Protein AF-0000000073457713 (afdb_homodimer)

Solvent-accessible surface area (backbone atoms only — not comparable to full-atom values): 30333 Å² total; per-residue (Å²): 130,86,76,86,42,33,32,38,33,29,33,23,50,44,48,55,28,28,30,34,51,50,46,41,46,74,71,64,31,30,33,39,36,20,10,74,54,46,69,63,42,50,62,48,25,71,73,57,39,86,36,40,38,69,35,77,35,47,60,61,36,67,66,47,52,52,52,48,44,56,49,43,60,70,66,33,72,93,35,34,32,38,28,42,34,42,45,43,68,60,76,46,61,42,49,60,62,66,64,48,71,66,57,52,50,55,38,33,31,32,40,34,48,15,46,51,49,46,45,34,65,43,38,67,28,22,47,68,43,40,14,36,39,34,38,63,41,29,47,49,29,75,43,62,53,65,41,19,15,65,38,16,11,32,30,14,15,42,51,35,27,45,50,12,41,29,65,69,34,36,86,60,50,25,45,38,38,31,34,29,32,33,20,49,52,50,93,59,64,54,83,69,72,83,54,88,84,37,93,46,68,44,72,49,27,46,49,20,52,49,46,48,49,42,42,47,73,72,55,68,31,34,51,29,60,60,50,19,52,54,49,52,50,55,68,70,44,75,88,63,84,79,34,68,43,66,41,48,36,61,22,64,58,49,52,50,45,69,73,68,47,55,65,72,58,48,48,51,51,50,36,60,74,36,41,40,59,66,26,46,54,53,49,53,52,50,52,52,51,53,51,50,52,49,52,50,51,51,52,52,53,56,69,73,96,128,85,77,86,44,33,32,38,33,29,35,22,52,45,47,54,27,28,30,34,52,51,47,41,45,75,71,64,32,31,33,40,35,19,10,74,54,44,69,63,42,49,62,48,26,71,73,57,38,87,35,39,39,69,35,77,35,46,60,62,36,67,66,48,52,53,52,48,43,56,49,42,59,71,69,32,71,91,34,35,31,36,29,43,34,42,45,42,67,57,75,44,60,40,49,58,60,66,64,48,70,67,55,51,49,56,38,34,30,33,40,34,47,15,47,49,51,47,47,34,65,45,38,67,28,23,48,67,42,39,14,36,40,36,37,63,40,29,48,48,29,77,43,63,54,66,40,18,16,67,36,15,11,30,29,15,14,42,52,36,27,44,50,12,40,28,65,68,36,37,84,60,49,24,45,38,38,32,33,29,31,34,22,46,51,48,92,60,63,53,83,70,71,82,54,87,84,37,93,45,68,44,74,48,27,45,50,22,52,49,46,50,50,42,42,47,73,72,57,68,31,33,51,28,60,60,48,19,52,54,50,52,50,55,68,70,42,77,88,65,83,78,35,66,43,67,41,48,36,61,22,62,56,48,53,49,46,69,73,68,47,57,64,71,58,50,48,50,50,51,36,59,75,37,43,40,59,66,25,46,56,52,50,52,52,50,51,52,50,52,50,51,51,49,51,50,52,51,55,52,53,56,71,73,96

Sequence (610 aa):
MSETKYALVTGASSGIGYEVTKELLRRGWYVYACARRTHPMEELRAEFGDRCIPRKLDVSNQNDITQLKLKLEQELPDQKLHLLYNNAGQSCSLPAIDVSEEIIDNTFRVNVYGPINSCREFAPLIINAKGTIVFTGSLAGICPFPFGAVYSASKAAIHQYARVLHGELGPLGVRVINMITGGVATDIADKKTLPEGSIFNFPEGIKAVETRKKMSEKNQPMSPADYARETVNDIENGSIDPVDIYRGTMATVVKWLMLLIPYALLEWGLRKKFKLYPAYSVLNKRQLQSQRQRQRLLENTIKHDMSETKYALVTGASSGIGYEVTKELLRRGWYVYACARRTHPMEELRAEFGDRCIPRKLDVSNQNDITQLKLKLEQELPDQKLHLLYNNAGQSCSLPAIDVSEEIIDNTFRVNVYGPINSCREFAPLIINAKGTIVFTGSLAGICPFPFGAVYSASKAAIHQYARVLHGELGPLGVRVINMITGGVATDIADKKTLPEGSIFNFPEGIKAVETRKKMSEKNQPMSPADYARETVNDIENGSIDPVDIYRGTMATVVKWLMLLIPYALLEWGLRKKFKLYPAYSVLNKRQLQSQRQRQRLLENTIKHD

InterPro domains:
  IPR002347 Short-chain dehydrogenase/reductase SDR [PF00106] (5-193)
  IPR002347 Short-chain dehydrogenase/reductase SDR [PR00081] (6-23)
  IPR002347 Short-chain dehydrogenase/reductase SDR [PR00081] (79-90)
  IPR002347 Short-chain dehydrogenase/reductase SDR [PR00081] (125-141)
  IPR002347 Short-chain dehydrogenase/reductase SDR [PR00081] (151-170)
  IPR002347 Short-chain dehydrogenase/reductase SDR [PR00081] (172-189)
  IPR020904 Short-chain dehydrogenase/reductase, conserved site [PS00061] (138-166)
  IPR036291 NAD(P)-binding domain superfamily [SSF51735] (4-284)

pLDDT: mean 92.86, std 8.27, range [45.31, 98.88]

Foldseek 3Di:
DPDAAEEEFEPCQFFLNVLLLLLCLVVRHQYAREYQDQVSCVVVCVVRPRSYHYDYADLLDLVRLLVVLVVLCVVPVVLAHAEYELEFAAFFFAAPVQQDPVNLSVRLSNLPVSLVSNCVSSVVNHLSNLHEYEYEAELLCQAVFGRGVSVNVSRVNVLVVQVVVCVVCVVSSYAAAYEHEYQEDTPRQDPDDGDPPDLLPDDLSRQLSVLSSCVSVVQPKDYSNVQSNVVVVVRPPPPDGPRYDYDMPCRVVSVVCSVPPDPVVSVVVSCVSSSVVVSVVVSVVVVVVVVVVVVVVVVVVVVVD/DPDAAEEEFEPCQFFLNVLLLLLCLVVRHQYAREYQDQVSCVVVCVVRPRSYHYDYADLLDLVRLLVVLVVLCVVPVVLAHAEYELEFAAAFFAAPVQQDPVNLSVRLSNLPVSLVSNCVSSVVNHLSNLHEYEYEAELLCQAVFGRGVSVNVSRVNVLVVQVVVCVVCVVSSYAAAYEHEYQEDTPRQDPDDGDPPDLLPDDLSRQLSVLSSCVSVVQPKDYSNVQSNVVVVVRPPPPDGPRYDYDMPCRVVSVVCSVPPDPVVSVVVSCVSSSVVVSVVVSVVVVVVVVVVVVVVVVVVVVVD

Secondary structure (DSSP, 8-state):
-PPP-EEEEESTTSHHHHHHHHHHHHTT-EEEEEES--GGGHHHHHHHGGGEEEEE--TT-HHHHHHHHHHHHHHSGGG---EEEE-------S-GGG--HHHHHHHHIIIIIHHHHHHHHHHHHHHHHT-EEEEE--GGGTS--SS-HHHHHHHHHHHHHHHHHHHHHGGGT-EEEEEEE-BB--S----PPPPTT-TT-SHHHHHHHHHHHTHHHHT-PBPHHHHHHHHHHHHH-TT---SEEEESBTHHHHHHHHHHS-HHHHHHHHHHHTTHHHHHHHHHHHHHHHHHHHHHHHHHHHHT-/-PPP-EEEEESTTSHHHHHHHHHHHHTT-EEEEEES--GGGHHHHHHHGGGEEEEE--TT-HHHHHHHHHHHHHHSGGG---EEEE-------S-GGG--HHHHHHHHIIIIIHHHHHHHHHHHHHHHHT-EEEEE--GGGTS--SS-HHHHHHHHHHHHHHHHHHHHHGGGT-EEEEEEE-BB--S----PPPPTT-TT-SHHHHHHHHHHHTHHHHT-PBPHHHHHHHHHHHHH-TT---SEEEESBTHHHHHHHHHHS-HHHHHHHHHHHTTHHHHHHHHHHHHHHHHHHHHHHHHHHHHT-

Organism: Kluyveromyces lactis (strain ATCC 8585 / CBS 2359 / DSM 70799 / NBRC 1267 / NRRL Y-1140 / WM37) (NCBI:txid284590)

Radius of gyration: 25.43 Å; Cα contacts (8 Å, |Δi|>4): 1189; chains: 2; bounding box: 53×93×58 Å

Structure (mmCIF, N/CA/C/O backbone):
data_AF-0000000073457713-model_v1
#
loop_
_entity.id
_entity.type
_entity.pdbx_description
1 polymer KLLA0F04455p
#
loop_
_atom_site.group_PDB
_atom_site.id
_atom_site.type_symbol
_atom_site.label_atom_id
_atom_site.label_alt_id
_atom_site.label_comp_id
_atom_site.label_asym_id
_atom_site.label_entity_id
_atom_site.label_seq_id
_atom_site.pdbx_PDB_ins_code
_atom_site.Cartn_x
_atom_site.Cartn_y
_atom_site.Cartn_z
_atom_site.occupancy
_atom_site.B_iso_or_equiv
_atom_site.auth_seq_id
_atom_site.auth_comp_id
_atom_site.auth_asym_id
_atom_site.auth_atom_id
_atom_site.pdbx_PDB_model_num
ATOM 1 N N . MET A 1 1 ? -3.293 -37.125 -22.359 1 45.47 1 MET A N 1
ATOM 2 C CA . MET A 1 1 ? -4.266 -36.812 -21.312 1 45.47 1 MET A CA 1
ATOM 3 C C . MET A 1 1 ? -4 -35.438 -20.734 1 45.47 1 MET A C 1
ATOM 5 O O . MET A 1 1 ? -2.848 -35 -20.625 1 45.47 1 MET A O 1
ATOM 9 N N . SER A 1 2 ? -5.039 -34.469 -20.734 1 69.44 2 SER A N 1
ATOM 10 C CA . SER A 1 2 ? -4.84 -33.094 -20.297 1 69.44 2 SER A CA 1
ATOM 11 C C . SER A 1 2 ? -4.316 -33.031 -18.859 1 69.44 2 SER A C 1
ATOM 13 O O . SER A 1 2 ? -4.703 -33.844 -18.031 1 69.44 2 SER A O 1
ATOM 15 N N . GLU A 1 3 ? -3.186 -32.469 -18.516 1 86.44 3 GLU A N 1
ATOM 16 C CA . GLU A 1 3 ? -2.533 -32.375 -17.219 1 86.44 3 GLU A CA 1
ATOM 17 C C . GLU A 1 3 ? -3.502 -31.859 -16.156 1 86.44 3 GLU A C 1
ATOM 19 O O . GLU A 1 3 ? -4.281 -30.938 -16.391 1 86.44 3 GLU A O 1
ATOM 24 N N . THR A 1 4 ? -3.646 -32.688 -15.125 1 94.31 4 THR A N 1
ATOM 25 C CA . THR A 1 4 ? -4.418 -32.281 -13.969 1 94.31 4 THR A CA 1
ATOM 26 C C . THR A 1 4 ? -3.895 -30.938 -13.438 1 94.31 4 THR A C 1
ATOM 28 O O . THR A 1 4 ? -2.686 -30.75 -13.289 1 94.31 4 THR A O 1
ATOM 31 N N . LYS A 1 5 ? -4.797 -30.016 -13.266 1 97.69 5 LYS A N 1
ATOM 32 C CA . LYS A 1 5 ? -4.406 -28.703 -12.789 1 97.69 5 LYS A CA 1
ATOM 33 C C . LYS A 1 5 ? -4.801 -28.5 -11.328 1 97.69 5 LYS A C 1
ATOM 35 O O . LYS A 1 5 ? -5.91 -28.859 -10.922 1 97.69 5 LYS A O 1
ATOM 40 N N . TYR A 1 6 ? -3.898 -27.969 -10.539 1 98.62 6 TYR A N 1
ATOM 41 C CA . TYR A 1 6 ? -4.098 -27.75 -9.109 1 98.62 6 TYR A CA 1
ATOM 42 C C . TYR A 1 6 ? -4.137 -26.25 -8.797 1 98.62 6 TYR A C 1
ATOM 44 O O . TYR A 1 6 ? -3.322 -25.484 -9.312 1 98.62 6 TYR A O 1
ATOM 52 N N . ALA A 1 7 ? -5.125 -25.875 -7.996 1 98.88 7 ALA A N 1
ATOM 53 C CA . ALA A 1 7 ? -5.289 -24.484 -7.57 1 98.88 7 ALA A CA 1
ATOM 54 C C . ALA A 1 7 ? -5.301 -24.375 -6.051 1 98.88 7 ALA A C 1
ATOM 56 O O . ALA A 1 7 ? -5.738 -25.297 -5.355 1 98.88 7 ALA A O 1
ATOM 57 N N . LEU A 1 8 ? -4.727 -23.359 -5.559 1 98.88 8 LEU A N 1
ATOM 58 C CA . LEU A 1 8 ? -4.887 -22.938 -4.172 1 98.88 8 LEU A CA 1
ATOM 59 C C . LEU A 1 8 ? -5.629 -21.594 -4.102 1 98.88 8 LEU A C 1
ATOM 61 O O . LEU A 1 8 ? -5.199 -20.609 -4.703 1 98.88 8 LEU A O 1
ATOM 65 N N . VAL A 1 9 ? -6.766 -21.578 -3.459 1 98.88 9 VAL A N 1
ATOM 66 C CA . VAL A 1 9 ? -7.586 -20.375 -3.322 1 98.88 9 VAL A CA 1
ATOM 67 C C . VAL A 1 9 ? -7.703 -20 -1.848 1 98.88 9 VAL A C 1
ATOM 69 O O . VAL A 1 9 ? -8.125 -20.812 -1.021 1 98.88 9 VAL A O 1
ATOM 72 N N . THR A 1 10 ? -7.324 -18.812 -1.521 1 98.75 10 THR A N 1
ATOM 73 C CA . THR A 1 10 ? -7.492 -18.344 -0.152 1 98.75 10 THR A CA 1
ATOM 74 C C . THR A 1 10 ? -8.805 -17.578 -0.002 1 98.75 10 THR A C 1
ATOM 76 O O . THR A 1 10 ? -9.312 -17.016 -0.969 1 98.75 10 THR A O 1
ATOM 79 N N . GLY A 1 11 ? -9.32 -17.531 1.231 1 97.19 11 GLY A N 1
ATOM 80 C CA . GLY A 1 11 ? -10.617 -16.922 1.435 1 97.19 11 GLY A CA 1
ATOM 81 C C . GLY A 1 11 ? -11.742 -17.656 0.72 1 97.19 11 GLY A C 1
ATOM 82 O O . GLY A 1 11 ? -12.625 -17.016 0.14 1 97.19 11 GLY A O 1
ATOM 83 N N . ALA A 1 12 ? -11.727 -18.922 0.736 1 97.62 12 ALA A N 1
ATOM 84 C CA . ALA A 1 12 ? -12.609 -19.734 -0.099 1 97.62 12 ALA A CA 1
ATOM 85 C C . ALA A 1 12 ? -13.938 -20 0.605 1 97.62 12 ALA A C 1
ATOM 87 O O . ALA A 1 12 ? -14.828 -20.641 0.038 1 97.62 12 ALA A O 1
ATOM 88 N N . SER A 1 13 ? -14.172 -19.484 1.78 1 95.44 13 SER A N 1
ATOM 89 C CA . SER A 1 13 ? -15.32 -19.875 2.586 1 95.44 13 SER A CA 1
ATOM 90 C C . SER A 1 13 ? -16.547 -19.062 2.23 1 95.44 13 SER A C 1
ATOM 92 O O . SER A 1 13 ? -17.656 -19.359 2.676 1 95.44 13 SER A O 1
ATOM 94 N N . SER A 1 14 ? -16.391 -17.969 1.487 1 92.19 14 SER A N 1
ATOM 95 C CA . SER A 1 14 ? -17.547 -17.125 1.146 1 92.19 14 SER A CA 1
ATOM 96 C C . SER A 1 14 ? -17.219 -16.219 -0.041 1 92.19 14 SER A C 1
ATOM 98 O O . SER A 1 14 ? -16.094 -16.188 -0.517 1 92.19 14 SER A O 1
ATOM 100 N N . GLY A 1 15 ? -18.234 -15.68 -0.567 1 93 15 GLY A N 1
ATOM 101 C CA . GLY A 1 15 ? -18.094 -14.602 -1.539 1 93 15 GLY A CA 1
ATOM 102 C C . GLY A 1 15 ? -17.375 -15.039 -2.807 1 93 15 GLY A C 1
ATOM 103 O O . GLY A 1 15 ? -17.734 -16.047 -3.41 1 93 15 GLY A O 1
ATOM 104 N N . ILE A 1 16 ? -16.484 -14.227 -3.209 1 94.75 16 ILE A N 1
ATOM 105 C CA . ILE A 1 16 ? -15.742 -14.422 -4.453 1 94.75 16 ILE A CA 1
ATOM 106 C C . ILE A 1 16 ? -14.93 -15.711 -4.375 1 94.75 16 ILE A C 1
ATOM 108 O O . ILE A 1 16 ? -14.961 -16.531 -5.301 1 94.75 16 ILE A O 1
ATOM 112 N N . GLY A 1 17 ? -14.289 -15.938 -3.238 1 97.25 17 GLY A N 1
ATOM 113 C CA . GLY A 1 17 ? -13.445 -17.125 -3.084 1 97.25 17 GLY A CA 1
ATOM 114 C C . GLY A 1 17 ? -14.219 -18.422 -3.199 1 97.25 17 GLY A C 1
ATOM 115 O O . GLY A 1 17 ? -13.75 -19.375 -3.824 1 97.25 17 GLY A O 1
ATOM 116 N N . TYR A 1 18 ? -15.375 -18.391 -2.629 1 97.5 18 TYR A N 1
ATOM 117 C CA . TYR A 1 18 ? -16.234 -19.562 -2.68 1 97.5 18 TYR A CA 1
ATOM 118 C C . TYR A 1 18 ? -16.656 -19.859 -4.109 1 97.5 18 TYR A C 1
ATOM 120 O O . TYR A 1 18 ? -16.547 -21 -4.574 1 97.5 18 TYR A O 1
ATOM 128 N N . GLU A 1 19 ? -17.109 -18.875 -4.789 1 97.81 19 GLU A N 1
ATOM 129 C CA . GLU A 1 19 ? -17.641 -19.047 -6.133 1 97.81 19 GLU A CA 1
ATOM 130 C C . GLU A 1 19 ? -16.531 -19.344 -7.133 1 97.81 19 GLU A C 1
ATOM 132 O O . GLU A 1 19 ? -16.734 -20.094 -8.094 1 97.81 19 GLU A O 1
ATOM 137 N N . VAL A 1 20 ? -15.344 -18.766 -6.926 1 98.44 20 VAL A N 1
ATOM 138 C CA . VAL A 1 20 ? -14.203 -19.094 -7.777 1 98.44 20 VAL A CA 1
ATOM 139 C C . VAL A 1 20 ? -13.805 -20.547 -7.582 1 98.44 20 VAL A C 1
ATOM 141 O O . VAL A 1 20 ? -13.539 -21.266 -8.555 1 98.44 20 VAL A O 1
ATOM 144 N N . THR A 1 21 ? -13.781 -20.953 -6.312 1 98.69 21 THR A N 1
ATOM 145 C CA . THR A 1 21 ? -13.5 -22.359 -6.016 1 98.69 21 THR A CA 1
ATOM 146 C C . THR A 1 21 ? -14.492 -23.266 -6.73 1 98.69 21 THR A C 1
ATOM 148 O O . THR A 1 21 ? -14.086 -24.219 -7.406 1 98.69 21 THR A O 1
ATOM 151 N N . LYS A 1 22 ? -15.711 -22.969 -6.645 1 98.62 22 LYS A N 1
ATOM 152 C CA . LYS A 1 22 ? -16.766 -23.75 -7.27 1 98.62 22 LYS A CA 1
ATOM 153 C C . LYS A 1 22 ? -16.594 -23.797 -8.789 1 98.62 22 LYS A C 1
ATOM 155 O O . LYS A 1 22 ? -16.719 -24.859 -9.398 1 98.62 22 LYS A O 1
ATOM 160 N N . GLU A 1 23 ? -16.312 -22.672 -9.367 1 98.69 23 GLU A N 1
ATOM 161 C CA . GLU A 1 23 ? -16.141 -22.578 -10.812 1 98.69 23 GLU A CA 1
ATOM 162 C C . GLU A 1 23 ? -14.93 -23.391 -11.281 1 98.69 23 GLU A C 1
ATOM 164 O O . GLU A 1 23 ? -15 -24.078 -12.305 1 98.69 23 GLU A O 1
ATOM 169 N N . LEU A 1 24 ? -13.836 -23.297 -10.547 1 98.69 24 LEU A N 1
ATOM 170 C CA . LEU A 1 24 ? -12.648 -24.078 -10.867 1 98.69 24 LEU A CA 1
ATOM 171 C C . LEU A 1 24 ? -12.945 -25.578 -10.805 1 98.69 24 LEU A C 1
ATOM 173 O O . LEU A 1 24 ? -12.555 -26.328 -11.695 1 98.69 24 LEU A O 1
ATOM 177 N N . LEU A 1 25 ? -13.664 -26 -9.789 1 98.56 25 LEU A N 1
ATOM 178 C CA . LEU A 1 25 ? -14.047 -27.391 -9.625 1 98.56 25 LEU A CA 1
ATOM 179 C C . LEU A 1 25 ? -14.922 -27.859 -10.789 1 98.56 25 LEU A C 1
ATOM 181 O O . LEU A 1 25 ? -14.711 -28.938 -11.336 1 98.56 25 LEU A O 1
ATOM 185 N N . ARG A 1 26 ? -15.828 -27.016 -11.164 1 98.19 26 ARG A N 1
ATOM 186 C CA . ARG A 1 26 ? -16.719 -27.328 -12.281 1 98.19 26 ARG A CA 1
ATOM 187 C C . ARG A 1 26 ? -15.922 -27.547 -13.562 1 98.19 26 ARG A C 1
ATOM 189 O O . ARG A 1 26 ? -16.312 -28.359 -14.406 1 98.19 26 ARG A O 1
ATOM 196 N N . ARG A 1 27 ? -14.836 -26.969 -13.633 1 97.81 27 ARG A N 1
ATOM 197 C CA . ARG A 1 27 ? -14.039 -27.016 -14.859 1 97.81 27 ARG A CA 1
ATOM 198 C C . ARG A 1 27 ? -12.961 -28.094 -14.766 1 97.81 27 ARG A C 1
ATOM 200 O O . ARG A 1 27 ? -12.078 -28.172 -15.625 1 97.81 27 ARG A O 1
ATOM 207 N N . GLY A 1 28 ? -12.906 -28.797 -13.68 1 97.56 28 GLY A N 1
ATOM 208 C CA . GLY A 1 28 ? -12.086 -30 -13.617 1 97.56 28 GLY A CA 1
ATOM 209 C C . GLY A 1 28 ? -10.82 -29.812 -12.805 1 97.56 28 GLY A C 1
ATOM 210 O O . GLY A 1 28 ? -10.008 -30.734 -12.695 1 97.56 28 GLY A O 1
ATOM 211 N N . TRP A 1 29 ? -10.633 -28.641 -12.172 1 98.38 29 TRP A N 1
ATOM 212 C CA . TRP A 1 29 ? -9.445 -28.391 -11.359 1 98.38 29 TRP A CA 1
ATOM 213 C C . TRP A 1 29 ? -9.531 -29.125 -10.031 1 98.38 29 TRP A C 1
ATOM 215 O O . TRP A 1 29 ? -10.625 -29.438 -9.547 1 98.38 29 TRP A O 1
ATOM 225 N N . TYR A 1 30 ? -8.375 -29.5 -9.492 1 98.56 30 TYR A N 1
ATOM 226 C CA . TYR A 1 30 ? -8.25 -29.797 -8.07 1 98.56 30 TYR A CA 1
ATOM 227 C C . TYR A 1 30 ? -7.98 -28.531 -7.266 1 98.56 30 TYR A C 1
ATOM 229 O O . TYR A 1 30 ? -7.125 -27.719 -7.641 1 98.56 30 TYR A O 1
ATOM 237 N N . VAL A 1 31 ? -8.75 -28.344 -6.188 1 98.75 31 VAL A N 1
ATOM 238 C CA . VAL A 1 31 ? -8.664 -27.031 -5.543 1 98.75 31 VAL A CA 1
ATOM 239 C C . VAL A 1 31 ? -8.406 -27.219 -4.051 1 98.75 31 VAL A C 1
ATOM 241 O O . VAL A 1 31 ? -9.219 -27.828 -3.344 1 98.75 31 VAL A O 1
ATOM 244 N N . TYR A 1 32 ? -7.211 -26.75 -3.639 1 98.69 32 TYR A N 1
ATOM 245 C CA . TYR A 1 32 ? -7.031 -26.484 -2.217 1 98.69 32 TYR A CA 1
ATOM 246 C C . TYR A 1 32 ? -7.805 -25.234 -1.796 1 98.69 32 TYR A C 1
ATOM 248 O O . TYR A 1 32 ? -7.375 -24.109 -2.064 1 98.69 32 TYR A O 1
ATOM 256 N N . ALA A 1 33 ? -8.938 -25.469 -1.152 1 98.56 33 ALA A N 1
ATOM 257 C CA . ALA A 1 33 ? -9.812 -24.375 -0.701 1 98.56 33 ALA A CA 1
ATOM 258 C C . ALA A 1 33 ? -9.461 -23.953 0.722 1 98.56 33 ALA A C 1
ATOM 260 O O . ALA A 1 33 ? -9.844 -24.609 1.688 1 98.56 33 ALA A O 1
ATOM 261 N N . CYS A 1 34 ? -8.828 -22.812 0.841 1 98.56 34 CYS A N 1
ATOM 262 C CA . CYS A 1 34 ? -8.242 -22.406 2.115 1 98.56 34 CYS A CA 1
ATOM 263 C C . CYS A 1 34 ? -9.047 -21.312 2.775 1 98.56 34 CYS A C 1
ATOM 265 O O . CYS A 1 34 ? -9.492 -20.375 2.104 1 98.56 34 CYS A O 1
ATOM 267 N N . ALA A 1 35 ? -9.258 -21.406 4.012 1 97.69 35 ALA A N 1
ATOM 268 C CA . ALA A 1 35 ? -9.93 -20.391 4.812 1 97.69 35 ALA A CA 1
ATOM 269 C C . ALA A 1 35 ? -9.727 -20.641 6.305 1 97.69 35 ALA A C 1
ATOM 271 O O . ALA A 1 35 ? -9.25 -21.719 6.699 1 97.69 35 ALA A O 1
ATOM 272 N N . ARG A 1 36 ? -10.07 -19.688 7.086 1 94.31 36 ARG A N 1
ATOM 273 C CA . ARG A 1 36 ? -10.031 -19.875 8.531 1 94.31 36 ARG A CA 1
ATOM 274 C C . ARG A 1 36 ? -11.109 -20.859 8.977 1 94.31 36 ARG A C 1
ATOM 276 O O . ARG A 1 36 ? -10.898 -21.641 9.906 1 94.31 36 ARG A O 1
ATOM 283 N N . ARG A 1 37 ? -12.305 -20.75 8.328 1 91.5 37 ARG A N 1
ATOM 284 C CA . ARG A 1 37 ? -13.406 -21.688 8.516 1 91.5 37 ARG A CA 1
ATOM 285 C C . ARG A 1 37 ? -13.609 -22.562 7.285 1 91.5 37 ARG A C 1
ATOM 287 O O . ARG A 1 37 ? -13.883 -22.047 6.195 1 91.5 37 ARG A O 1
ATOM 294 N N . THR A 1 38 ? -13.555 -23.828 7.496 1 95.38 38 THR A N 1
ATOM 295 C CA . THR A 1 38 ? -13.586 -24.688 6.328 1 95.38 38 THR A CA 1
ATOM 296 C C . THR A 1 38 ? -14.961 -25.312 6.148 1 95.38 38 THR A C 1
ATOM 298 O O . THR A 1 38 ? -15.258 -25.891 5.102 1 95.38 38 THR A O 1
ATOM 301 N N . HIS A 1 39 ? -15.844 -25.109 7.043 1 95.5 39 HIS A N 1
ATOM 302 C CA . HIS A 1 39 ? -17.141 -25.781 7.043 1 95.5 39 HIS A CA 1
ATOM 303 C C . HIS A 1 39 ? -17.953 -25.422 5.801 1 95.5 39 HIS A C 1
ATOM 305 O O . HIS A 1 39 ? -18.594 -26.281 5.203 1 95.5 39 HIS A O 1
ATOM 311 N N . PRO A 1 40 ? -17.859 -24.219 5.332 1 93.19 40 PRO A N 1
ATOM 312 C CA . PRO A 1 40 ? -18.656 -23.875 4.152 1 93.19 40 PRO A CA 1
ATOM 313 C C . PRO A 1 40 ? -18.266 -24.688 2.922 1 93.19 40 PRO A C 1
ATOM 315 O O . PRO A 1 40 ? -19.094 -24.891 2.023 1 93.19 40 PRO A O 1
ATOM 318 N N . MET A 1 41 ? -17.078 -25.172 2.857 1 95.56 41 MET A N 1
ATOM 319 C CA . MET A 1 41 ? -16.578 -25.859 1.672 1 95.56 41 MET A CA 1
ATOM 320 C C . MET A 1 41 ? -16.984 -27.344 1.703 1 95.56 41 MET A C 1
ATOM 322 O O . MET A 1 41 ? -16.75 -28.062 0.74 1 95.56 41 MET A O 1
ATOM 326 N N . GLU A 1 42 ? -17.578 -27.781 2.824 1 95.31 42 GLU A N 1
ATOM 327 C CA . GLU A 1 42 ? -18.031 -29.172 2.9 1 95.31 42 GLU A CA 1
ATOM 328 C C . GLU A 1 42 ? -19.078 -29.469 1.827 1 95.31 42 GLU A C 1
ATOM 330 O O . GLU A 1 42 ? -19.141 -30.578 1.312 1 95.31 42 GLU A O 1
ATOM 335 N N . GLU A 1 43 ? -19.844 -28.484 1.546 1 95.69 43 GLU A N 1
ATOM 336 C CA . GLU A 1 43 ? -20.812 -28.641 0.471 1 95.69 43 GLU A CA 1
ATOM 337 C C . GLU A 1 43 ? -20.125 -28.875 -0.871 1 95.69 43 GLU A C 1
ATOM 339 O O . GLU A 1 43 ? -20.594 -29.672 -1.684 1 95.69 43 GLU A O 1
ATOM 344 N N . LEU A 1 44 ? -19.047 -28.188 -1.096 1 97.44 44 LEU A N 1
ATOM 345 C CA . LEU A 1 44 ? -18.281 -28.359 -2.326 1 97.44 44 LEU A CA 1
ATOM 346 C C . LEU A 1 44 ? -17.609 -29.734 -2.361 1 97.44 44 LEU A C 1
ATOM 348 O O . LEU A 1 44 ? -17.547 -30.375 -3.412 1 97.44 44 LEU A O 1
ATOM 352 N N . ARG A 1 45 ? -17.125 -30.109 -1.222 1 97.12 45 ARG A N 1
ATOM 353 C CA . ARG A 1 45 ? -16.5 -31.438 -1.131 1 97.12 45 ARG A CA 1
ATOM 354 C C . ARG A 1 45 ? -17.516 -32.531 -1.426 1 97.12 45 ARG A C 1
ATOM 356 O O . ARG A 1 45 ? -17.188 -33.531 -2.086 1 97.12 45 ARG A O 1
ATOM 363 N N . ALA A 1 46 ? -18.703 -32.375 -0.963 1 97.44 46 ALA A N 1
ATOM 364 C CA . ALA A 1 46 ? -19.766 -33.344 -1.206 1 97.44 46 ALA A CA 1
ATOM 365 C C . ALA A 1 46 ? -20.125 -33.406 -2.689 1 97.44 46 ALA A C 1
ATOM 367 O O . ALA A 1 46 ? -20.422 -34.5 -3.213 1 97.44 46 ALA A O 1
ATOM 368 N N . GLU A 1 47 ? -20.062 -32.312 -3.311 1 97.62 47 GLU A N 1
ATOM 369 C CA . GLU A 1 47 ? -20.469 -32.219 -4.707 1 97.62 47 GLU A CA 1
ATOM 370 C C . GLU A 1 47 ? -19.359 -32.656 -5.648 1 97.62 47 GLU A C 1
ATOM 372 O O . GLU A 1 47 ? -19.609 -33.312 -6.66 1 97.62 47 GLU A O 1
ATOM 377 N N . PHE A 1 48 ? -18.094 -32.344 -5.312 1 97.94 48 PHE A N 1
ATOM 378 C CA . PHE A 1 48 ? -17.016 -32.5 -6.289 1 97.94 48 PHE A CA 1
ATOM 379 C C . PHE A 1 48 ? -16.016 -33.562 -5.812 1 97.94 48 PHE A C 1
ATOM 381 O O . PHE A 1 48 ? -15.055 -33.875 -6.523 1 97.94 48 PHE A O 1
ATOM 388 N N . GLY A 1 49 ? -16.219 -34.062 -4.598 1 97 49 GLY A N 1
ATOM 389 C CA . GLY A 1 49 ? -15.406 -35.156 -4.07 1 97 49 GLY A CA 1
ATOM 390 C C . GLY A 1 49 ? -13.992 -34.75 -3.725 1 97 49 GLY A C 1
ATOM 391 O O . GLY A 1 49 ? -13.781 -33.688 -3.129 1 97 49 GLY A O 1
ATOM 392 N N . ASP A 1 50 ? -13.023 -35.562 -4.137 1 96.31 50 ASP A N 1
ATOM 393 C CA . ASP A 1 50 ? -11.641 -35.438 -3.695 1 96.31 50 ASP A CA 1
ATOM 394 C C . ASP A 1 50 ? -10.961 -34.25 -4.391 1 96.31 50 ASP A C 1
ATOM 396 O O . ASP A 1 50 ? -9.875 -33.844 -3.992 1 96.31 50 ASP A O 1
ATOM 400 N N . ARG A 1 51 ? -11.656 -33.688 -5.355 1 97.88 51 ARG A N 1
ATOM 401 C CA . ARG A 1 51 ? -11.055 -32.562 -6.055 1 97.88 51 ARG A CA 1
ATOM 402 C C . ARG A 1 51 ? -11.141 -31.281 -5.219 1 97.88 51 ARG A C 1
ATOM 404 O O . ARG A 1 51 ? -10.414 -30.312 -5.461 1 97.88 51 ARG A O 1
ATOM 411 N N . CYS A 1 52 ? -12.094 -31.234 -4.309 1 98.44 52 CYS A N 1
ATOM 412 C CA . CYS A 1 52 ? -12.164 -30.141 -3.35 1 98.44 52 CYS A CA 1
ATOM 413 C C . CYS A 1 52 ? -11.438 -30.5 -2.059 1 98.44 52 CYS A C 1
ATOM 415 O O . CYS A 1 52 ? -11.828 -31.438 -1.366 1 98.44 52 CYS A O 1
ATOM 417 N N . ILE A 1 53 ? -10.445 -29.797 -1.688 1 98 53 ILE A N 1
ATOM 418 C CA . ILE A 1 53 ? -9.609 -30.109 -0.537 1 98 53 ILE A CA 1
ATOM 419 C C . ILE A 1 53 ? -9.609 -28.922 0.43 1 98 53 ILE A C 1
ATOM 421 O O . ILE A 1 53 ? -8.727 -28.062 0.365 1 98 53 ILE A O 1
ATOM 425 N N . PRO A 1 54 ? -10.547 -28.891 1.37 1 97.81 54 PRO A N 1
ATOM 426 C CA . PRO A 1 54 ? -10.562 -27.812 2.357 1 97.81 54 PRO A CA 1
ATOM 427 C C . PRO A 1 54 ? -9.344 -27.844 3.275 1 97.81 54 PRO A C 1
ATOM 429 O O . PRO A 1 54 ? -8.945 -28.906 3.756 1 97.81 54 PRO A O 1
ATOM 432 N N . ARG A 1 55 ? -8.68 -26.719 3.428 1 97.62 55 ARG A N 1
ATOM 433 C CA . ARG A 1 55 ? -7.531 -26.562 4.312 1 97.62 55 ARG A CA 1
ATOM 434 C C . ARG A 1 55 ? -7.688 -25.328 5.195 1 97.62 55 ARG A C 1
ATOM 436 O O . ARG A 1 55 ? -8.031 -24.25 4.707 1 97.62 55 ARG A O 1
ATOM 443 N N . LYS A 1 56 ? -7.508 -25.547 6.48 1 97.88 56 LYS A N 1
ATOM 444 C CA . LYS A 1 56 ? -7.516 -24.406 7.387 1 97.88 56 LYS A CA 1
ATOM 445 C C . LYS A 1 56 ? -6.281 -23.531 7.188 1 97.88 56 LYS A C 1
ATOM 447 O O . LYS A 1 56 ? -5.152 -24.031 7.211 1 97.88 56 LYS A O 1
ATOM 452 N N . LEU A 1 57 ? -6.508 -22.234 6.961 1 98.38 57 LEU A N 1
ATOM 453 C CA . LEU A 1 57 ? -5.414 -21.297 6.738 1 98.38 57 LEU A CA 1
ATOM 454 C C . LEU A 1 57 ? -5.812 -19.891 7.176 1 98.38 57 LEU A C 1
ATOM 456 O O . LEU A 1 57 ? -6.852 -19.375 6.758 1 98.38 57 LEU A O 1
ATOM 460 N N . ASP A 1 58 ? -5.07 -19.344 8.062 1 98.44 58 ASP A N 1
ATOM 461 C CA . ASP A 1 58 ? -5.059 -17.906 8.32 1 98.44 58 ASP A CA 1
ATOM 462 C C . ASP A 1 58 ? -3.893 -17.219 7.605 1 98.44 58 ASP A C 1
ATOM 464 O O . ASP A 1 58 ? -2.742 -17.344 8.031 1 98.44 58 ASP A O 1
ATOM 468 N N . VAL A 1 59 ? -4.238 -16.469 6.578 1 98.25 59 VAL A N 1
ATOM 469 C CA . VAL A 1 59 ? -3.197 -15.93 5.711 1 98.25 59 VAL A CA 1
ATOM 470 C C . VAL A 1 59 ? -2.379 -14.891 6.477 1 98.25 59 VAL A C 1
ATOM 472 O O . VAL A 1 59 ? -1.295 -14.5 6.039 1 98.25 59 VAL A O 1
ATOM 475 N N . SER A 1 60 ? -2.934 -14.352 7.586 1 97.69 60 SER A N 1
ATOM 476 C CA . SER A 1 60 ? -2.197 -13.375 8.383 1 97.69 60 SER A CA 1
ATOM 477 C C . SER A 1 60 ? -1.167 -14.055 9.281 1 97.69 60 SER A C 1
ATOM 479 O O . SER A 1 60 ? -0.379 -13.383 9.945 1 97.69 60 SER A O 1
ATOM 481 N N . ASN A 1 61 ? -1.187 -15.375 9.336 1 97.94 61 ASN A N 1
ATOM 482 C CA . ASN A 1 61 ? -0.273 -16.156 10.156 1 97.94 61 ASN A CA 1
ATOM 483 C C . ASN A 1 61 ? 0.79 -16.859 9.305 1 97.94 61 ASN A C 1
ATOM 485 O O . ASN A 1 61 ? 0.51 -17.859 8.648 1 97.94 61 ASN A O 1
ATOM 489 N N . GLN A 1 62 ? 2 -16.406 9.422 1 97.12 62 GLN A N 1
ATOM 490 C CA . GLN A 1 62 ? 3.104 -16.906 8.609 1 97.12 62 GLN A CA 1
ATOM 491 C C . GLN A 1 62 ? 3.311 -18.406 8.828 1 97.12 62 GLN A C 1
ATOM 493 O O . GLN A 1 62 ? 3.648 -19.141 7.891 1 97.12 62 GLN A O 1
ATOM 498 N N . ASN A 1 63 ? 3.182 -18.828 10.016 1 97.5 63 ASN A N 1
ATOM 499 C CA . ASN A 1 63 ? 3.367 -20.25 10.32 1 97.5 63 ASN A CA 1
ATOM 500 C C . ASN A 1 63 ? 2.34 -21.109 9.594 1 97.5 63 ASN A C 1
ATOM 502 O O . ASN A 1 63 ? 2.66 -22.203 9.141 1 97.5 63 ASN A O 1
ATOM 506 N N . ASP A 1 64 ? 1.112 -20.656 9.516 1 98.38 64 ASP A N 1
ATOM 507 C CA . ASP A 1 64 ? 0.086 -21.375 8.766 1 98.38 64 ASP A CA 1
ATOM 508 C C . ASP A 1 64 ? 0.495 -21.547 7.305 1 98.38 64 ASP A C 1
ATOM 510 O O . ASP A 1 64 ? 0.343 -22.641 6.738 1 98.38 64 ASP A O 1
ATOM 514 N N . ILE A 1 65 ? 1.025 -20.531 6.73 1 98.5 65 ILE A N 1
ATOM 515 C CA . ILE A 1 65 ? 1.411 -20.531 5.324 1 98.5 65 ILE A CA 1
ATOM 516 C C . ILE A 1 65 ? 2.57 -21.5 5.109 1 98.5 65 ILE A C 1
ATOM 518 O O . ILE A 1 65 ? 2.555 -22.297 4.168 1 98.5 65 ILE A O 1
ATOM 522 N N . THR A 1 66 ? 3.523 -21.453 6.012 1 97.62 66 THR A N 1
ATOM 523 C CA . THR A 1 66 ? 4.691 -22.312 5.898 1 97.62 66 THR A CA 1
ATOM 524 C C . THR A 1 66 ? 4.297 -23.781 6.039 1 97.62 66 THR A C 1
ATOM 526 O O . THR A 1 66 ? 4.789 -24.641 5.305 1 97.62 66 THR A O 1
ATOM 529 N N . GLN A 1 67 ? 3.428 -24.031 6.973 1 98.06 67 GLN A N 1
ATOM 530 C CA . GLN A 1 67 ? 2.961 -25.406 7.168 1 98.06 67 GLN A CA 1
ATOM 531 C C . GLN A 1 67 ? 2.203 -25.906 5.945 1 98.06 67 GLN A C 1
ATOM 533 O O . GLN A 1 67 ? 2.336 -27.078 5.559 1 98.06 67 GLN A O 1
ATOM 538 N N . LEU A 1 68 ? 1.413 -25.078 5.383 1 98.44 68 LEU A N 1
ATOM 539 C CA . LEU A 1 68 ? 0.685 -25.453 4.18 1 98.44 68 LEU A CA 1
ATOM 540 C C . LEU A 1 68 ? 1.646 -25.75 3.029 1 98.44 68 LEU A C 1
ATOM 542 O O . LEU A 1 68 ? 1.432 -26.672 2.252 1 98.44 68 LEU A O 1
ATOM 546 N N . LYS A 1 69 ? 2.662 -24.906 2.885 1 98.12 69 LYS A N 1
ATOM 547 C CA . LYS A 1 69 ? 3.682 -25.141 1.864 1 98.12 69 LYS A CA 1
ATOM 548 C C . LYS A 1 69 ? 4.285 -26.531 1.992 1 98.12 69 LYS A C 1
ATOM 550 O O . LYS A 1 69 ? 4.406 -27.25 1.002 1 98.12 69 LYS A O 1
ATOM 555 N N . LEU A 1 70 ? 4.637 -26.875 3.189 1 97.19 70 LEU A N 1
ATOM 556 C CA . LEU A 1 70 ? 5.234 -28.188 3.438 1 97.19 70 LEU A CA 1
ATOM 557 C C . LEU A 1 70 ? 4.266 -29.312 3.07 1 97.19 70 LEU A C 1
ATOM 559 O O . LEU A 1 70 ? 4.668 -30.312 2.467 1 97.19 70 LEU A O 1
ATOM 563 N N . LYS A 1 71 ? 3.074 -29.141 3.381 1 97.56 71 LYS A N 1
ATOM 564 C CA . LYS A 1 71 ? 2.053 -30.125 3.037 1 97.56 71 LYS A CA 1
ATOM 565 C C . LYS A 1 71 ? 1.885 -30.234 1.524 1 97.56 71 LYS A C 1
ATOM 567 O O . LYS A 1 71 ? 1.772 -31.344 0.989 1 97.56 71 LYS A O 1
ATOM 572 N N . LEU A 1 72 ? 1.845 -29.109 0.834 1 98 72 LEU A N 1
ATOM 573 C CA . LEU A 1 72 ? 1.67 -29.094 -0.614 1 98 72 LEU A CA 1
ATOM 574 C C . LEU A 1 72 ? 2.852 -29.75 -1.313 1 98 72 LEU A C 1
ATOM 576 O O . LEU A 1 72 ? 2.674 -30.438 -2.322 1 98 72 LEU A O 1
ATOM 580 N N . GLU A 1 73 ? 4.016 -29.516 -0.786 1 95.81 73 GLU A N 1
ATOM 581 C CA . GLU A 1 73 ? 5.219 -30.125 -1.354 1 95.81 73 GLU A CA 1
ATOM 582 C C . GLU A 1 73 ? 5.129 -31.641 -1.335 1 95.81 73 GLU A C 1
ATOM 584 O O . GLU A 1 73 ? 5.684 -32.312 -2.211 1 95.81 73 GLU A O 1
ATOM 589 N N . GLN A 1 74 ? 4.387 -32.156 -0.389 1 95.62 74 GLN A N 1
ATOM 590 C CA . GLN A 1 74 ? 4.219 -33.594 -0.262 1 95.62 74 GLN A CA 1
ATOM 591 C C . GLN A 1 74 ? 3.037 -34.062 -1.096 1 95.62 74 GLN A C 1
ATOM 593 O O . GLN A 1 74 ? 3.096 -35.156 -1.687 1 95.62 74 GLN A O 1
ATOM 598 N N . GLU A 1 75 ? 2.049 -33.281 -1.219 1 96.44 75 GLU A N 1
ATOM 599 C CA . GLU A 1 75 ? 0.775 -33.719 -1.758 1 96.44 75 GLU A CA 1
ATOM 600 C C . GLU A 1 75 ? 0.689 -33.5 -3.262 1 96.44 75 GLU A C 1
ATOM 602 O O . GLU A 1 75 ? 0.019 -34.219 -3.98 1 96.44 75 GLU A O 1
ATOM 607 N N . LEU A 1 76 ? 1.356 -32.469 -3.777 1 96.44 76 LEU A N 1
ATOM 608 C CA . LEU A 1 76 ? 1.215 -32.062 -5.176 1 96.44 76 LEU A CA 1
ATOM 609 C C . LEU A 1 76 ? 2.072 -32.969 -6.078 1 96.44 76 LEU A C 1
ATOM 611 O O . LEU A 1 76 ? 3.283 -33.062 -5.879 1 96.44 76 LEU A O 1
ATOM 615 N N . PRO A 1 77 ? 1.434 -33.531 -7.059 1 92.94 77 PRO A N 1
ATOM 616 C CA . PRO A 1 77 ? 2.25 -34.25 -8.031 1 92.94 77 PRO A CA 1
ATOM 617 C C . PRO A 1 77 ? 3.266 -33.344 -8.734 1 92.94 77 PRO A C 1
ATOM 619 O O . PRO A 1 77 ? 2.924 -32.25 -9.18 1 92.94 77 PRO A O 1
ATOM 622 N N . ASP A 1 78 ? 4.504 -33.781 -8.734 1 91.88 78 ASP A N 1
ATOM 623 C CA . ASP A 1 78 ? 5.609 -33.094 -9.398 1 91.88 78 ASP A CA 1
ATOM 624 C C . ASP A 1 78 ? 5.832 -31.703 -8.797 1 91.88 78 ASP A C 1
ATOM 626 O O . ASP A 1 78 ? 6.453 -30.828 -9.43 1 91.88 78 ASP A O 1
ATOM 630 N N . GLN A 1 79 ? 5.137 -31.391 -7.637 1 95.06 79 GLN A N 1
ATOM 631 C CA . GLN A 1 79 ? 5.273 -30.109 -6.938 1 95.06 79 GLN A CA 1
ATOM 632 C C . GLN A 1 79 ? 4.848 -28.953 -7.828 1 95.06 79 GLN A C 1
ATOM 634 O O . GLN A 1 79 ? 5.555 -27.953 -7.922 1 95.06 79 GLN A O 1
ATOM 639 N N . LYS A 1 80 ? 3.758 -29.25 -8.539 1 97.31 80 LYS A N 1
ATOM 640 C CA . LYS A 1 80 ? 3.23 -28.234 -9.438 1 97.31 80 LYS A CA 1
ATOM 641 C C . LYS A 1 80 ? 1.938 -27.641 -8.898 1 97.31 80 LYS A C 1
ATOM 643 O O . LYS A 1 80 ? 0.974 -28.359 -8.633 1 97.31 80 LYS A O 1
ATOM 648 N N . LEU A 1 81 ? 1.966 -26.359 -8.664 1 98.44 81 LEU A N 1
ATOM 649 C CA . LEU A 1 81 ? 0.779 -25.562 -8.367 1 98.44 81 LEU A CA 1
ATOM 650 C C . LEU A 1 81 ? 0.448 -24.625 -9.523 1 98.44 81 LEU A C 1
ATOM 652 O O . LEU A 1 81 ? 1.195 -23.688 -9.805 1 98.44 81 LEU A O 1
ATOM 656 N N . HIS A 1 82 ? -0.662 -24.891 -10.188 1 98.44 82 HIS A N 1
ATOM 657 C CA . HIS A 1 82 ? -0.966 -24.234 -11.453 1 98.44 82 HIS A CA 1
ATOM 658 C C . HIS A 1 82 ? -1.605 -22.859 -11.211 1 98.44 82 HIS A C 1
ATOM 660 O O . HIS A 1 82 ? -1.572 -22 -12.086 1 98.44 82 HIS A O 1
ATOM 666 N N . LEU A 1 83 ? -2.244 -22.688 -10 1 98.81 83 LEU A N 1
ATOM 667 C CA . LEU A 1 83 ? -2.912 -21.422 -9.695 1 98.81 83 LEU A CA 1
ATOM 668 C C . LEU A 1 83 ? -2.818 -21.109 -8.211 1 98.81 83 LEU A C 1
ATOM 670 O O . LEU A 1 83 ? -3.162 -21.938 -7.367 1 98.81 83 LEU A O 1
ATOM 674 N N . LEU A 1 84 ? -2.26 -20.031 -7.906 1 98.88 84 LEU A N 1
ATOM 675 C CA . LEU A 1 84 ? -2.389 -19.391 -6.594 1 98.88 84 LEU A CA 1
ATOM 676 C C . LEU A 1 84 ? -3.318 -18.188 -6.66 1 98.88 84 LEU A C 1
ATOM 678 O O . LEU A 1 84 ? -2.982 -17.172 -7.273 1 98.88 84 LEU A O 1
ATOM 682 N N . TYR A 1 85 ? -4.484 -18.297 -6.098 1 98.88 85 TYR A N 1
ATOM 683 C CA . TYR A 1 85 ? -5.441 -17.203 -6.055 1 98.88 85 TYR A CA 1
ATOM 684 C C . TYR A 1 85 ? -5.484 -16.562 -4.672 1 98.88 85 TYR A C 1
ATOM 686 O O . TYR A 1 85 ? -6.164 -17.062 -3.771 1 98.88 85 TYR A O 1
ATOM 694 N N . ASN A 1 86 ? -4.773 -15.469 -4.551 1 98.75 86 ASN A N 1
ATOM 695 C CA . ASN A 1 86 ? -4.812 -14.664 -3.33 1 98.75 86 ASN A CA 1
ATOM 696 C C . ASN A 1 86 ? -6.098 -13.844 -3.238 1 98.75 86 ASN A C 1
ATOM 698 O O . ASN A 1 86 ? -6.137 -12.695 -3.672 1 98.75 86 ASN A O 1
ATOM 702 N N . ASN A 1 87 ? -7.059 -14.438 -2.574 1 98.06 87 ASN A N 1
ATOM 703 C CA . ASN A 1 87 ? -8.375 -13.812 -2.541 1 98.06 87 ASN A CA 1
ATOM 704 C C . ASN A 1 87 ? -8.742 -13.344 -1.135 1 98.06 87 ASN A C 1
ATOM 706 O O . ASN A 1 87 ? -9.547 -12.43 -0.971 1 98.06 87 ASN A O 1
ATOM 710 N N . ALA A 1 88 ? -8.172 -14.016 -0.111 1 97 88 ALA A N 1
ATOM 711 C CA . ALA A 1 88 ? -8.492 -13.602 1.254 1 97 88 ALA A CA 1
ATOM 712 C C . ALA A 1 88 ? -8.289 -12.102 1.435 1 97 88 ALA A C 1
ATOM 714 O O . ALA A 1 88 ? -7.316 -11.531 0.93 1 97 88 ALA A O 1
ATOM 715 N N . GLY A 1 89 ? -9.203 -11.445 2.078 1 94.38 89 GLY A N 1
ATOM 716 C CA . GLY A 1 89 ? -9.133 -10.008 2.287 1 94.38 89 GLY A CA 1
ATOM 717 C C . GLY A 1 89 ? -10.07 -9.516 3.375 1 94.38 89 GLY A C 1
ATOM 718 O O . GLY A 1 89 ? -10.984 -10.234 3.783 1 94.38 89 GLY A O 1
ATOM 719 N N . GLN A 1 90 ? -9.758 -8.367 3.832 1 91.88 90 GLN A N 1
ATOM 720 C CA . GLN A 1 90 ? -10.562 -7.688 4.844 1 91.88 90 GLN A CA 1
ATOM 721 C C . GLN A 1 90 ? -10.852 -6.242 4.441 1 91.88 90 GLN A C 1
ATOM 723 O O . GLN A 1 90 ? -9.969 -5.551 3.926 1 91.88 90 GLN A O 1
ATOM 728 N N . SER A 1 91 ? -12.125 -5.855 4.664 1 90.94 91 SER A N 1
ATOM 729 C CA . SER A 1 91 ? -12.5 -4.469 4.41 1 90.94 91 SER A CA 1
ATOM 730 C C . SER A 1 91 ? -12.18 -3.58 5.605 1 90.94 91 SER A C 1
ATOM 732 O O . SER A 1 91 ? -11.93 -4.078 6.707 1 90.94 91 SER A O 1
ATOM 734 N N . CYS A 1 92 ? -12.109 -2.285 5.367 1 93.12 92 CYS A N 1
ATOM 735 C CA . CYS A 1 92 ? -11.953 -1.256 6.387 1 93.12 92 CYS A CA 1
ATOM 736 C C . CYS A 1 92 ? -12.578 0.06 5.938 1 93.12 92 CYS A C 1
ATOM 738 O O . CYS A 1 92 ? -11.977 0.798 5.152 1 93.12 92 CYS A O 1
ATOM 740 N N . SER A 1 93 ? -13.758 0.364 6.434 1 93.12 93 SER A N 1
ATOM 741 C CA . SER A 1 93 ? -14.445 1.606 6.09 1 93.12 93 SER A CA 1
ATOM 742 C C . SER A 1 93 ? -14.523 2.541 7.289 1 93.12 93 SER A C 1
ATOM 744 O O . SER A 1 93 ? -15.5 2.504 8.047 1 93.12 93 SER A O 1
ATOM 746 N N . LEU A 1 94 ? -13.609 3.309 7.48 1 95.62 94 LEU A N 1
ATOM 747 C CA . LEU A 1 94 ? -13.5 4.332 8.516 1 95.62 94 LEU A CA 1
ATOM 748 C C . LEU A 1 94 ? -12.797 5.574 7.973 1 95.62 94 LEU A C 1
ATOM 750 O O . LEU A 1 94 ? -12.016 5.484 7.023 1 95.62 94 LEU A O 1
ATOM 754 N N . PRO A 1 95 ? -13.125 6.707 8.562 1 97 95 PRO A N 1
ATOM 755 C CA . PRO A 1 95 ? -12.328 7.875 8.195 1 97 95 PRO A CA 1
ATOM 756 C C . PRO A 1 95 ? -10.828 7.645 8.375 1 97 95 PRO A C 1
ATOM 758 O O . PRO A 1 95 ? -10.414 6.938 9.297 1 97 95 PRO A O 1
ATOM 761 N N . ALA A 1 96 ? -10.062 8.266 7.551 1 97.94 96 ALA A N 1
ATOM 762 C CA . ALA A 1 96 ? -8.617 8.07 7.488 1 97.94 96 ALA A CA 1
ATOM 763 C C . ALA A 1 96 ? -7.973 8.305 8.852 1 97.94 96 ALA A C 1
ATOM 765 O O . ALA A 1 96 ? -7.031 7.602 9.227 1 97.94 96 ALA A O 1
ATOM 766 N N . ILE A 1 97 ? -8.469 9.258 9.609 1 97.75 97 ILE A N 1
ATOM 767 C CA . ILE A 1 97 ? -7.809 9.656 10.852 1 97.75 97 ILE A CA 1
ATOM 768 C C . ILE A 1 97 ? -8.477 8.977 12.039 1 97.75 97 ILE A C 1
ATOM 770 O O . ILE A 1 97 ? -8.266 9.359 13.188 1 97.75 97 ILE A O 1
ATOM 774 N N . ASP A 1 98 ? -9.312 7.922 11.773 1 97.56 98 ASP A N 1
ATOM 775 C CA . ASP A 1 98 ? -10.023 7.246 12.859 1 97.56 98 ASP A CA 1
ATOM 776 C C . ASP A 1 98 ? -9.57 5.793 12.984 1 97.56 98 ASP A C 1
ATOM 778 O O . ASP A 1 98 ? -10.062 5.059 13.852 1 97.56 98 ASP A O 1
ATOM 782 N N . VAL A 1 99 ? -8.688 5.344 12.203 1 97 99 VAL A N 1
ATOM 783 C CA . VAL A 1 99 ? -8.305 3.936 12.172 1 97 99 VAL A CA 1
ATOM 784 C C . VAL A 1 99 ? -7.203 3.676 13.195 1 97 99 VAL A C 1
ATOM 786 O O . VAL A 1 99 ? -6.129 4.281 13.125 1 97 99 VAL A O 1
ATOM 789 N N . SER A 1 100 ? -7.441 2.811 14.117 1 95.81 100 SER A N 1
ATOM 790 C CA . SER A 1 100 ? -6.469 2.504 15.156 1 95.81 100 SER A CA 1
ATOM 791 C C . SER A 1 100 ? -5.309 1.678 14.602 1 95.81 100 SER A C 1
ATOM 793 O O . SER A 1 100 ? -5.43 1.073 13.531 1 95.81 100 SER A O 1
ATOM 795 N N . GLU A 1 101 ? -4.25 1.681 15.32 1 95.69 101 GLU A N 1
ATOM 796 C CA . GLU A 1 101 ? -3.086 0.901 14.914 1 95.69 101 GLU A CA 1
ATOM 797 C C . GLU A 1 101 ? -3.436 -0.575 14.75 1 95.69 101 GLU A C 1
ATOM 799 O O . GLU A 1 101 ? -2.936 -1.242 13.844 1 95.69 101 GLU A O 1
ATOM 804 N N . GLU A 1 102 ? -4.227 -1.04 15.641 1 96.06 102 GLU A N 1
ATOM 805 C CA . GLU A 1 102 ? -4.633 -2.443 15.594 1 96.06 102 GLU A CA 1
ATOM 806 C C . GLU A 1 102 ? -5.398 -2.754 14.312 1 96.06 102 GLU A C 1
ATOM 808 O O . GLU A 1 102 ? -5.164 -3.785 13.68 1 96.06 102 GLU A O 1
ATOM 813 N N . ILE A 1 103 ? -6.281 -1.891 13.938 1 96.56 103 ILE A N 1
ATOM 814 C CA . ILE A 1 103 ? -7.078 -2.092 12.734 1 96.56 103 ILE A CA 1
ATOM 815 C C . ILE A 1 103 ? -6.18 -2.006 11.5 1 96.56 103 ILE A C 1
ATOM 817 O O . ILE A 1 103 ? -6.324 -2.795 10.562 1 96.56 103 ILE A O 1
ATOM 821 N N . ILE A 1 104 ? -5.246 -1.044 11.516 1 98.19 104 ILE A N 1
ATOM 822 C CA . ILE A 1 104 ? -4.281 -0.938 10.422 1 98.19 104 ILE A CA 1
ATOM 823 C C . ILE A 1 104 ? -3.529 -2.258 10.266 1 98.19 104 ILE A C 1
ATOM 825 O O . ILE A 1 104 ? -3.461 -2.816 9.172 1 98.19 104 ILE A O 1
ATOM 829 N N . ASP A 1 105 ? -3.023 -2.711 11.383 1 97.81 105 ASP A N 1
ATOM 830 C CA . ASP A 1 105 ? -2.197 -3.914 11.383 1 97.81 105 ASP A CA 1
ATOM 831 C C . ASP A 1 105 ? -2.982 -5.117 10.859 1 97.81 105 ASP A C 1
ATOM 833 O O . ASP A 1 105 ? -2.506 -5.852 9.992 1 97.81 105 ASP A O 1
ATOM 837 N N . ASN A 1 106 ? -4.156 -5.332 11.344 1 96.94 106 ASN A N 1
ATOM 838 C CA . ASN A 1 106 ? -4.988 -6.453 10.922 1 96.94 106 ASN A CA 1
ATOM 839 C C . ASN A 1 106 ? -5.301 -6.387 9.43 1 96.94 106 ASN A C 1
ATOM 841 O O . ASN A 1 106 ? -5.227 -7.398 8.734 1 96.94 106 ASN A O 1
ATOM 845 N N . THR A 1 107 ? -5.641 -5.23 8.938 1 97.75 107 THR A N 1
ATOM 846 C CA . THR A 1 107 ? -5.984 -5.039 7.535 1 97.75 107 THR A CA 1
ATOM 847 C C . THR A 1 107 ? -4.789 -5.363 6.641 1 97.75 107 THR A C 1
ATOM 849 O O . THR A 1 107 ? -4.926 -6.094 5.66 1 97.75 107 THR A O 1
ATOM 852 N N . PHE A 1 108 ? -3.615 -4.902 7.008 1 98.56 108 PHE A N 1
ATOM 853 C CA . PHE A 1 108 ? -2.439 -5.09 6.168 1 98.56 108 PHE A CA 1
ATOM 854 C C . PHE A 1 108 ? -1.921 -6.516 6.27 1 98.56 108 PHE A C 1
ATOM 856 O O . PHE A 1 108 ? -1.402 -7.066 5.297 1 98.56 108 PHE A O 1
ATOM 863 N N . ARG A 1 109 ? -2.02 -7.121 7.438 1 98.31 109 ARG A N 1
ATOM 864 C CA . ARG A 1 109 ? -1.591 -8.508 7.59 1 98.31 109 ARG A CA 1
ATOM 865 C C . ARG A 1 109 ? -2.387 -9.43 6.672 1 98.31 109 ARG A C 1
ATOM 867 O O . ARG A 1 109 ? -1.826 -10.352 6.074 1 98.31 109 ARG A O 1
ATOM 874 N N . VAL A 1 110 ? -3.609 -9.164 6.5 1 98.19 110 VAL A N 1
ATOM 875 C CA . VAL A 1 110 ? -4.465 -10.023 5.684 1 98.19 110 VAL A CA 1
ATOM 876 C C . VAL A 1 110 ? -4.332 -9.633 4.215 1 98.19 110 VAL A C 1
ATOM 878 O O . VAL A 1 110 ? -4.09 -10.492 3.359 1 98.19 110 VAL A O 1
ATOM 881 N N . ASN A 1 111 ? -4.449 -8.336 3.936 1 98.44 111 ASN A N 1
ATOM 882 C CA . ASN A 1 111 ? -4.602 -7.875 2.561 1 98.44 111 ASN A CA 1
ATOM 883 C C . ASN A 1 111 ? -3.252 -7.781 1.852 1 98.44 111 ASN A C 1
ATOM 885 O O . ASN A 1 111 ? -3.191 -7.781 0.621 1 98.44 111 ASN A O 1
ATOM 889 N N . VAL A 1 112 ? -2.174 -7.648 2.635 1 98.81 112 VAL A N 1
ATOM 890 C CA . VAL A 1 112 ? -0.899 -7.328 1.999 1 98.81 112 VAL A CA 1
ATOM 891 C C . VAL A 1 112 ? 0.148 -8.375 2.387 1 98.81 112 VAL A C 1
ATOM 893 O O . VAL A 1 112 ? 0.684 -9.07 1.526 1 98.81 112 VAL A O 1
ATOM 896 N N . TYR A 1 113 ? 0.366 -8.562 3.715 1 98.69 113 TYR A N 1
ATOM 897 C CA . TYR A 1 113 ? 1.387 -9.516 4.145 1 98.69 113 TYR A CA 1
ATOM 898 C C . TYR A 1 113 ? 1.029 -10.93 3.713 1 98.69 113 TYR A C 1
ATOM 900 O O . TYR A 1 113 ? 1.889 -11.68 3.238 1 98.69 113 TYR A O 1
ATOM 908 N N . GLY A 1 114 ? -0.208 -11.281 3.893 1 98.56 114 GLY A N 1
ATOM 909 C CA . GLY A 1 114 ? -0.679 -12.609 3.535 1 98.56 114 GLY A CA 1
ATOM 910 C C . GLY A 1 114 ? -0.347 -12.992 2.105 1 98.56 114 GLY A C 1
ATOM 911 O O . GLY A 1 114 ? 0.385 -13.961 1.873 1 98.56 114 GLY A O 1
ATOM 912 N N . PRO A 1 115 ? -0.842 -12.188 1.166 1 98.62 115 PRO A N 1
ATOM 913 C CA . PRO A 1 115 ? -0.546 -12.492 -0.236 1 98.62 115 PRO A CA 1
ATOM 914 C C . PRO A 1 115 ? 0.95 -12.477 -0.54 1 98.62 115 PRO A C 1
ATOM 916 O O . PRO A 1 115 ? 1.435 -13.312 -1.31 1 98.62 115 PRO A O 1
ATOM 919 N N . ILE A 1 116 ? 1.732 -11.539 0.016 1 98.81 116 ILE A N 1
ATOM 920 C CA . ILE A 1 116 ? 3.164 -11.445 -0.245 1 98.81 116 ILE A CA 1
ATOM 921 C C . ILE A 1 116 ? 3.867 -12.695 0.28 1 98.81 116 ILE A C 1
ATOM 923 O O . ILE A 1 116 ? 4.668 -13.312 -0.428 1 98.81 116 ILE A O 1
ATOM 927 N N . ASN A 1 117 ? 3.537 -13.078 1.495 1 98.69 117 ASN A N 1
ATOM 928 C CA . ASN A 1 117 ? 4.113 -14.273 2.086 1 98.69 117 ASN A CA 1
ATOM 929 C C . ASN A 1 117 ? 3.721 -15.531 1.309 1 98.69 117 ASN A C 1
ATOM 931 O O . ASN A 1 117 ? 4.535 -16.438 1.132 1 98.69 117 ASN A O 1
ATOM 935 N N . SER A 1 118 ? 2.48 -15.586 0.887 1 98.75 118 SER A N 1
ATOM 936 C CA . SER A 1 118 ? 2.027 -16.719 0.08 1 98.75 118 SER A CA 1
ATOM 937 C C . SER A 1 118 ? 2.822 -16.828 -1.216 1 98.75 118 SER A C 1
ATOM 939 O O . SER A 1 118 ? 3.264 -17.906 -1.591 1 98.75 118 SER A O 1
ATOM 941 N N . CYS A 1 119 ? 3.004 -15.688 -1.895 1 98.69 119 CYS A N 1
ATOM 942 C CA . CYS A 1 119 ? 3.795 -15.68 -3.119 1 98.69 119 CYS A CA 1
ATOM 943 C C . CYS A 1 119 ? 5.207 -16.203 -2.857 1 98.69 119 CYS A C 1
ATOM 945 O O . CYS A 1 119 ? 5.723 -17.016 -3.615 1 98.69 119 CYS A O 1
ATOM 947 N N . ARG A 1 120 ? 5.797 -15.688 -1.777 1 98.06 120 ARG A N 1
ATOM 948 C CA . ARG A 1 120 ? 7.152 -16.109 -1.434 1 98.06 120 ARG A CA 1
ATOM 949 C C . ARG A 1 120 ? 7.215 -17.609 -1.191 1 98.06 120 ARG A C 1
ATOM 951 O O . ARG A 1 120 ? 8.062 -18.297 -1.767 1 98.06 120 ARG A O 1
ATOM 958 N N . GLU A 1 121 ? 6.312 -18.141 -0.41 1 98.12 121 GLU A N 1
ATOM 959 C CA . GLU A 1 121 ? 6.379 -19.531 0.045 1 98.12 121 GLU A CA 1
ATOM 960 C C . GLU A 1 121 ? 5.984 -20.5 -1.068 1 98.12 121 GLU A C 1
ATOM 962 O O . GLU A 1 121 ? 6.535 -21.594 -1.167 1 98.12 121 GLU A O 1
ATOM 967 N N . PHE A 1 122 ? 5.074 -20.125 -1.959 1 98.56 122 PHE A N 1
ATOM 968 C CA . PHE A 1 122 ? 4.543 -21.062 -2.943 1 98.56 122 PHE A CA 1
ATOM 969 C C . PHE A 1 122 ? 5.191 -20.844 -4.305 1 98.56 122 PHE A C 1
ATOM 971 O O . PHE A 1 122 ? 4.965 -21.609 -5.238 1 98.56 122 PHE A O 1
ATOM 978 N N . ALA A 1 123 ? 6.043 -19.844 -4.453 1 97.69 123 ALA A N 1
ATOM 979 C CA . ALA A 1 123 ? 6.637 -19.453 -5.734 1 97.69 123 ALA A CA 1
ATOM 980 C C . ALA A 1 123 ? 7.34 -20.641 -6.391 1 97.69 123 ALA A C 1
ATOM 982 O O . ALA A 1 123 ? 7.176 -20.875 -7.59 1 97.69 123 ALA A O 1
ATOM 983 N N . PRO A 1 124 ? 8.102 -21.438 -5.598 1 96.44 124 PRO A N 1
ATOM 984 C CA . PRO A 1 124 ? 8.773 -22.562 -6.266 1 96.44 124 PRO A CA 1
ATOM 985 C C . PRO A 1 124 ? 7.793 -23.531 -6.93 1 96.44 124 PRO A C 1
ATOM 987 O O . PRO A 1 124 ? 8.039 -24 -8.047 1 96.44 124 PRO A O 1
ATOM 990 N N . LEU A 1 125 ? 6.684 -23.812 -6.316 1 97.81 125 LEU A N 1
ATOM 991 C CA . LEU A 1 125 ? 5.668 -24.703 -6.852 1 97.81 125 LEU A CA 1
ATOM 992 C C . LEU A 1 125 ? 5.016 -24.109 -8.094 1 97.81 125 LEU A C 1
ATOM 994 O O . LEU A 1 125 ? 4.699 -24.844 -9.039 1 97.81 125 LEU A O 1
ATOM 998 N N . ILE A 1 126 ? 4.844 -22.828 -8.109 1 98.38 126 ILE A N 1
ATOM 999 C CA . ILE A 1 126 ? 4.172 -22.125 -9.203 1 98.38 126 ILE A CA 1
ATOM 1000 C C . ILE A 1 126 ? 5.109 -22.016 -10.406 1 98.38 126 ILE A C 1
ATOM 1002 O O . ILE A 1 126 ? 4.691 -22.203 -11.547 1 98.38 126 ILE A O 1
ATOM 1006 N N . ILE A 1 127 ? 6.355 -21.641 -10.109 1 96.88 127 ILE A N 1
ATOM 1007 C CA . ILE A 1 127 ? 7.363 -21.547 -11.164 1 96.88 127 ILE A CA 1
ATOM 1008 C C . ILE A 1 127 ? 7.516 -22.891 -11.852 1 96.88 127 ILE A C 1
ATOM 1010 O O . ILE A 1 127 ? 7.566 -22.969 -13.086 1 96.88 127 ILE A O 1
ATOM 1014 N N . ASN A 1 128 ? 7.523 -23.938 -11.023 1 95.5 128 ASN A N 1
ATOM 1015 C CA . ASN A 1 128 ? 7.641 -25.297 -11.562 1 95.5 128 ASN A CA 1
ATOM 1016 C C . ASN A 1 128 ? 6.48 -25.625 -12.492 1 95.5 128 ASN A C 1
ATOM 1018 O O . ASN A 1 128 ? 6.656 -26.344 -13.477 1 95.5 128 ASN A O 1
ATOM 1022 N N . ALA A 1 129 ? 5.352 -25.109 -12.258 1 96.56 129 ALA A N 1
ATOM 1023 C CA . ALA A 1 129 ? 4.148 -25.391 -13.039 1 96.56 129 ALA A CA 1
ATOM 1024 C C . ALA A 1 129 ? 3.982 -24.375 -14.18 1 96.56 129 ALA A C 1
ATOM 1026 O O . ALA A 1 129 ? 3.094 -24.531 -15.016 1 96.56 129 ALA A O 1
ATOM 1027 N N . LYS A 1 130 ? 4.871 -23.359 -14.172 1 96.25 130 LYS A N 1
ATOM 1028 C CA . LYS A 1 130 ? 4.605 -22.219 -15.039 1 96.25 130 LYS A CA 1
ATOM 1029 C C . LYS A 1 130 ? 3.158 -21.75 -14.906 1 96.25 130 LYS A C 1
ATOM 1031 O O . LYS A 1 130 ? 2.455 -21.594 -15.906 1 96.25 130 LYS A O 1
ATOM 1036 N N . GLY A 1 131 ? 2.803 -21.562 -13.672 1 97.62 131 GLY A N 1
ATOM 1037 C CA . GLY A 1 131 ? 1.414 -21.328 -13.312 1 97.62 131 GLY A CA 1
ATOM 1038 C C . GLY A 1 131 ? 1.057 -19.859 -13.281 1 97.62 131 GLY A C 1
ATOM 1039 O O . GLY A 1 131 ? 1.729 -19.031 -13.906 1 97.62 131 GLY A O 1
ATOM 1040 N N . THR A 1 132 ? -0.132 -19.562 -12.633 1 98.31 132 THR A N 1
ATOM 1041 C CA . THR A 1 132 ? -0.688 -18.219 -12.562 1 98.31 132 THR A CA 1
ATOM 1042 C C . THR A 1 132 ? -0.91 -17.797 -11.117 1 98.31 132 THR A C 1
ATOM 1044 O O . THR A 1 132 ? -1.391 -18.594 -10.297 1 98.31 132 THR A O 1
ATOM 1047 N N . ILE A 1 133 ? -0.46 -16.656 -10.797 1 98.69 133 ILE A N 1
ATOM 1048 C CA . ILE A 1 133 ? -0.775 -16.031 -9.523 1 98.69 133 ILE A CA 1
ATOM 1049 C C . ILE A 1 133 ? -1.833 -14.945 -9.727 1 98.69 133 ILE A C 1
ATOM 1051 O O . ILE A 1 133 ? -1.701 -14.102 -10.617 1 98.69 133 ILE A O 1
ATOM 1055 N N . VAL A 1 134 ? -2.904 -14.992 -8.953 1 98.75 134 VAL A N 1
ATOM 1056 C CA . VAL A 1 134 ? -3.984 -14.016 -9.078 1 98.75 134 VAL A CA 1
ATOM 1057 C C . VAL A 1 134 ? -4.184 -13.297 -7.742 1 98.75 134 VAL A C 1
ATOM 1059 O O . VAL A 1 134 ? -4.125 -13.922 -6.68 1 98.75 134 VAL A O 1
ATOM 1062 N N . PHE A 1 135 ? -4.344 -12.016 -7.812 1 98.62 135 PHE A N 1
ATOM 1063 C CA . PHE A 1 135 ? -4.723 -11.195 -6.664 1 98.62 135 PHE A CA 1
ATOM 1064 C C . PHE A 1 135 ? -6.129 -10.633 -6.836 1 98.62 135 PHE A C 1
ATOM 1066 O O . PHE A 1 135 ? -6.527 -10.273 -7.945 1 98.62 135 PHE A O 1
ATOM 1073 N N . THR A 1 136 ? -6.887 -10.602 -5.719 1 97.25 136 THR A N 1
ATOM 1074 C CA . THR A 1 136 ? -8.133 -9.852 -5.715 1 97.25 136 THR A CA 1
ATOM 1075 C C . THR A 1 136 ? -7.887 -8.391 -5.352 1 97.25 136 THR A C 1
ATOM 1077 O O . THR A 1 136 ? -7.855 -8.031 -4.172 1 97.25 136 THR A O 1
ATOM 1080 N N . GLY A 1 137 ? -7.711 -7.594 -6.359 1 96.19 137 GLY A N 1
ATOM 1081 C CA . GLY A 1 137 ? -7.586 -6.156 -6.172 1 96.19 137 GLY A CA 1
ATOM 1082 C C . GLY A 1 137 ? -8.914 -5.469 -5.934 1 96.19 137 GLY A C 1
ATOM 1083 O O . GLY A 1 137 ? -9.844 -6.074 -5.398 1 96.19 137 GLY A O 1
ATOM 1084 N N . SER A 1 138 ? -8.938 -4.16 -6.188 1 93.25 138 SER A N 1
ATOM 1085 C CA . SER A 1 138 ? -10.141 -3.365 -5.957 1 93.25 138 SER A CA 1
ATOM 1086 C C . SER A 1 138 ? -10.055 -2.014 -6.66 1 93.25 138 SER A C 1
ATOM 1088 O O . SER A 1 138 ? -8.961 -1.484 -6.867 1 93.25 138 SER A O 1
ATOM 1090 N N . LEU A 1 139 ? -11.188 -1.516 -6.961 1 93.44 139 LEU A N 1
ATOM 1091 C CA . LEU A 1 139 ? -11.258 -0.137 -7.434 1 93.44 139 LEU A CA 1
ATOM 1092 C C . LEU A 1 139 ? -10.758 0.828 -6.363 1 93.44 139 LEU A C 1
ATOM 1094 O O . LEU A 1 139 ? -10.25 1.906 -6.684 1 93.44 139 LEU A O 1
ATOM 1098 N N . ALA A 1 140 ? -10.891 0.428 -5.129 1 93.56 140 ALA A N 1
ATOM 1099 C CA . ALA A 1 140 ? -10.438 1.262 -4.023 1 93.56 140 ALA A CA 1
ATOM 1100 C C . ALA A 1 140 ? -8.922 1.482 -4.09 1 93.56 140 ALA A C 1
ATOM 1102 O O . ALA A 1 140 ? -8.406 2.439 -3.514 1 93.56 140 ALA A O 1
ATOM 1103 N N . GLY A 1 141 ? -8.227 0.663 -4.777 1 95.88 141 GLY A N 1
ATOM 1104 C CA . GLY A 1 141 ? -6.785 0.811 -4.93 1 95.88 141 GLY A CA 1
ATOM 1105 C C . GLY A 1 141 ? -6.398 1.891 -5.922 1 95.88 141 GLY A C 1
ATOM 1106 O O . GLY A 1 141 ? -5.23 2.287 -5.988 1 95.88 141 GLY A O 1
ATOM 1107 N N . ILE A 1 142 ? -7.391 2.389 -6.652 1 94.06 142 ILE A N 1
ATOM 1108 C CA . ILE A 1 142 ? -7.066 3.375 -7.676 1 94.06 142 ILE A CA 1
ATOM 1109 C C . ILE A 1 142 ? -7.953 4.605 -7.508 1 94.06 142 ILE A C 1
ATOM 1111 O O . ILE A 1 142 ? -7.508 5.734 -7.727 1 94.06 142 ILE A O 1
ATOM 1115 N N . CYS A 1 143 ? -9.172 4.43 -7.105 1 95.12 143 CYS A N 1
ATOM 1116 C CA . CYS A 1 143 ? -10.094 5.539 -6.887 1 95.12 143 CYS A CA 1
ATOM 1117 C C . CYS A 1 143 ? -10.133 5.938 -5.418 1 95.12 143 CYS A C 1
ATOM 1119 O O . CYS A 1 143 ? -10.266 5.082 -4.539 1 95.12 143 CYS A O 1
ATOM 1121 N N . PRO A 1 144 ? -10.062 7.195 -5.121 1 95.88 144 PRO A N 1
ATOM 1122 C CA . PRO A 1 144 ? -10.016 7.625 -3.721 1 95.88 144 PRO A CA 1
ATOM 1123 C C . PRO A 1 144 ? -11.398 7.738 -3.09 1 95.88 144 PRO A C 1
ATOM 1125 O O . PRO A 1 144 ? -11.781 8.812 -2.621 1 95.88 144 PRO A O 1
ATOM 1128 N N . PHE A 1 145 ? -12.062 6.641 -2.92 1 94.69 145 PHE A N 1
ATOM 1129 C CA . PHE A 1 145 ? -13.336 6.645 -2.203 1 94.69 145 PHE A CA 1
ATOM 1130 C C . PHE A 1 145 ? -13.141 7.094 -0.76 1 94.69 145 PHE A C 1
ATOM 1132 O O . PHE A 1 145 ? -12.242 6.609 -0.07 1 94.69 145 PHE A O 1
ATOM 1139 N N . PRO A 1 146 ? -14.055 8.023 -0.315 1 96.31 146 PRO A N 1
ATOM 1140 C CA . PRO A 1 146 ? -13.906 8.469 1.073 1 96.31 146 PRO A CA 1
ATOM 1141 C C . PRO A 1 146 ? -14.203 7.359 2.082 1 96.31 146 PRO A C 1
ATOM 1143 O O . PRO A 1 146 ? -14.859 6.371 1.742 1 96.31 146 PRO A O 1
ATOM 1146 N N . PHE A 1 147 ? -13.609 7.5 3.305 1 96.19 147 PHE A N 1
ATOM 1147 C CA . PHE A 1 147 ? -13.883 6.637 4.445 1 96.19 147 PHE A CA 1
ATOM 1148 C C . PHE A 1 147 ? -13.406 5.215 4.172 1 96.19 147 PHE A C 1
ATOM 1150 O O . PHE A 1 147 ? -14.078 4.246 4.535 1 96.19 147 PHE A O 1
ATOM 1157 N N . GLY A 1 148 ? -12.281 5.094 3.521 1 96.25 148 GLY A N 1
ATOM 1158 C CA . GLY A 1 148 ? -11.656 3.814 3.227 1 96.25 148 GLY A CA 1
ATOM 1159 C C . GLY A 1 148 ? -10.164 3.924 2.967 1 96.25 148 GLY A C 1
ATOM 1160 O O . GLY A 1 148 ? -9.617 3.203 2.127 1 96.25 148 GLY A O 1
ATOM 1161 N N . ALA A 1 149 ? -9.586 4.863 3.619 1 98.06 149 ALA A N 1
ATOM 1162 C CA . ALA A 1 149 ? -8.203 5.223 3.32 1 98.06 149 ALA A CA 1
ATOM 1163 C C . ALA A 1 149 ? -7.266 4.047 3.562 1 98.06 149 ALA A C 1
ATOM 1165 O O . ALA A 1 149 ? -6.398 3.758 2.736 1 98.06 149 ALA A O 1
ATOM 1166 N N . VAL A 1 150 ? -7.441 3.359 4.68 1 98.31 150 VAL A N 1
ATOM 1167 C CA . VAL A 1 150 ? -6.555 2.262 5.047 1 98.31 150 VAL A CA 1
ATOM 1168 C C . VAL A 1 150 ? -6.801 1.069 4.125 1 98.31 150 VAL A C 1
ATOM 1170 O O . VAL A 1 150 ? -5.852 0.434 3.652 1 98.31 150 VAL A O 1
ATOM 1173 N N . TYR A 1 151 ? -8.023 0.756 3.824 1 97.19 151 TYR A N 1
ATOM 1174 C CA . TYR A 1 151 ? -8.359 -0.285 2.857 1 97.19 151 TYR A CA 1
ATOM 1175 C C . TYR A 1 151 ? -7.781 0.039 1.484 1 97.19 151 TYR A C 1
ATOM 1177 O O . TYR A 1 151 ? -7.148 -0.812 0.853 1 97.19 151 TYR A O 1
ATOM 1185 N N . SER A 1 152 ? -8.047 1.266 1.03 1 98 152 SER A N 1
ATOM 1186 C CA . SER A 1 152 ? -7.539 1.724 -0.26 1 98 152 SER A CA 1
ATOM 1187 C C . SER A 1 152 ? -6.02 1.607 -0.333 1 98 152 SER A C 1
ATOM 1189 O O . SER A 1 152 ? -5.473 1.194 -1.356 1 98 152 SER A O 1
ATOM 1191 N N . ALA A 1 153 ? -5.387 1.977 0.749 1 98.75 153 ALA A N 1
ATOM 1192 C CA . ALA A 1 153 ? -3.932 1.857 0.829 1 98.75 153 ALA A CA 1
ATOM 1193 C C . ALA A 1 153 ? -3.492 0.406 0.664 1 98.75 153 ALA A C 1
ATOM 1195 O O . ALA A 1 153 ? -2.557 0.116 -0.087 1 98.75 153 ALA A O 1
ATOM 1196 N N . SER A 1 154 ? -4.141 -0.504 1.34 1 98.62 154 SER A N 1
ATOM 1197 C CA . SER A 1 154 ? -3.787 -1.918 1.279 1 98.62 154 SER A CA 1
ATOM 1198 C C . SER A 1 154 ? -3.969 -2.475 -0.129 1 98.62 154 SER A C 1
ATOM 1200 O O . SER A 1 154 ? -3.139 -3.252 -0.606 1 98.62 154 SER A O 1
ATOM 1202 N N . LYS A 1 155 ? -5.02 -2.09 -0.798 1 98.56 155 LYS A N 1
ATOM 1203 C CA . LYS A 1 155 ? -5.281 -2.588 -2.145 1 98.56 155 LYS A CA 1
ATOM 1204 C C . LYS A 1 155 ? -4.32 -1.968 -3.156 1 98.56 155 LYS A C 1
ATOM 1206 O O . LYS A 1 155 ? -3.867 -2.641 -4.086 1 98.56 155 LYS A O 1
ATOM 1211 N N . ALA A 1 156 ? -3.996 -0.712 -2.947 1 98.69 156 ALA A N 1
ATOM 1212 C CA . ALA A 1 156 ? -2.975 -0.1 -3.793 1 98.69 156 ALA A CA 1
ATOM 1213 C C . ALA A 1 156 ? -1.637 -0.816 -3.641 1 98.69 156 ALA A C 1
ATOM 1215 O O . ALA A 1 156 ? -0.906 -0.993 -4.621 1 98.69 156 ALA A O 1
ATOM 1216 N N . ALA A 1 157 ? -1.335 -1.157 -2.426 1 98.81 157 ALA A N 1
ATOM 1217 C CA . ALA A 1 157 ? -0.091 -1.871 -2.152 1 98.81 157 ALA A CA 1
ATOM 1218 C C . ALA A 1 157 ? -0.012 -3.166 -2.957 1 98.81 157 ALA A C 1
ATOM 1220 O O . ALA A 1 157 ? 0.984 -3.422 -3.637 1 98.81 157 ALA A O 1
ATOM 1221 N N . ILE A 1 158 ? -1.051 -3.951 -2.967 1 98.31 158 ILE A N 1
ATOM 1222 C CA . ILE A 1 158 ? -1.001 -5.25 -3.629 1 98.31 158 ILE A CA 1
ATOM 1223 C C . ILE A 1 158 ? -1.016 -5.059 -5.145 1 98.31 158 ILE A C 1
ATOM 1225 O O . ILE A 1 158 ? -0.402 -5.836 -5.879 1 98.31 158 ILE A O 1
ATOM 1229 N N . HIS A 1 159 ? -1.739 -3.975 -5.652 1 98.56 159 HIS A N 1
ATOM 1230 C CA . HIS A 1 159 ? -1.669 -3.662 -7.078 1 98.56 159 HIS A CA 1
ATOM 1231 C C . HIS A 1 159 ? -0.224 -3.496 -7.535 1 98.56 159 HIS A C 1
ATOM 1233 O O . HIS A 1 159 ? 0.187 -4.086 -8.539 1 98.56 159 HIS A O 1
ATOM 1239 N N . GLN A 1 160 ? 0.476 -2.684 -6.766 1 98.75 160 GLN A N 1
ATOM 1240 C CA . GLN A 1 160 ? 1.842 -2.363 -7.164 1 98.75 160 GLN A CA 1
ATOM 1241 C C . GLN A 1 160 ? 2.768 -3.561 -6.969 1 98.75 160 GLN A C 1
ATOM 1243 O O . GLN A 1 160 ? 3.664 -3.799 -7.777 1 98.75 160 GLN A O 1
ATOM 1248 N N . TYR A 1 161 ? 2.588 -4.352 -5.887 1 98.81 161 TYR A N 1
ATOM 1249 C CA . TYR A 1 161 ? 3.338 -5.586 -5.691 1 98.81 161 TYR A CA 1
ATOM 1250 C C . TYR A 1 161 ? 3.158 -6.527 -6.875 1 98.81 161 TYR A C 1
ATOM 1252 O O . TYR A 1 161 ? 4.133 -7.082 -7.391 1 98.81 161 TYR A O 1
ATOM 1260 N N . ALA A 1 162 ? 1.917 -6.672 -7.328 1 98.69 162 ALA A N 1
ATOM 1261 C CA . ALA A 1 162 ? 1.581 -7.566 -8.438 1 98.69 162 ALA A CA 1
ATOM 1262 C C . ALA A 1 162 ? 2.297 -7.145 -9.711 1 98.69 162 ALA A C 1
ATOM 1264 O O . ALA A 1 162 ? 2.795 -7.992 -10.461 1 98.69 162 ALA A O 1
ATOM 1265 N N . ARG A 1 163 ? 2.373 -5.887 -9.953 1 98 163 ARG A N 1
ATOM 1266 C CA . ARG A 1 163 ? 2.998 -5.383 -11.164 1 98 163 ARG A CA 1
ATOM 1267 C C . ARG A 1 163 ? 4.496 -5.664 -11.172 1 98 163 ARG A C 1
ATOM 1269 O O . ARG A 1 163 ? 5.059 -6.055 -12.195 1 98 163 ARG A O 1
ATOM 1276 N N . VAL A 1 164 ? 5.141 -5.449 -10.031 1 98.12 164 VAL A N 1
ATOM 1277 C CA . VAL A 1 164 ? 6.57 -5.734 -9.945 1 98.12 164 VAL A CA 1
ATOM 1278 C C . VAL A 1 164 ? 6.805 -7.238 -10.055 1 98.12 164 VAL A C 1
ATOM 1280 O O . VAL A 1 164 ? 7.707 -7.68 -10.773 1 98.12 164 VAL A O 1
ATOM 1283 N N . LEU A 1 165 ? 5.973 -8.008 -9.406 1 98.31 165 LEU A N 1
ATOM 1284 C CA . LEU A 1 165 ? 6.055 -9.469 -9.453 1 98.31 165 LEU A CA 1
ATOM 1285 C C . LEU A 1 165 ? 5.906 -9.969 -10.891 1 98.31 165 LEU A C 1
ATOM 1287 O O . LEU A 1 165 ? 6.617 -10.891 -11.305 1 98.31 165 LEU A O 1
ATOM 1291 N N . HIS A 1 166 ? 4.992 -9.422 -11.633 1 97.94 166 HIS A N 1
ATOM 1292 C CA . HIS A 1 166 ? 4.75 -9.758 -13.031 1 97.94 166 HIS A CA 1
ATOM 1293 C C . HIS A 1 166 ? 6.02 -9.609 -13.867 1 97.94 166 HIS A C 1
ATOM 1295 O O . HIS A 1 166 ? 6.352 -10.484 -14.672 1 97.94 166 HIS A O 1
ATOM 1301 N N . GLY A 1 167 ? 6.691 -8.523 -13.625 1 95.81 167 GLY A N 1
ATOM 1302 C CA . GLY A 1 167 ? 7.934 -8.281 -14.344 1 95.81 167 GLY A CA 1
ATOM 1303 C C . GLY A 1 167 ? 9.031 -9.25 -13.969 1 95.81 167 GLY A C 1
ATOM 1304 O O . GLY A 1 167 ? 9.844 -9.641 -14.812 1 95.81 167 GLY A O 1
ATOM 1305 N N . GLU A 1 168 ? 9.039 -9.688 -12.742 1 96.62 168 GLU A N 1
ATOM 1306 C CA . GLU A 1 168 ? 10.125 -10.523 -12.242 1 96.62 168 GLU A CA 1
ATOM 1307 C C . GLU A 1 168 ? 9.898 -11.992 -12.602 1 96.62 168 GLU A C 1
ATOM 1309 O O . GLU A 1 168 ? 10.852 -12.711 -12.914 1 96.62 168 GLU A O 1
ATOM 1314 N N . LEU A 1 169 ? 8.648 -12.43 -12.656 1 96.56 169 LEU A N 1
ATOM 1315 C CA . LEU A 1 169 ? 8.391 -13.852 -12.828 1 96.56 169 LEU A CA 1
ATOM 1316 C C . LEU A 1 169 ? 7.93 -14.156 -14.25 1 96.56 169 LEU A C 1
ATOM 1318 O O . LEU A 1 169 ? 7.969 -15.312 -14.688 1 96.56 169 LEU A O 1
ATOM 1322 N N . GLY A 1 170 ? 7.516 -13.133 -14.953 1 94.88 170 GLY A N 1
ATOM 1323 C CA . GLY A 1 170 ? 7.004 -13.305 -16.312 1 94.88 170 GLY A CA 1
ATOM 1324 C C . GLY A 1 170 ? 7.938 -14.094 -17.203 1 94.88 170 GLY A C 1
ATOM 1325 O O . GLY A 1 170 ? 7.52 -15.062 -17.844 1 94.88 170 GLY A O 1
ATOM 1326 N N . PRO A 1 171 ? 9.141 -13.758 -17.172 1 93.44 171 PRO A N 1
ATOM 1327 C CA . PRO A 1 171 ? 10.086 -14.438 -18.047 1 93.44 171 PRO A CA 1
ATOM 1328 C C . PRO A 1 171 ? 10.305 -15.898 -17.672 1 93.44 171 PRO A C 1
ATOM 1330 O O . PRO A 1 171 ? 10.898 -16.656 -18.438 1 93.44 171 PRO A O 1
ATOM 1333 N N . LEU A 1 172 ? 9.859 -16.328 -16.531 1 94.5 172 LEU A N 1
ATOM 1334 C CA . LEU A 1 172 ? 9.961 -17.719 -16.094 1 94.5 172 LEU A CA 1
ATOM 1335 C C . LEU A 1 172 ? 8.695 -18.484 -16.422 1 94.5 172 LEU A C 1
ATOM 1337 O O . LEU A 1 172 ? 8.539 -19.641 -16 1 94.5 172 LEU A O 1
ATOM 1341 N N . GLY A 1 173 ? 7.773 -17.844 -17.078 1 94.88 173 GLY A N 1
ATOM 1342 C CA . GLY A 1 173 ? 6.551 -18.5 -17.516 1 94.88 173 GLY A CA 1
ATOM 1343 C C . GLY A 1 173 ? 5.402 -18.344 -16.531 1 94.88 173 GLY A C 1
ATOM 1344 O O . GLY A 1 173 ? 4.336 -18.922 -16.734 1 94.88 173 GLY A O 1
ATOM 1345 N N . VAL A 1 174 ? 5.613 -17.609 -15.5 1 97 174 VAL A N 1
ATOM 1346 C CA . VAL A 1 174 ? 4.57 -17.406 -14.492 1 97 174 VAL A CA 1
ATOM 1347 C C . VAL A 1 174 ? 3.734 -16.188 -14.867 1 97 174 VAL A C 1
ATOM 1349 O O . VAL A 1 174 ? 4.273 -15.102 -15.109 1 97 174 VAL A O 1
ATOM 1352 N N . ARG A 1 175 ? 2.453 -16.375 -14.945 1 97.69 175 ARG A N 1
ATOM 1353 C CA . ARG A 1 175 ? 1.541 -15.25 -15.156 1 97.69 175 ARG A CA 1
ATOM 1354 C C . ARG A 1 175 ? 1.102 -14.648 -13.828 1 97.69 175 ARG A C 1
ATOM 1356 O O . ARG A 1 175 ? 0.907 -15.367 -12.844 1 97.69 175 ARG A O 1
ATOM 1363 N N . VAL A 1 176 ? 1.007 -13.352 -13.797 1 98.25 176 VAL A N 1
ATOM 1364 C CA . VAL A 1 176 ? 0.49 -12.641 -12.633 1 98.25 176 VAL A CA 1
ATOM 1365 C C . VAL A 1 176 ? -0.688 -11.758 -13.047 1 98.25 176 VAL A C 1
ATOM 1367 O O . VAL A 1 176 ? -0.564 -10.93 -13.953 1 98.25 176 VAL A O 1
ATOM 1370 N N . ILE A 1 177 ? -1.828 -11.984 -12.391 1 98.06 177 ILE A N 1
ATOM 1371 C CA . ILE A 1 177 ? -3.041 -11.234 -12.711 1 98.06 177 ILE A CA 1
ATOM 1372 C C . ILE A 1 177 ? -3.525 -10.484 -11.477 1 98.06 177 ILE A C 1
ATOM 1374 O O . ILE A 1 177 ? -3.662 -11.07 -10.398 1 98.06 177 ILE A O 1
ATOM 1378 N N . ASN A 1 178 ? -3.662 -9.227 -11.586 1 97.94 178 ASN A N 1
ATOM 1379 C CA . ASN A 1 178 ? -4.316 -8.375 -10.602 1 97.94 178 ASN A CA 1
ATOM 1380 C C . ASN A 1 178 ? -5.746 -8.039 -11.008 1 97.94 178 ASN A C 1
ATOM 1382 O O . ASN A 1 178 ? -5.965 -7.211 -11.898 1 97.94 178 ASN A O 1
ATOM 1386 N N . MET A 1 179 ? -6.723 -8.695 -10.359 1 97.56 179 MET A N 1
ATOM 1387 C CA . MET A 1 179 ? -8.133 -8.453 -10.672 1 97.56 179 MET A CA 1
ATOM 1388 C C . MET A 1 179 ? -8.625 -7.176 -10.008 1 97.56 179 MET A C 1
ATOM 1390 O O . MET A 1 179 ? -9.008 -7.184 -8.836 1 97.56 179 MET A O 1
ATOM 1394 N N . ILE A 1 180 ? -8.633 -6.102 -10.711 1 97 180 ILE A N 1
ATOM 1395 C CA . ILE A 1 180 ? -9.195 -4.863 -10.18 1 97 180 ILE A CA 1
ATOM 1396 C C . ILE A 1 180 ? -10.719 -4.973 -10.133 1 97 180 ILE A C 1
ATOM 1398 O O . ILE A 1 180 ? -11.398 -4.746 -11.141 1 97 180 ILE A O 1
ATOM 1402 N N . THR A 1 181 ? -11.188 -5.266 -8.961 1 94.44 181 THR A N 1
ATOM 1403 C CA . THR A 1 181 ? -12.555 -5.727 -8.766 1 94.44 181 THR A CA 1
ATOM 1404 C C . THR A 1 181 ? -13.477 -4.555 -8.422 1 94.44 181 THR A C 1
ATOM 1406 O O . THR A 1 181 ? -13.18 -3.766 -7.523 1 94.44 181 THR A O 1
ATOM 1409 N N . GLY A 1 182 ? -14.562 -4.473 -9.133 1 92.94 182 GLY A N 1
ATOM 1410 C CA . GLY A 1 182 ? -15.617 -3.521 -8.828 1 92.94 182 GLY A CA 1
ATOM 1411 C C . GLY A 1 182 ? -16.719 -4.105 -7.957 1 92.94 182 GLY A C 1
ATOM 1412 O O . GLY A 1 182 ? -16.438 -4.875 -7.035 1 92.94 182 GLY A O 1
ATOM 1413 N N . GLY A 1 183 ? -17.953 -3.67 -8.156 1 88.06 183 GLY A N 1
ATOM 1414 C CA . GLY A 1 183 ? -19.062 -4.125 -7.332 1 88.06 183 GLY A CA 1
ATOM 1415 C C . GLY A 1 183 ? -19.406 -5.586 -7.555 1 88.06 183 GLY A C 1
ATOM 1416 O O . GLY A 1 183 ? -19.797 -5.973 -8.656 1 88.06 183 GLY A O 1
ATOM 1417 N N . VAL A 1 184 ? -19.156 -6.371 -6.535 1 85.38 184 VAL A N 1
ATOM 1418 C CA . VAL A 1 184 ? -19.609 -7.762 -6.473 1 85.38 184 VAL A CA 1
ATOM 1419 C C . VAL A 1 184 ? -20.422 -7.992 -5.203 1 85.38 184 VAL A C 1
ATOM 1421 O O . VAL A 1 184 ? -20.031 -7.527 -4.121 1 85.38 184 VAL A O 1
ATOM 1424 N N . ALA A 1 185 ? -21.531 -8.531 -5.371 1 78.88 185 ALA A N 1
ATOM 1425 C CA . ALA A 1 185 ? -22.422 -8.758 -4.227 1 78.88 185 ALA A CA 1
ATOM 1426 C C . ALA A 1 185 ? -21.797 -9.742 -3.244 1 78.88 185 ALA A C 1
ATOM 1428 O O . ALA A 1 185 ? -21.594 -10.922 -3.572 1 78.88 185 ALA A O 1
ATOM 1429 N N . THR A 1 186 ? -21.25 -9.164 -2.195 1 70 186 THR A N 1
ATOM 1430 C CA . THR A 1 186 ? -20.688 -10.008 -1.137 1 70 186 THR A CA 1
ATOM 1431 C C . THR A 1 186 ? -21.156 -9.516 0.235 1 70 186 THR A C 1
ATOM 1433 O O . THR A 1 186 ? -21.734 -8.438 0.351 1 70 186 THR A O 1
ATOM 1436 N N . ASP A 1 187 ? -21.141 -10.406 1.103 1 60.31 187 ASP A N 1
ATOM 1437 C CA . ASP A 1 187 ? -21.469 -10.008 2.469 1 60.31 187 ASP A CA 1
ATOM 1438 C C . ASP A 1 187 ? -20.297 -9.297 3.135 1 60.31 187 ASP A C 1
ATOM 1440 O O . ASP A 1 187 ? -19.828 -9.719 4.199 1 60.31 187 ASP A O 1
ATOM 1444 N N . ILE A 1 188 ? -19.734 -8.336 2.41 1 59.28 188 ILE A N 1
ATOM 1445 C CA . ILE A 1 188 ? -18.469 -7.809 2.93 1 59.28 188 ILE A CA 1
ATOM 1446 C C . ILE A 1 188 ? -18.703 -6.426 3.533 1 59.28 188 ILE A C 1
ATOM 1448 O O . ILE A 1 188 ? -17.766 -5.785 4.016 1 59.28 188 ILE A O 1
ATOM 1452 N N . ALA A 1 189 ? -19.922 -6.113 3.732 1 61.66 189 ALA A N 1
ATOM 1453 C CA . ALA A 1 189 ? -20.094 -4.781 4.312 1 61.66 189 ALA A CA 1
ATOM 1454 C C . ALA A 1 189 ? -19.391 -4.672 5.656 1 61.66 189 ALA A C 1
ATOM 1456 O O . ALA A 1 189 ? -19.484 -5.574 6.492 1 61.66 189 ALA A O 1
ATOM 1457 N N . ASP A 1 190 ? -18.656 -3.635 5.754 1 71.88 190 ASP A N 1
ATOM 1458 C CA . ASP A 1 190 ? -17.875 -3.371 6.961 1 71.88 190 ASP A CA 1
ATOM 1459 C C . ASP A 1 190 ? -18.781 -3.047 8.141 1 71.88 190 ASP A C 1
ATOM 1461 O O . ASP A 1 190 ? -19.641 -2.178 8.047 1 71.88 190 ASP A O 1
ATOM 1465 N N . LYS A 1 191 ? -18.688 -3.795 9.18 1 74.12 191 LYS A N 1
ATOM 1466 C CA . LYS A 1 191 ? -19.578 -3.635 10.336 1 74.12 191 LYS A CA 1
ATOM 1467 C C . LYS A 1 191 ? -18.938 -2.758 11.398 1 74.12 191 LYS A C 1
ATOM 1469 O O . LYS A 1 191 ? -19.531 -2.502 12.445 1 74.12 191 LYS A O 1
ATOM 1474 N N . LYS A 1 192 ? -17.844 -2.172 11.055 1 80.62 192 LYS A N 1
ATOM 1475 C CA . LYS A 1 192 ? -17.156 -1.326 12.023 1 80.62 192 LYS A CA 1
ATOM 1476 C C . LYS A 1 192 ? -17.922 -0.033 12.273 1 80.62 192 LYS A C 1
ATOM 1478 O O . LYS A 1 192 ? -18.5 0.548 11.352 1 80.62 192 LYS A O 1
ATOM 1483 N N . THR A 1 193 ? -17.922 0.357 13.516 1 83.31 193 THR A N 1
ATOM 1484 C CA . THR A 1 193 ? -18.594 1.592 13.891 1 83.31 193 THR A CA 1
ATOM 1485 C C . THR A 1 193 ? -17.594 2.732 14.047 1 83.31 193 THR A C 1
ATOM 1487 O O . THR A 1 193 ? -16.422 2.5 14.336 1 83.31 193 THR A O 1
ATOM 1490 N N . LEU A 1 194 ? -18.141 3.916 13.828 1 91.5 194 LEU A N 1
ATOM 1491 C CA . LEU A 1 194 ? -17.312 5.105 14.055 1 91.5 194 LEU A CA 1
ATOM 1492 C C . LEU A 1 194 ? -16.891 5.199 15.516 1 91.5 194 LEU A C 1
ATOM 1494 O O . LEU A 1 194 ? -17.703 5 16.422 1 91.5 194 LEU A O 1
ATOM 1498 N N . PRO A 1 195 ? -15.648 5.438 15.719 1 91.62 195 PRO A N 1
ATOM 1499 C CA . PRO A 1 195 ? -15.227 5.637 17.109 1 91.62 195 PRO A CA 1
ATOM 1500 C C . PRO A 1 195 ? -15.898 6.84 17.766 1 91.62 195 PRO A C 1
ATOM 1502 O O . PRO A 1 195 ? -16.25 7.809 17.078 1 91.62 195 PRO A O 1
ATOM 1505 N N . GLU A 1 196 ? -16.016 6.789 19.047 1 90.75 196 GLU A N 1
ATOM 1506 C CA . GLU A 1 196 ? -16.672 7.855 19.797 1 90.75 196 GLU A CA 1
ATOM 1507 C C . GLU A 1 196 ? -15.969 9.195 19.594 1 90.75 196 GLU A C 1
ATOM 1509 O O . GLU A 1 196 ? -16.609 10.242 19.516 1 90.75 196 GLU A O 1
ATOM 1514 N N . GLY A 1 197 ? -14.711 9.227 19.469 1 91.88 197 GLY A N 1
ATOM 1515 C CA . GLY A 1 197 ? -13.93 10.453 19.359 1 91.88 197 GLY A CA 1
ATOM 1516 C C . GLY A 1 197 ? -13.75 10.922 17.938 1 91.88 197 GLY A C 1
ATOM 1517 O O . GLY A 1 197 ? -13.086 11.93 17.688 1 91.88 197 GLY A O 1
ATOM 1518 N N . SER A 1 198 ? -14.5 10.367 17.016 1 95.5 198 SER A N 1
ATOM 1519 C CA . SER A 1 198 ? -14.359 10.75 15.609 1 95.5 198 SER A CA 1
ATOM 1520 C C . SER A 1 198 ? -14.914 12.148 15.367 1 95.5 198 SER A C 1
ATOM 1522 O O . SER A 1 198 ? -15.969 12.508 15.898 1 95.5 198 SER A O 1
ATOM 1524 N N . ILE A 1 199 ? -14.273 12.875 14.539 1 94.44 199 ILE A N 1
ATOM 1525 C CA . ILE A 1 199 ? -14.75 14.211 14.195 1 94.44 199 ILE A CA 1
ATOM 1526 C C . ILE A 1 199 ? -16.016 14.102 13.352 1 94.44 199 ILE A C 1
ATOM 1528 O O . ILE A 1 199 ? -16.75 15.078 13.188 1 94.44 199 ILE A O 1
ATOM 1532 N N . PHE A 1 200 ? -16.297 12.883 12.875 1 95.44 200 PHE A N 1
ATOM 1533 C CA . PHE A 1 200 ? -17.453 12.664 12.016 1 95.44 200 PHE A CA 1
ATOM 1534 C C . PHE A 1 200 ? -18.609 12.07 12.812 1 95.44 200 PHE A C 1
ATOM 1536 O O . PHE A 1 200 ? -19.641 11.68 12.242 1 95.44 200 PHE A O 1
ATOM 1543 N N . ASN A 1 201 ? -18.453 12.016 14.164 1 94.88 201 ASN A N 1
ATOM 1544 C CA . ASN A 1 201 ? -19.469 11.375 15 1 94.88 201 ASN A CA 1
ATOM 1545 C C . ASN A 1 201 ? -20.625 12.312 15.297 1 94.88 201 ASN A C 1
ATOM 1547 O O . ASN A 1 201 ? -20.828 12.727 16.438 1 94.88 201 ASN A O 1
ATOM 1551 N N . PHE A 1 202 ? -21.406 12.641 14.344 1 94.75 202 PHE A N 1
ATOM 1552 C CA . PHE A 1 202 ? -22.656 13.406 14.344 1 94.75 202 PHE A CA 1
ATOM 1553 C C . PHE A 1 202 ? -23.547 12.992 13.18 1 94.75 202 PHE A C 1
ATOM 1555 O O . PHE A 1 202 ? -23.109 12.281 12.273 1 94.75 202 PHE A O 1
ATOM 1562 N N . PRO A 1 203 ? -24.766 13.328 13.211 1 94.94 203 PRO A N 1
ATOM 1563 C CA . PRO A 1 203 ? -25.75 12.727 12.305 1 94.94 203 PRO A CA 1
ATOM 1564 C C . PRO A 1 203 ? -25.328 12.805 10.836 1 94.94 203 PRO A C 1
ATOM 1566 O O . PRO A 1 203 ? -25.328 11.789 10.141 1 94.94 203 PRO A O 1
ATOM 1569 N N . GLU A 1 204 ? -24.906 13.922 10.359 1 95.38 204 GLU A N 1
ATOM 1570 C CA . GLU A 1 204 ? -24.531 14.07 8.961 1 95.38 204 GLU A CA 1
ATOM 1571 C C . GLU A 1 204 ? -23.25 13.297 8.648 1 95.38 204 GLU A C 1
ATOM 1573 O O . GLU A 1 204 ? -23.094 12.758 7.551 1 95.38 204 GLU A O 1
ATOM 1578 N N . GLY A 1 205 ? -22.312 13.32 9.617 1 95 205 GLY A N 1
ATOM 1579 C CA . GLY A 1 205 ? -21.109 12.539 9.438 1 95 205 GLY A CA 1
ATOM 1580 C C . GLY A 1 205 ? -21.359 11.039 9.414 1 95 205 GLY A C 1
ATOM 1581 O O . GLY A 1 205 ? -20.812 10.328 8.57 1 95 205 GLY A O 1
ATOM 1582 N N . ILE A 1 206 ? -22.188 10.609 10.289 1 94.81 206 ILE A N 1
ATOM 1583 C CA . ILE A 1 206 ? -22.562 9.203 10.367 1 94.81 206 ILE A CA 1
ATOM 1584 C C . ILE A 1 206 ? -23.25 8.773 9.07 1 94.81 206 ILE A C 1
ATOM 1586 O O . ILE A 1 206 ? -22.969 7.699 8.539 1 94.81 206 ILE A O 1
ATOM 1590 N N . LYS A 1 207 ? -24.078 9.602 8.594 1 94.12 207 LYS A N 1
ATOM 1591 C CA . LYS A 1 207 ? -24.781 9.312 7.34 1 94.12 207 LYS A CA 1
ATOM 1592 C C . LYS A 1 207 ? -23.797 9.172 6.184 1 94.12 207 LYS A C 1
ATOM 1594 O O . LYS A 1 207 ? -23.953 8.297 5.328 1 94.12 207 LYS A O 1
ATOM 1599 N N . ALA A 1 208 ? -22.844 10 6.125 1 94.44 208 ALA A N 1
ATOM 1600 C CA . ALA A 1 208 ? -21.828 9.938 5.078 1 94.44 208 ALA A CA 1
ATOM 1601 C C . ALA A 1 208 ? -21.047 8.617 5.137 1 94.44 208 ALA A C 1
ATOM 1603 O O . ALA A 1 208 ? -20.859 7.957 4.113 1 94.44 208 ALA A O 1
ATOM 1604 N N . VAL A 1 209 ? -20.641 8.242 6.32 1 93.5 209 VAL A N 1
ATOM 1605 C CA . VAL A 1 209 ? -19.891 7.008 6.516 1 93.5 209 VAL A CA 1
ATOM 1606 C C . VAL A 1 209 ? -20.75 5.805 6.133 1 93.5 209 VAL A C 1
ATOM 1608 O O . VAL A 1 209 ? -20.281 4.871 5.484 1 93.5 209 VAL A O 1
ATOM 1611 N N . GLU A 1 210 ? -21.984 5.863 6.461 1 91.12 210 GLU A N 1
ATOM 1612 C CA . GLU A 1 210 ? -22.906 4.773 6.152 1 91.12 210 GLU A CA 1
ATOM 1613 C C . GLU A 1 210 ? -23.156 4.664 4.648 1 91.12 210 GLU A C 1
ATOM 1615 O O . GLU A 1 210 ? -23.328 3.566 4.121 1 91.12 210 GLU A O 1
ATOM 1620 N N . THR A 1 211 ? -23.219 5.797 4.047 1 90.25 211 THR A N 1
ATOM 1621 C CA . THR A 1 211 ? -23.359 5.801 2.598 1 90.25 211 THR A CA 1
ATOM 1622 C C . THR A 1 211 ? -22.219 5.051 1.929 1 90.25 211 THR A C 1
ATOM 1624 O O . THR A 1 211 ? -22.438 4.285 0.985 1 90.25 211 THR A O 1
ATOM 1627 N N . ARG A 1 212 ? -21.062 5.25 2.42 1 89.31 212 ARG A N 1
ATOM 1628 C CA . ARG A 1 212 ? -19.891 4.551 1.906 1 89.31 212 ARG A CA 1
ATOM 1629 C C . ARG A 1 212 ? -19.984 3.051 2.176 1 89.31 212 ARG A C 1
ATOM 1631 O O . ARG A 1 212 ? -19.688 2.236 1.297 1 89.31 212 ARG A O 1
ATOM 1638 N N . LYS A 1 213 ? -20.359 2.688 3.305 1 86.25 213 LYS A N 1
ATOM 1639 C CA . LYS A 1 213 ? -20.422 1.285 3.707 1 86.25 213 LYS A CA 1
ATOM 1640 C C . LYS A 1 213 ? -21.422 0.519 2.848 1 86.25 213 LYS A C 1
ATOM 1642 O O . LYS A 1 213 ? -21.234 -0.666 2.568 1 86.25 213 LYS A O 1
ATOM 1647 N N . LYS A 1 214 ? -22.391 1.2 2.363 1 81.69 214 LYS A N 1
ATOM 1648 C CA . LYS A 1 214 ? -23.469 0.554 1.629 1 81.69 214 LYS A CA 1
ATOM 1649 C C . LYS A 1 214 ? -23.281 0.712 0.123 1 81.69 214 LYS A C 1
ATOM 1651 O O . LYS A 1 214 ? -24.156 0.321 -0.659 1 81.69 214 LYS A O 1
ATOM 1656 N N . MET A 1 215 ? -22.219 1.289 -0.201 1 80.12 215 MET A N 1
ATOM 1657 C CA . MET A 1 215 ? -21.969 1.599 -1.608 1 80.12 215 MET A CA 1
ATOM 1658 C C . MET A 1 215 ? -22.062 0.341 -2.465 1 80.12 215 MET A C 1
ATOM 1660 O O . MET A 1 215 ? -22.719 0.344 -3.51 1 80.12 215 MET A O 1
ATOM 1664 N N . SER A 1 216 ? -21.469 -0.734 -2.057 1 70.75 216 SER A N 1
ATOM 1665 C CA . SER A 1 216 ? -21.438 -1.955 -2.854 1 70.75 216 SER A CA 1
ATOM 1666 C C . SER A 1 216 ? -22.828 -2.566 -3.004 1 70.75 216 SER A C 1
ATOM 1668 O O . SER A 1 216 ? -23.156 -3.111 -4.059 1 70.75 216 SER A O 1
ATOM 1670 N N . GLU A 1 217 ? -23.578 -2.43 -1.999 1 72.5 217 GLU A N 1
ATOM 1671 C CA . GLU A 1 217 ? -24.922 -2.988 -2 1 72.5 217 GLU A CA 1
ATOM 1672 C C . GLU A 1 217 ? -25.859 -2.166 -2.879 1 72.5 217 GLU A C 1
ATOM 1674 O O . GLU A 1 217 ? -26.734 -2.719 -3.555 1 72.5 217 GLU A O 1
ATOM 1679 N N . LYS A 1 218 ? -25.625 -0.935 -2.959 1 75.69 218 LYS A N 1
ATOM 1680 C CA . LYS A 1 218 ? -26.594 -0.039 -3.584 1 75.69 218 LYS A CA 1
ATOM 1681 C C . LYS A 1 218 ? -26.297 0.13 -5.074 1 75.69 218 LYS A C 1
ATOM 1683 O O . LYS A 1 218 ? -27.156 0.574 -5.832 1 75.69 218 LYS A O 1
ATOM 1688 N N . ASN A 1 219 ? -25.125 -0.345 -5.496 1 76.06 219 ASN A N 1
ATOM 1689 C CA . ASN A 1 219 ? -24.766 -0.082 -6.883 1 76.06 219 ASN A CA 1
ATOM 1690 C C . ASN A 1 219 ? -24.922 -1.326 -7.754 1 76.06 219 ASN A C 1
ATOM 1692 O O . ASN A 1 219 ? -24.078 -1.606 -8.602 1 76.06 219 ASN A O 1
ATOM 1696 N N . GLN A 1 220 ? -26.016 -2.143 -7.562 1 78.31 220 GLN A N 1
ATOM 1697 C CA . GLN A 1 220 ? -26.359 -3.309 -8.367 1 78.31 220 GLN A CA 1
ATOM 1698 C C . GLN A 1 220 ? -25.125 -4.176 -8.625 1 78.31 220 GLN A C 1
ATOM 1700 O O . GLN A 1 220 ? -24.734 -4.371 -9.781 1 78.31 220 GLN A O 1
ATOM 1705 N N . PRO A 1 221 ? -24.672 -4.699 -7.715 1 84.69 221 PRO A N 1
ATOM 1706 C CA . PRO A 1 221 ? -23.438 -5.473 -7.852 1 84.69 221 PRO A CA 1
ATOM 1707 C C . PRO A 1 221 ? -23.609 -6.73 -8.695 1 84.69 221 PRO A C 1
ATOM 1709 O O . PRO A 1 221 ? -24.703 -7.309 -8.727 1 84.69 221 PRO A O 1
ATOM 1712 N N . MET A 1 222 ? -22.531 -7.098 -9.469 1 89.12 222 MET A N 1
ATOM 1713 C CA . MET A 1 222 ? -22.453 -8.375 -10.172 1 89.12 222 MET A CA 1
ATOM 1714 C C . MET A 1 222 ? -22.562 -9.539 -9.195 1 89.12 222 MET A C 1
ATOM 1716 O O . MET A 1 222 ? -22.094 -9.453 -8.062 1 89.12 222 MET A O 1
ATOM 1720 N N . SER A 1 223 ? -23.219 -10.586 -9.656 1 91.88 223 SER A N 1
ATOM 1721 C CA . SER A 1 223 ? -23.281 -11.758 -8.781 1 91.88 223 SER A CA 1
ATOM 1722 C C . SER A 1 223 ? -21.891 -12.391 -8.617 1 91.88 223 SER A C 1
ATOM 1724 O O . SER A 1 223 ? -21.109 -12.438 -9.57 1 91.88 223 SER A O 1
ATOM 1726 N N . PRO A 1 224 ? -21.625 -12.93 -7.473 1 93.12 224 PRO A N 1
ATOM 1727 C CA . PRO A 1 224 ? -20.328 -13.594 -7.27 1 93.12 224 PRO A CA 1
ATOM 1728 C C . PRO A 1 224 ? -20.094 -14.742 -8.258 1 93.12 224 PRO A C 1
ATOM 1730 O O . PRO A 1 224 ? -18.969 -14.961 -8.688 1 93.12 224 PRO A O 1
ATOM 1733 N N . ALA A 1 225 ? -21.156 -15.414 -8.672 1 95.5 225 ALA A N 1
ATOM 1734 C CA . ALA A 1 225 ? -21.047 -16.516 -9.617 1 95.5 225 ALA A CA 1
ATOM 1735 C C . ALA A 1 225 ? -20.625 -16.031 -10.992 1 95.5 225 ALA A C 1
ATOM 1737 O O . ALA A 1 225 ? -19.766 -16.625 -11.648 1 95.5 225 ALA A O 1
ATOM 1738 N N . ASP A 1 226 ? -21.234 -14.961 -11.422 1 96.19 226 ASP A N 1
ATOM 1739 C CA . ASP A 1 226 ? -20.875 -14.375 -12.703 1 96.19 226 ASP A CA 1
ATOM 1740 C C . ASP A 1 226 ? -19.438 -13.844 -12.68 1 96.19 226 ASP A C 1
ATOM 1742 O O . ASP A 1 226 ? -18.688 -14.031 -13.641 1 96.19 226 ASP A O 1
ATOM 1746 N N . TYR A 1 227 ? -19.125 -13.219 -11.617 1 96.62 227 TYR A N 1
ATOM 1747 C CA . TYR A 1 227 ? -17.766 -12.719 -11.453 1 96.62 227 TYR A CA 1
ATOM 1748 C C . TYR A 1 227 ? -16.75 -13.859 -11.508 1 96.62 227 TYR A C 1
ATOM 1750 O O . TYR A 1 227 ? -15.711 -13.742 -12.156 1 96.62 227 TYR A O 1
ATOM 1758 N N . ALA A 1 228 ? -17.062 -14.914 -10.852 1 97.81 228 ALA A N 1
ATOM 1759 C CA . ALA A 1 228 ? -16.172 -16.078 -10.805 1 97.81 228 ALA A CA 1
ATOM 1760 C C . ALA A 1 228 ? -15.992 -16.672 -12.195 1 97.81 228 ALA A C 1
ATOM 1762 O O . ALA A 1 228 ? -14.875 -17.031 -12.578 1 97.81 228 ALA A O 1
ATOM 1763 N N . ARG A 1 229 ? -17.062 -16.797 -12.953 1 97.81 229 ARG A N 1
ATOM 1764 C CA . ARG A 1 229 ? -16.984 -17.344 -14.305 1 97.81 229 ARG A CA 1
ATOM 1765 C C . ARG A 1 229 ? -16.062 -16.5 -15.18 1 97.81 229 ARG A C 1
ATOM 1767 O O . ARG A 1 229 ? -15.195 -17.047 -15.875 1 97.81 229 ARG A O 1
ATOM 1774 N N . GLU A 1 230 ? -16.219 -15.219 -15.102 1 97 230 GLU A N 1
ATOM 1775 C CA . GLU A 1 230 ? -15.383 -14.336 -15.898 1 97 230 GLU A CA 1
ATOM 1776 C C . GLU A 1 230 ? -13.922 -14.406 -15.453 1 97 230 GLU A C 1
ATOM 1778 O O . GLU A 1 230 ? -13.016 -14.422 -16.297 1 97 230 GLU A O 1
ATOM 1783 N N . THR A 1 231 ? -13.734 -14.445 -14.18 1 97.12 231 THR A N 1
ATOM 1784 C CA . THR A 1 231 ? -12.391 -14.5 -13.617 1 97.12 231 THR A CA 1
ATOM 1785 C C . THR A 1 231 ? -11.672 -15.781 -14.047 1 97.12 231 THR A C 1
ATOM 1787 O O . THR A 1 231 ? -10.523 -15.742 -14.484 1 97.12 231 THR A O 1
ATOM 1790 N N . VAL A 1 232 ? -12.344 -16.922 -13.953 1 98.19 232 VAL A N 1
ATOM 1791 C CA . VAL A 1 232 ? -11.727 -18.188 -14.32 1 98.19 232 VAL A CA 1
ATOM 1792 C C . VAL A 1 232 ? -11.5 -18.234 -15.828 1 98.19 232 VAL A C 1
ATOM 1794 O O . VAL A 1 232 ? -10.508 -18.797 -16.297 1 98.19 232 VAL A O 1
ATOM 1797 N N . ASN A 1 233 ? -12.383 -17.609 -16.656 1 97.69 233 ASN A N 1
ATOM 1798 C CA . ASN A 1 233 ? -12.109 -17.453 -18.078 1 97.69 233 ASN A CA 1
ATOM 1799 C C . ASN A 1 233 ? -10.789 -16.734 -18.328 1 97.69 233 ASN A C 1
ATOM 1801 O O . ASN A 1 233 ? -10.008 -17.141 -19.188 1 97.69 233 ASN A O 1
ATOM 1805 N N . ASP A 1 234 ? -10.625 -15.648 -17.562 1 96.75 234 ASP A N 1
ATOM 1806 C CA . ASP A 1 234 ? -9.398 -14.875 -17.703 1 96.75 234 ASP A CA 1
ATOM 1807 C C . ASP A 1 234 ? -8.172 -15.703 -17.312 1 96.75 234 ASP A C 1
ATOM 1809 O O . ASP A 1 234 ? -7.117 -15.594 -17.938 1 96.75 234 ASP A O 1
ATOM 1813 N N . ILE A 1 235 ? -8.305 -16.516 -16.297 1 96.75 235 ILE A N 1
ATOM 1814 C CA . ILE A 1 235 ? -7.215 -17.359 -15.805 1 96.75 235 ILE A CA 1
ATOM 1815 C C . ILE A 1 235 ? -6.852 -18.406 -16.844 1 96.75 235 ILE A C 1
ATOM 1817 O O . ILE A 1 235 ? -5.672 -18.656 -17.109 1 96.75 235 ILE A O 1
ATOM 1821 N N . GLU A 1 236 ? -7.805 -18.969 -17.453 1 96.12 236 GLU A N 1
ATOM 1822 C CA . GLU A 1 236 ? -7.578 -20.062 -18.391 1 96.12 236 GLU A CA 1
ATOM 1823 C C . GLU A 1 236 ? -7.164 -19.531 -19.75 1 96.12 236 GLU A C 1
ATOM 1825 O O . GLU A 1 236 ? -6.621 -20.281 -20.578 1 96.12 236 GLU A O 1
ATOM 1830 N N . ASN A 1 237 ? -7.543 -18.234 -19.953 1 91.31 237 ASN A N 1
ATOM 1831 C CA . ASN A 1 237 ? -7.145 -17.641 -21.234 1 91.31 237 ASN A CA 1
ATOM 1832 C C . ASN A 1 237 ? -5.68 -17.219 -21.219 1 91.31 237 ASN A C 1
ATOM 1834 O O . ASN A 1 237 ? -5.355 -16.094 -20.828 1 91.31 237 ASN A O 1
ATOM 1838 N N . GLY A 1 238 ? -4.805 -17.953 -21.688 1 82.81 238 GLY A N 1
ATOM 1839 C CA . GLY A 1 238 ? -3.371 -17.719 -21.625 1 82.81 238 GLY A CA 1
ATOM 1840 C C . GLY A 1 238 ? -2.842 -16.891 -22.781 1 82.81 238 GLY A C 1
ATOM 1841 O O . GLY A 1 238 ? -1.645 -16.609 -22.844 1 82.81 238 GLY A O 1
ATOM 1842 N N . SER A 1 239 ? -3.656 -16.312 -23.625 1 82.94 239 SER A N 1
ATOM 1843 C CA . SER A 1 239 ? -3.197 -15.625 -24.828 1 82.94 239 SER A CA 1
ATOM 1844 C C . SER A 1 239 ? -2.799 -14.18 -24.516 1 82.94 239 SER A C 1
ATOM 1846 O O . SER A 1 239 ? -2.041 -13.57 -25.266 1 82.94 239 SER A O 1
ATOM 1848 N N . ILE A 1 240 ? -3.305 -13.633 -23.438 1 79.12 240 ILE A N 1
ATOM 1849 C CA . ILE A 1 240 ? -2.99 -12.258 -23.062 1 79.12 240 ILE A CA 1
ATOM 1850 C C . ILE A 1 240 ? -2.438 -12.227 -21.641 1 79.12 240 ILE A C 1
ATOM 1852 O O . ILE A 1 240 ? -2.789 -13.062 -20.812 1 79.12 240 ILE A O 1
ATOM 1856 N N . ASP A 1 241 ? -1.53 -11.211 -21.453 1 87.25 241 ASP A N 1
ATOM 1857 C CA . ASP A 1 241 ? -0.923 -11.125 -20.141 1 87.25 241 ASP A CA 1
ATOM 1858 C C . ASP A 1 241 ? -0.831 -9.672 -19.656 1 87.25 241 ASP A C 1
ATOM 1860 O O . ASP A 1 241 ? 0.262 -9.172 -19.391 1 87.25 241 ASP A O 1
ATOM 1864 N N . PRO A 1 242 ? -1.853 -9 -19.406 1 86.25 242 PRO A N 1
ATOM 1865 C CA . PRO A 1 242 ? -1.854 -7.57 -19.094 1 86.25 242 PRO A CA 1
ATOM 1866 C C . PRO A 1 242 ? -1.495 -7.289 -17.641 1 86.25 242 PRO A C 1
ATOM 1868 O O . PRO A 1 242 ? -1.113 -6.164 -17.297 1 86.25 242 PRO A O 1
ATOM 1871 N N . VAL A 1 243 ? -1.488 -7.98 -16.703 1 93.88 243 VAL A N 1
ATOM 1872 C CA . VAL A 1 243 ? -1.327 -7.957 -15.25 1 93.88 243 VAL A CA 1
ATOM 1873 C C . VAL A 1 243 ? -2.621 -7.484 -14.594 1 93.88 243 VAL A C 1
ATOM 1875 O O . VAL A 1 243 ? -3.117 -8.117 -13.656 1 93.88 243 VAL A O 1
ATOM 1878 N N . ASP A 1 244 ? -3.168 -6.281 -15.062 1 95.44 244 ASP A N 1
ATOM 1879 C CA . ASP A 1 244 ? -4.406 -5.75 -14.5 1 95.44 244 ASP A CA 1
ATOM 1880 C C . ASP A 1 244 ? -5.609 -6.129 -15.359 1 95.44 244 ASP A C 1
ATOM 1882 O O . ASP A 1 244 ? -5.625 -5.871 -16.562 1 95.44 244 ASP A O 1
ATOM 1886 N N . ILE A 1 245 ? -6.582 -6.75 -14.773 1 96.12 245 ILE A N 1
ATOM 1887 C CA . ILE A 1 245 ? -7.855 -7.055 -15.422 1 96.12 245 ILE A CA 1
ATOM 1888 C C . ILE A 1 245 ? -9 -6.449 -14.609 1 96.12 245 ILE A C 1
ATOM 1890 O O . ILE A 1 245 ? -9.062 -6.617 -13.391 1 96.12 245 ILE A O 1
ATOM 1894 N N . TYR A 1 246 ? -9.828 -5.699 -15.227 1 95.12 246 TYR A N 1
ATOM 1895 C CA . TYR A 1 246 ? -10.961 -5.051 -14.578 1 95.12 246 TYR A CA 1
ATOM 1896 C C . TYR A 1 246 ? -12.219 -5.895 -14.719 1 95.12 246 TYR A C 1
ATOM 1898 O O . TYR A 1 246 ? -12.641 -6.215 -15.836 1 95.12 246 TYR A O 1
ATOM 1906 N N . ARG A 1 247 ? -12.789 -6.281 -13.633 1 93.81 247 ARG A N 1
ATOM 1907 C CA . ARG A 1 247 ? -14.031 -7.039 -13.609 1 93.81 247 ARG A CA 1
ATOM 1908 C C . ARG A 1 247 ? -14.961 -6.535 -12.508 1 93.81 247 ARG A C 1
ATOM 1910 O O . ARG A 1 247 ? -14.508 -5.961 -11.523 1 93.81 247 ARG A O 1
ATOM 1917 N N . GLY A 1 248 ? -16.266 -6.773 -12.578 1 91.75 248 GLY A N 1
ATOM 1918 C CA . GLY A 1 248 ? -17.266 -6.332 -11.617 1 91.75 248 GLY A CA 1
ATOM 1919 C C . GLY A 1 248 ? -17.969 -5.059 -12.039 1 91.75 248 GLY A C 1
ATOM 1920 O O . GLY A 1 248 ? -17.531 -4.375 -12.969 1 91.75 248 GLY A O 1
ATOM 1921 N N . THR A 1 249 ? -19.031 -4.695 -11.266 1 89.19 249 THR A N 1
ATOM 1922 C CA . THR A 1 249 ? -19.844 -3.533 -11.617 1 89.19 249 THR A CA 1
ATOM 1923 C C . THR A 1 249 ? -19.016 -2.254 -11.539 1 89.19 249 THR A C 1
ATOM 1925 O O . THR A 1 249 ? -18.297 -2.027 -10.562 1 89.19 249 THR A O 1
ATOM 1928 N N . MET A 1 250 ? -18.969 -1.47 -12.578 1 88.81 250 MET A N 1
ATOM 1929 C CA . MET A 1 250 ? -18.391 -0.135 -12.711 1 88.81 250 MET A CA 1
ATOM 1930 C C . MET A 1 250 ? -16.875 -0.208 -12.836 1 88.81 250 MET A C 1
ATOM 1932 O O . MET A 1 250 ? -16.203 0.822 -12.852 1 88.81 250 MET A O 1
ATOM 1936 N N . ALA A 1 251 ? -16.312 -1.404 -12.945 1 89.19 251 ALA A N 1
ATOM 1937 C CA . ALA A 1 251 ? -14.859 -1.538 -12.961 1 89.19 251 ALA A CA 1
ATOM 1938 C C . ALA A 1 251 ? -14.25 -0.833 -14.164 1 89.19 251 ALA A C 1
ATOM 1940 O O . ALA A 1 251 ? -13.367 0.013 -14.016 1 89.19 251 ALA A O 1
ATOM 1941 N N . THR A 1 252 ? -14.828 -1.069 -15.281 1 88.12 252 THR A N 1
ATOM 1942 C CA . THR A 1 252 ? -14.281 -0.476 -16.5 1 88.12 252 THR A CA 1
ATOM 1943 C C . THR A 1 252 ? -14.602 1.015 -16.562 1 88.12 252 THR A C 1
ATOM 1945 O O . THR A 1 252 ? -13.789 1.809 -17.047 1 88.12 252 THR A O 1
ATOM 1948 N N . VAL A 1 253 ? -15.742 1.367 -16.047 1 89.06 253 VAL A N 1
ATOM 1949 C CA . VAL A 1 253 ? -16.172 2.766 -16.047 1 89.06 253 VAL A CA 1
ATOM 1950 C C . VAL A 1 253 ? -15.219 3.59 -15.18 1 89.06 253 VAL A C 1
ATOM 1952 O O . VAL A 1 253 ? -14.734 4.645 -15.609 1 89.06 253 VAL A O 1
ATOM 1955 N N . VAL A 1 254 ? -14.938 3.062 -14.047 1 90.06 254 VAL A N 1
ATOM 1956 C CA . VAL A 1 254 ? -14.07 3.783 -13.125 1 90.06 254 VAL A CA 1
ATOM 1957 C C . VAL A 1 254 ? -12.648 3.854 -13.688 1 90.06 254 VAL A C 1
ATOM 1959 O O . VAL A 1 254 ? -11.969 4.871 -13.547 1 90.06 254 VAL A O 1
ATOM 1962 N N . LYS A 1 255 ? -12.258 2.836 -14.375 1 88.94 255 LYS A N 1
ATOM 1963 C CA . LYS A 1 255 ? -10.961 2.855 -15.047 1 88.94 255 LYS A CA 1
ATOM 1964 C C . LYS A 1 255 ? -10.836 4.07 -15.961 1 88.94 255 LYS A C 1
ATOM 1966 O O . LYS A 1 255 ? -9.875 4.832 -15.867 1 88.94 255 LYS A O 1
ATOM 1971 N N . TRP A 1 256 ? -11.797 4.297 -16.734 1 88.88 256 TRP A N 1
ATOM 1972 C CA . TRP A 1 256 ? -11.75 5.379 -17.703 1 88.88 256 TRP A CA 1
ATOM 1973 C C . TRP A 1 256 ? -11.945 6.73 -17.031 1 88.88 256 TRP A C 1
ATOM 1975 O O . TRP A 1 256 ? -11.352 7.73 -17.453 1 88.88 256 TRP A O 1
ATOM 1985 N N . LEU A 1 257 ? -12.797 6.75 -16.031 1 90 257 LEU A N 1
ATOM 1986 C CA . LEU A 1 257 ? -12.969 7.984 -15.281 1 90 257 LEU A CA 1
ATOM 1987 C C . LEU A 1 257 ? -11.648 8.438 -14.672 1 90 257 LEU A C 1
ATOM 1989 O O . LEU A 1 257 ? -11.289 9.617 -14.75 1 90 257 LEU A O 1
ATOM 1993 N N . MET A 1 258 ? -10.914 7.5 -14.125 1 89 258 MET A N 1
ATOM 1994 C CA . MET A 1 258 ? -9.641 7.812 -13.484 1 89 258 MET A CA 1
ATOM 1995 C C . MET A 1 258 ? -8.617 8.305 -14.5 1 89 258 MET A C 1
ATOM 1997 O O . MET A 1 258 ? -7.746 9.109 -14.18 1 89 258 MET A O 1
ATOM 2001 N N . LEU A 1 259 ? -8.75 7.84 -15.719 1 84.06 259 LEU A N 1
ATOM 2002 C CA . LEU A 1 259 ? -7.797 8.18 -16.781 1 84.06 259 LEU A CA 1
ATOM 2003 C C . LEU A 1 259 ? -8.117 9.555 -17.359 1 84.06 259 LEU A C 1
ATOM 2005 O O . LEU A 1 259 ? -7.203 10.312 -17.703 1 84.06 259 LEU A O 1
ATOM 2009 N N . LEU A 1 260 ? -9.398 9.906 -17.375 1 88.12 260 LEU A N 1
ATOM 2010 C CA . LEU A 1 260 ? -9.773 11.023 -18.234 1 88.12 260 LEU A CA 1
ATOM 2011 C C . LEU A 1 260 ? -10.227 12.219 -17.406 1 88.12 260 LEU A C 1
ATOM 2013 O O . LEU A 1 260 ? -10.125 13.367 -17.859 1 88.12 260 LEU A O 1
ATOM 2017 N N . ILE A 1 261 ? -10.75 12.055 -16.266 1 91.31 261 ILE A N 1
ATOM 2018 C CA . ILE A 1 261 ? -11.359 13.133 -15.508 1 91.31 261 ILE A CA 1
ATOM 2019 C C . ILE A 1 261 ? -10.297 13.852 -14.688 1 91.31 261 ILE A C 1
ATOM 2021 O O . ILE A 1 261 ? -9.5 13.211 -13.992 1 91.31 261 ILE A O 1
ATOM 2025 N N . PRO A 1 262 ? -10.32 15.148 -14.789 1 90.69 262 PRO A N 1
ATOM 2026 C CA . PRO A 1 262 ? -9.422 15.883 -13.898 1 90.69 262 PRO A CA 1
ATOM 2027 C C . PRO A 1 262 ? -9.648 15.547 -12.43 1 90.69 262 PRO A C 1
ATOM 2029 O O . PRO A 1 262 ? -10.797 15.375 -12 1 90.69 262 PRO A O 1
ATOM 2032 N N . TYR A 1 263 ? -8.602 15.438 -11.75 1 90 263 TYR A N 1
ATOM 2033 C CA . TYR A 1 263 ? -8.617 14.969 -10.367 1 90 263 TYR A CA 1
ATOM 2034 C C . TYR A 1 263 ? -9.562 15.805 -9.516 1 90 263 TYR A C 1
ATOM 2036 O O . TYR A 1 263 ? -10.305 15.273 -8.695 1 90 263 TYR A O 1
ATOM 2044 N N . ALA A 1 264 ? -9.531 17.156 -9.656 1 90.75 264 ALA A N 1
ATOM 2045 C CA . ALA A 1 264 ? -10.383 18.047 -8.859 1 90.75 264 ALA A CA 1
ATOM 2046 C C . ALA A 1 264 ? -11.859 17.734 -9.094 1 90.75 264 ALA A C 1
ATOM 2048 O O . ALA A 1 264 ? -12.664 17.797 -8.156 1 90.75 264 ALA A O 1
ATOM 2049 N N . LEU A 1 265 ? -12.195 17.438 -10.32 1 92.69 265 LEU A N 1
ATOM 2050 C CA . LEU A 1 265 ? -13.578 17.109 -10.656 1 92.69 265 LEU A CA 1
ATOM 2051 C C . LEU A 1 265 ? -13.961 15.742 -10.078 1 92.69 265 LEU A C 1
ATOM 2053 O O . LEU A 1 265 ? -15.102 15.555 -9.633 1 92.69 265 LEU A O 1
ATOM 2057 N N . LEU A 1 266 ? -13.023 14.844 -10.141 1 93.31 266 LEU A N 1
ATOM 2058 C CA . LEU A 1 266 ? -13.25 13.531 -9.547 1 93.31 266 LEU A CA 1
ATOM 2059 C C . LEU A 1 266 ? -13.547 13.656 -8.055 1 93.31 266 LEU A C 1
ATOM 2061 O O . LEU A 1 266 ? -14.516 13.07 -7.555 1 93.31 266 LEU A O 1
ATOM 2065 N N . GLU A 1 267 ? -12.766 14.445 -7.367 1 93 267 GLU A N 1
ATOM 2066 C CA . GLU A 1 267 ? -12.945 14.617 -5.93 1 93 267 GLU A CA 1
ATOM 2067 C C . GLU A 1 267 ? -14.281 15.289 -5.617 1 93 267 GLU A C 1
ATOM 2069 O O . GLU A 1 267 ? -14.953 14.914 -4.656 1 93 267 GLU A O 1
ATOM 2074 N N . TRP A 1 268 ? -14.555 16.25 -6.379 1 92.69 268 TRP A N 1
ATOM 2075 C CA . TRP A 1 268 ? -15.836 16.938 -6.223 1 92.69 268 TRP A CA 1
ATOM 2076 C C . TRP A 1 268 ? -17 15.961 -6.352 1 92.69 268 TRP A C 1
ATOM 2078 O O . TRP A 1 268 ? -17.922 15.969 -5.535 1 92.69 268 TRP A O 1
ATOM 2088 N N . GLY A 1 269 ? -16.953 15.18 -7.395 1 93.75 269 GLY A N 1
ATOM 2089 C CA . GLY A 1 269 ? -17.984 14.188 -7.617 1 93.75 269 GLY A CA 1
ATOM 2090 C C . GLY A 1 269 ? -18.109 13.18 -6.488 1 93.75 269 GLY A C 1
ATOM 2091 O O . GLY A 1 269 ? -19.203 12.797 -6.098 1 93.75 269 GLY A O 1
ATOM 2092 N N . LEU A 1 270 ? -16.984 12.75 -5.988 1 94.38 270 LEU A N 1
ATOM 2093 C CA . LEU A 1 270 ? -16.984 11.773 -4.898 1 94.38 270 LEU A CA 1
ATOM 2094 C C . LEU A 1 270 ? -17.562 12.383 -3.623 1 94.38 270 LEU A C 1
ATOM 2096 O O . LEU A 1 270 ? -18.312 11.727 -2.904 1 94.38 270 LEU A O 1
ATOM 2100 N N . ARG A 1 271 ? -17.203 13.648 -3.342 1 93.81 271 ARG A N 1
ATOM 2101 C CA . ARG A 1 271 ? -17.75 14.328 -2.168 1 93.81 271 ARG A CA 1
ATOM 2102 C C . ARG A 1 271 ? -19.266 14.438 -2.256 1 93.81 271 ARG A C 1
ATOM 2104 O O . ARG A 1 271 ? -19.953 14.289 -1.251 1 93.81 271 ARG A O 1
ATOM 2111 N N . LYS A 1 272 ? -19.703 14.711 -3.439 1 93.38 272 LYS A N 1
ATOM 2112 C CA . LYS A 1 272 ? -21.141 14.828 -3.654 1 93.38 272 LYS A CA 1
ATOM 2113 C C . LYS A 1 272 ? -21.828 13.469 -3.516 1 93.38 272 LYS A C 1
ATOM 2115 O O . LYS A 1 272 ? -22.828 13.336 -2.809 1 93.38 272 LYS A O 1
ATOM 2120 N N . LYS A 1 273 ? -21.281 12.484 -4.145 1 92.38 273 LYS A N 1
ATOM 2121 C CA . LYS A 1 273 ? -21.859 11.148 -4.16 1 92.38 273 LYS A CA 1
ATOM 2122 C C . LYS A 1 273 ? -21.938 10.562 -2.752 1 92.38 273 LYS A C 1
ATOM 2124 O O . LYS A 1 273 ? -22.906 9.875 -2.416 1 92.38 273 LYS A O 1
ATOM 2129 N N . PHE A 1 274 ? -21.031 10.93 -1.912 1 93.31 274 PHE A N 1
ATOM 2130 C CA . PHE A 1 274 ? -20.953 10.289 -0.602 1 93.31 274 PHE A CA 1
ATOM 2131 C C . PHE A 1 274 ? -21.453 11.242 0.487 1 93.31 274 PHE A C 1
ATOM 2133 O O . PHE A 1 274 ? -21.188 11.023 1.671 1 93.31 274 PHE A O 1
ATOM 2140 N N . LYS A 1 275 ? -22.016 12.312 0.094 1 92.75 275 LYS A N 1
ATOM 2141 C CA . LYS A 1 275 ? -22.734 13.219 0.987 1 92.75 275 LYS A CA 1
ATOM 2142 C C . LYS A 1 275 ? -21.797 13.828 2.021 1 92.75 275 LYS A C 1
ATOM 2144 O O . LYS A 1 275 ? -22.125 13.922 3.203 1 92.75 275 LYS A O 1
ATOM 2149 N N . LEU A 1 276 ? -20.641 14.219 1.578 1 93.38 276 LEU A N 1
ATOM 2150 C CA . LEU A 1 276 ? -19.641 14.781 2.477 1 93.38 276 LEU A CA 1
ATOM 2151 C C . LEU A 1 276 ? -19.922 16.25 2.754 1 93.38 276 LEU A C 1
ATOM 2153 O O . LEU A 1 276 ? -19.547 16.781 3.803 1 93.38 276 LEU A O 1
ATOM 2157 N N . TYR A 1 277 ? -20.656 16.922 1.927 1 94.12 277 TYR A N 1
ATOM 2158 C CA . TYR A 1 277 ? -20.844 18.359 2.035 1 94.12 277 TYR A CA 1
ATOM 2159 C C . TYR A 1 277 ? -21.672 18.719 3.264 1 94.12 277 TYR A C 1
ATOM 2161 O O . TYR A 1 277 ? -21.312 19.625 4.023 1 94.12 277 TYR A O 1
ATOM 2169 N N . PRO A 1 278 ? -22.766 17.984 3.508 1 94.94 278 PRO A N 1
ATOM 2170 C CA . PRO A 1 278 ? -23.484 18.266 4.754 1 94.94 278 PRO A CA 1
ATOM 2171 C C . PRO A 1 278 ? -22.609 18.078 5.992 1 94.94 278 PRO A C 1
ATOM 2173 O O . PRO A 1 278 ? -22.672 18.859 6.934 1 94.94 278 PRO A O 1
ATOM 2176 N N . ALA A 1 279 ? -21.812 17.078 5.977 1 94.56 279 ALA A N 1
ATOM 2177 C CA . ALA A 1 279 ? -20.922 16.812 7.098 1 94.56 279 ALA A CA 1
ATOM 2178 C C . ALA A 1 279 ? -19.891 17.938 7.258 1 94.56 279 ALA A C 1
ATOM 2180 O O . ALA A 1 279 ? -19.625 18.375 8.375 1 94.56 279 ALA A O 1
ATOM 2181 N N . TYR A 1 280 ? -19.391 18.422 6.203 1 94.62 280 TYR A N 1
ATOM 2182 C CA . TYR A 1 280 ? -18.375 19.469 6.242 1 94.62 280 TYR A CA 1
ATOM 2183 C C . TYR A 1 280 ? -18.969 20.797 6.73 1 94.62 280 TYR A C 1
ATOM 2185 O O . TYR A 1 280 ? -18.297 21.578 7.398 1 94.62 280 TYR A O 1
ATOM 2193 N N . SER A 1 281 ? -20.188 21 6.379 1 94.62 281 SER A N 1
ATOM 2194 C CA . SER A 1 281 ? -20.859 22.203 6.871 1 94.62 281 SER A CA 1
ATOM 2195 C C . SER A 1 281 ? -20.906 22.219 8.391 1 94.62 281 SER A C 1
ATOM 2197 O O . SER A 1 281 ? -20.625 23.25 9.016 1 94.62 281 SER A O 1
ATOM 2199 N N . VAL A 1 282 ? -21.203 21.094 8.906 1 94.38 282 VAL A N 1
ATOM 2200 C CA . VAL A 1 282 ? -21.281 20.984 10.359 1 94.38 282 VAL A CA 1
ATOM 2201 C C . VAL A 1 282 ? -19.875 21.141 10.961 1 94.38 282 VAL A C 1
ATOM 2203 O O . VAL A 1 282 ? -19.703 21.859 11.953 1 94.38 282 VAL A O 1
ATOM 2206 N N . LEU A 1 283 ? -18.906 20.516 10.414 1 93.31 283 LEU A N 1
ATOM 2207 C CA . LEU A 1 283 ? -17.547 20.531 10.93 1 93.31 283 LEU A CA 1
ATOM 2208 C C . LEU A 1 283 ? -16.953 21.938 10.852 1 93.31 283 LEU A C 1
ATOM 2210 O O . LEU A 1 283 ? -16.25 22.375 11.773 1 93.31 283 LEU A O 1
ATOM 2214 N N . ASN A 1 284 ? -17.203 22.594 9.805 1 92.5 284 ASN A N 1
ATOM 2215 C CA . ASN A 1 284 ? -16.703 23.953 9.648 1 92.5 284 ASN A CA 1
ATOM 2216 C C . ASN A 1 284 ? -17.328 24.906 10.664 1 92.5 284 ASN A C 1
ATOM 2218 O O . ASN A 1 284 ? -16.672 25.797 11.18 1 92.5 284 ASN A O 1
ATOM 2222 N N . LYS A 1 285 ? -18.562 24.672 10.945 1 91.19 285 LYS A N 1
ATOM 2223 C CA . LYS A 1 285 ? -19.234 25.469 11.961 1 91.19 285 LYS A CA 1
ATOM 2224 C C . LYS A 1 285 ? -18.641 25.219 13.344 1 91.19 285 LYS A C 1
ATOM 2226 O O . LYS A 1 285 ? -18.469 26.141 14.133 1 91.19 285 LYS A O 1
ATOM 2231 N N . ARG A 1 286 ? -18.328 23.984 13.578 1 89.25 286 ARG A N 1
ATOM 2232 C CA . ARG A 1 286 ? -17.719 23.625 14.859 1 89.25 286 ARG A CA 1
ATOM 2233 C C . ARG A 1 286 ? -16.344 24.234 15.016 1 89.25 286 ARG A C 1
ATOM 2235 O O . ARG A 1 286 ? -15.953 24.656 16.109 1 89.25 286 ARG A O 1
ATOM 2242 N N . GLN A 1 287 ? -15.617 24.234 13.977 1 86.62 287 GLN A N 1
ATOM 2243 C CA . GLN A 1 287 ? -14.273 24.797 14 1 86.62 287 GLN A CA 1
ATOM 2244 C C . GLN A 1 287 ? -14.3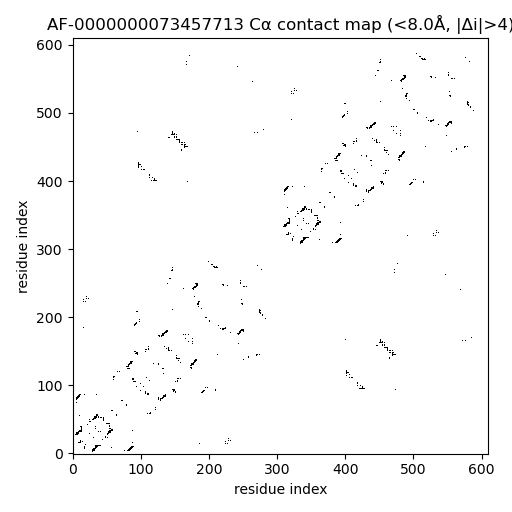2 26.297 14.242 1 86.62 287 GLN A C 1
ATOM 2246 O O . GLN A 1 287 ? -13.484 26.844 14.969 1 86.62 287 GLN A O 1
ATOM 2251 N N . LEU A 1 288 ? -15.234 26.922 13.688 1 84.75 288 LEU A N 1
ATOM 2252 C CA . LEU A 1 288 ? -15.398 28.359 13.859 1 84.75 288 LEU A CA 1
ATOM 2253 C C . LEU A 1 288 ? -15.781 28.703 15.297 1 84.75 288 LEU A C 1
ATOM 2255 O O . LEU A 1 288 ? -15.305 29.688 15.852 1 84.75 288 LEU A O 1
ATOM 2259 N N . GLN A 1 289 ? -16.641 27.828 15.781 1 85.5 289 GLN A N 1
ATOM 2260 C CA . GLN A 1 289 ? -17.078 28.047 17.156 1 85.5 289 GLN A CA 1
ATOM 2261 C C . GLN A 1 289 ? -15.922 27.844 18.141 1 85.5 289 GLN A C 1
ATOM 2263 O O . GLN A 1 289 ? -15.789 28.594 19.109 1 85.5 289 GLN A O 1
ATOM 2268 N N . SER A 1 290 ? -15.148 26.844 17.875 1 83 290 SER A N 1
ATOM 2269 C CA . SER A 1 290 ? -14 26.562 18.719 1 83 290 SER A CA 1
ATOM 2270 C C . SER A 1 290 ? -12.977 27.703 18.656 1 83 290 SER A C 1
ATOM 2272 O O . SER A 1 290 ? -12.391 28.078 19.688 1 83 290 SER A O 1
ATOM 2274 N N . GLN A 1 291 ? -12.773 28.25 17.531 1 78.94 291 GLN A N 1
ATOM 2275 C CA . GLN A 1 291 ? -11.836 29.359 17.344 1 78.94 291 GLN A CA 1
ATOM 2276 C C . GLN A 1 291 ? -12.312 30.609 18.047 1 78.94 291 GLN A C 1
ATOM 2278 O O . GLN A 1 291 ? -11.523 31.328 18.672 1 78.94 291 GLN A O 1
ATOM 2283 N N . ARG A 1 292 ? -13.57 30.812 17.984 1 81.94 292 ARG A N 1
ATOM 2284 C CA . ARG A 1 292 ? -14.156 31.984 18.625 1 81.94 292 ARG A CA 1
ATOM 2285 C C . ARG A 1 292 ? -14.055 31.875 20.156 1 81.94 292 ARG A C 1
ATOM 2287 O O . ARG A 1 292 ? -13.781 32.875 20.828 1 81.94 292 ARG A O 1
ATOM 2294 N N . GLN A 1 293 ? -14.312 30.688 20.578 1 82 293 GLN A N 1
ATOM 2295 C CA . GLN A 1 293 ? -14.227 30.469 22.016 1 82 293 GLN A CA 1
ATOM 2296 C C . GLN A 1 293 ? -12.797 30.672 22.516 1 82 293 GLN A C 1
ATOM 2298 O O . GLN A 1 293 ? -12.586 31.266 23.578 1 82 293 GLN A O 1
ATOM 2303 N N . ARG A 1 294 ? -11.875 30.266 21.797 1 79.25 294 ARG A N 1
ATOM 2304 C CA . ARG A 1 294 ? -10.469 30.406 22.172 1 79.25 294 ARG A CA 1
ATOM 2305 C C . ARG A 1 294 ? -10.047 31.875 22.125 1 79.25 294 ARG A C 1
ATOM 2307 O O . ARG A 1 294 ? -9.297 32.344 22.984 1 79.25 294 ARG A O 1
ATOM 2314 N N . GLN A 1 295 ? -10.469 32.531 21.078 1 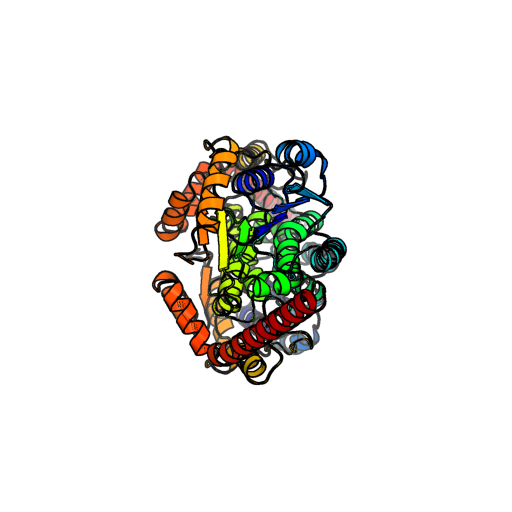75.75 295 GLN A N 1
ATOM 2315 C CA . GLN A 1 295 ? -10.18 33.969 20.953 1 75.75 295 GLN A CA 1
ATOM 2316 C C . GLN A 1 295 ? -10.766 34.75 22.125 1 75.75 295 GLN A C 1
ATOM 2318 O O . GLN A 1 295 ? -10.117 35.656 22.656 1 75.75 295 GLN A O 1
ATOM 2323 N N . ARG A 1 296 ? -11.898 34.344 22.5 1 81.81 296 ARG A N 1
ATOM 2324 C CA . ARG A 1 296 ? -12.562 35 23.625 1 81.81 296 ARG A CA 1
ATOM 2325 C C . ARG A 1 296 ? -11.805 34.75 24.922 1 81.81 296 ARG A C 1
ATOM 2327 O O . ARG A 1 296 ? -11.664 35.656 25.75 1 81.81 296 ARG A O 1
ATOM 2334 N N . LEU A 1 297 ? -11.375 33.562 25.031 1 78.62 297 LEU A N 1
ATOM 2335 C CA . LEU A 1 297 ? -10.625 33.219 26.234 1 78.62 297 LEU A CA 1
ATOM 2336 C C . LEU A 1 297 ? -9.305 33.969 26.297 1 78.62 297 LEU A C 1
ATOM 2338 O O . LEU A 1 297 ? -8.891 34.438 27.359 1 78.62 297 LEU A O 1
ATOM 2342 N N . LEU A 1 298 ? -8.625 34.094 25.188 1 74.88 298 LEU A N 1
ATOM 2343 C CA . LEU A 1 298 ? -7.363 34.812 25.109 1 74.88 298 LEU A CA 1
ATOM 2344 C C . LEU A 1 298 ? -7.566 36.312 25.391 1 74.88 298 LEU A C 1
ATOM 2346 O O . LEU A 1 298 ? -6.758 36.938 26.078 1 74.88 298 LEU A O 1
ATOM 2350 N N . GLU A 1 299 ? -8.633 36.812 24.891 1 77.38 299 GLU A N 1
ATOM 2351 C CA . GLU A 1 299 ? -8.961 38.219 25.109 1 77.38 299 GLU A CA 1
ATOM 2352 C C . GLU A 1 299 ? -9.281 38.5 26.578 1 77.38 299 GLU A C 1
ATOM 2354 O O . GLU A 1 299 ? -8.914 39.531 27.125 1 77.38 299 GLU A O 1
ATOM 2359 N N . ASN A 1 300 ? -9.844 37.5 27.156 1 80.69 300 ASN A N 1
ATOM 2360 C CA . ASN A 1 300 ? -10.18 37.625 28.562 1 80.69 300 ASN A CA 1
ATOM 2361 C C . ASN A 1 300 ? -8.938 37.5 29.453 1 80.69 300 ASN A C 1
ATOM 2363 O O . ASN A 1 300 ? -8.867 38.125 30.516 1 80.69 300 ASN A O 1
ATOM 2367 N N . THR A 1 301 ? -8.047 36.719 29.031 1 74 301 THR A N 1
ATOM 2368 C CA . THR A 1 301 ? -6.809 36.562 29.797 1 74 301 THR A CA 1
ATOM 2369 C C . THR A 1 301 ? -5.93 37.812 29.672 1 74 301 THR A C 1
ATOM 2371 O O . THR A 1 301 ? -5.297 38.219 30.641 1 74 301 THR A O 1
ATOM 2374 N N . ILE A 1 302 ? -5.871 38.406 28.578 1 69 302 ILE A N 1
ATOM 2375 C CA . ILE A 1 302 ? -5.094 39.625 28.344 1 69 302 ILE A CA 1
ATOM 2376 C C . ILE A 1 302 ? -5.707 40.781 29.125 1 69 302 ILE A C 1
ATOM 2378 O O . ILE A 1 302 ? -4.988 41.625 29.688 1 69 302 ILE A O 1
ATOM 2382 N N . LYS A 1 303 ? -7.043 40.938 29.359 1 71 303 LYS A N 1
ATOM 2383 C CA . LYS A 1 303 ? -7.703 42 30.094 1 71 303 LYS A CA 1
ATOM 2384 C C . LYS A 1 303 ? -7.465 41.875 31.594 1 71 303 LYS A C 1
ATOM 2386 O O . LYS A 1 303 ? -7.496 42.875 32.312 1 71 303 LYS A O 1
ATOM 2391 N N . HIS A 1 304 ? -7.32 40.688 31.953 1 68.38 304 HIS A N 1
ATOM 2392 C CA . HIS A 1 304 ? -7.148 40.562 33.406 1 68.38 304 HIS A CA 1
ATOM 2393 C C . HIS A 1 304 ? -5.672 40.562 33.781 1 68.38 304 HIS A C 1
ATOM 2395 O O . HIS A 1 304 ? -5.328 40.469 34.969 1 68.38 304 HIS A O 1
ATOM 2401 N N . ASP A 1 305 ? -4.824 40.688 32.844 1 51.72 305 ASP A N 1
ATOM 2402 C CA . ASP A 1 305 ? -3.439 40.969 33.219 1 51.72 305 ASP A CA 1
ATOM 2403 C C . ASP A 1 305 ? -3.123 42.469 32.969 1 51.72 305 ASP A C 1
ATOM 2405 O O . ASP A 1 305 ? -3.518 43.031 31.953 1 51.72 305 ASP A O 1
ATOM 2409 N N . MET B 1 1 ? 1.604 41.094 12.539 1 45.31 1 MET B N 1
ATOM 2410 C CA . MET B 1 1 ? 2.807 40.281 12.57 1 45.31 1 MET B CA 1
ATOM 2411 C C . MET B 1 1 ? 2.537 38.906 11.984 1 45.31 1 MET B C 1
ATOM 2413 O O . MET B 1 1 ? 1.437 38.375 12.125 1 45.31 1 MET B O 1
ATOM 2417 N N . SER B 1 2 ? 3.344 38.438 10.922 1 68.94 2 SER B N 1
ATOM 2418 C CA . SER B 1 2 ? 3.084 37.156 10.234 1 68.94 2 SER B CA 1
ATOM 2419 C C . SER B 1 2 ? 3.074 36 11.211 1 68.94 2 SER B C 1
ATOM 2421 O O . SER B 1 2 ? 3.857 35.969 12.164 1 68.94 2 SER B O 1
ATOM 2423 N N . GLU B 1 3 ? 2.049 35.188 11.367 1 86.38 3 GLU B N 1
ATOM 2424 C CA . GLU B 1 3 ? 1.869 34.062 12.289 1 86.38 3 GLU B CA 1
ATOM 2425 C C . GLU B 1 3 ? 3.051 33.094 12.227 1 86.38 3 GLU B C 1
ATOM 2427 O O . GLU B 1 3 ? 3.551 32.781 11.141 1 86.38 3 GLU B O 1
ATOM 2432 N N . THR B 1 4 ? 3.67 32.938 13.398 1 94.31 4 THR B N 1
ATOM 2433 C CA . THR B 1 4 ? 4.711 31.906 13.5 1 94.31 4 THR B CA 1
ATOM 2434 C C . THR B 1 4 ? 4.199 30.562 13.016 1 94.31 4 THR B C 1
ATOM 2436 O O . THR B 1 4 ? 3.096 30.141 13.375 1 94.31 4 THR B O 1
ATOM 2439 N N . LYS B 1 5 ? 4.961 29.969 12.148 1 97.69 5 LYS B N 1
ATOM 2440 C CA . LYS B 1 5 ? 4.559 28.672 11.602 1 97.69 5 LYS B CA 1
ATOM 2441 C C . LYS B 1 5 ? 5.387 27.547 12.188 1 97.69 5 LYS B C 1
ATOM 2443 O O . LYS B 1 5 ? 6.609 27.656 12.312 1 97.69 5 LYS B O 1
ATOM 2448 N N . TYR B 1 6 ? 4.738 26.484 12.578 1 98.62 6 TYR B N 1
ATOM 2449 C CA . TYR B 1 6 ? 5.371 25.312 13.195 1 98.62 6 TYR B CA 1
ATOM 2450 C C . TYR B 1 6 ? 5.281 24.094 12.273 1 98.62 6 TYR B C 1
ATOM 2452 O O . TYR B 1 6 ? 4.234 23.844 11.68 1 98.62 6 TYR B O 1
ATOM 2460 N N . ALA B 1 7 ? 6.414 23.422 12.148 1 98.88 7 ALA B N 1
ATOM 2461 C CA . ALA B 1 7 ? 6.492 22.219 11.328 1 98.88 7 ALA B CA 1
ATOM 2462 C C . ALA B 1 7 ? 7 21.031 12.148 1 98.88 7 ALA B C 1
ATOM 2464 O O . ALA B 1 7 ? 7.785 21.203 13.086 1 98.88 7 ALA B O 1
ATOM 2465 N N . LEU B 1 8 ? 6.477 19.906 11.883 1 98.88 8 LEU B N 1
ATOM 2466 C CA . LEU B 1 8 ? 7.027 18.641 12.336 1 98.88 8 LEU B CA 1
ATOM 2467 C C . LEU B 1 8 ? 7.531 17.812 11.156 1 98.88 8 LEU B C 1
ATOM 2469 O O . LEU B 1 8 ? 6.777 17.516 10.227 1 98.88 8 LEU B O 1
ATOM 2473 N N . VAL B 1 9 ? 8.805 17.5 11.141 1 98.88 9 VAL B N 1
ATOM 2474 C CA . VAL B 1 9 ? 9.43 16.734 10.07 1 98.88 9 VAL B CA 1
ATOM 2475 C C . VAL B 1 9 ? 9.977 15.414 10.625 1 98.88 9 VAL B C 1
ATOM 2477 O O . VAL B 1 9 ? 10.766 15.414 11.57 1 98.88 9 VAL B O 1
ATOM 2480 N N . THR B 1 10 ? 9.555 14.336 10.078 1 98.75 10 THR B N 1
ATOM 2481 C CA . THR B 1 10 ? 10.102 13.047 10.492 1 98.75 10 THR B CA 1
ATOM 2482 C C . THR B 1 10 ? 11.25 12.641 9.586 1 98.75 10 THR B C 1
ATOM 2484 O O . THR B 1 10 ? 11.312 13.047 8.422 1 98.75 10 THR B O 1
ATOM 2487 N N . GLY B 1 11 ? 12.125 11.781 10.117 1 97.12 11 GLY B N 1
ATOM 2488 C CA . GLY B 1 11 ? 13.312 11.422 9.352 1 97.12 11 GLY B CA 1
ATOM 2489 C C . GLY B 1 11 ? 14.227 12.602 9.078 1 97.12 11 GLY B C 1
ATOM 2490 O O . GLY B 1 11 ? 14.758 12.742 7.977 1 97.12 11 GLY B O 1
ATOM 2491 N N . ALA B 1 12 ? 14.414 13.438 10.016 1 97.56 12 ALA B N 1
ATOM 2492 C CA . ALA B 1 12 ? 15.078 14.727 9.82 1 97.56 12 ALA B CA 1
ATOM 2493 C C . ALA B 1 12 ? 16.594 14.594 9.984 1 97.56 12 ALA B C 1
ATOM 2495 O O . ALA B 1 12 ? 17.328 15.57 9.797 1 97.56 12 ALA B O 1
ATOM 2496 N N . SER B 1 13 ? 17.125 13.43 10.227 1 95.44 13 SER B N 1
ATOM 2497 C CA . SER B 1 13 ? 18.516 13.281 10.602 1 95.44 13 SER B CA 1
ATOM 2498 C C . SER B 1 13 ? 19.422 13.18 9.375 1 95.44 13 SER B C 1
ATOM 2500 O O . SER B 1 13 ? 20.641 13.234 9.492 1 95.44 13 SER B O 1
ATOM 2502 N N . SER B 1 14 ? 18.859 12.984 8.18 1 92.12 14 SER B N 1
ATOM 2503 C CA . SER B 1 14 ? 19.672 12.852 6.98 1 92.12 14 SER B CA 1
ATOM 2504 C C . SER B 1 14 ? 18.844 13.07 5.723 1 92.12 14 SER B C 1
ATOM 2506 O O . SER B 1 14 ? 17.625 13.219 5.797 1 92.12 14 SER B O 1
ATOM 2508 N N . GLY B 1 15 ? 19.516 13.25 4.676 1 92.88 15 GLY B N 1
ATOM 2509 C CA . GLY B 1 15 ? 18.891 13.227 3.361 1 92.88 15 GLY B CA 1
ATOM 2510 C C . GLY B 1 15 ? 17.859 14.328 3.17 1 92.88 15 GLY B C 1
ATOM 2511 O O . GLY B 1 15 ? 18.141 15.5 3.43 1 92.88 15 GLY B O 1
ATOM 2512 N N . ILE B 1 16 ? 16.766 13.938 2.645 1 94.69 16 ILE B N 1
ATOM 2513 C CA . ILE B 1 16 ? 15.695 14.859 2.299 1 94.69 16 ILE B CA 1
ATOM 2514 C C . ILE B 1 16 ? 15.172 15.539 3.562 1 94.69 16 ILE B C 1
ATOM 2516 O O . ILE B 1 16 ? 15 16.766 3.596 1 94.69 16 ILE B O 1
ATOM 2520 N N . GLY B 1 17 ? 14.992 14.758 4.621 1 97.25 17 GLY B N 1
ATOM 2521 C CA . GLY B 1 17 ? 14.453 15.297 5.855 1 97.25 17 GLY B CA 1
ATOM 2522 C C . GLY B 1 17 ? 15.328 16.375 6.477 1 97.25 17 GLY B C 1
ATOM 2523 O O . GLY B 1 17 ? 14.828 17.391 6.961 1 97.25 17 GLY B O 1
ATOM 2524 N N . TYR B 1 18 ? 16.594 16.109 6.398 1 97.5 18 TYR B N 1
ATOM 2525 C CA . TYR B 1 18 ? 17.547 17.062 6.938 1 97.5 18 TYR B CA 1
ATOM 2526 C C . TYR B 1 18 ? 17.516 18.375 6.16 1 97.5 18 TYR B C 1
ATOM 2528 O O . TYR B 1 18 ? 17.422 19.453 6.754 1 97.5 18 TYR B O 1
ATOM 2536 N N . GLU B 1 19 ? 17.547 18.281 4.883 1 97.75 19 GLU B N 1
ATOM 2537 C CA . GLU B 1 19 ? 17.609 19.453 4.035 1 97.75 19 GLU B CA 1
ATOM 2538 C C . GLU B 1 19 ? 16.281 20.219 4.035 1 97.75 19 GLU B C 1
ATOM 2540 O O . GLU B 1 19 ? 16.266 21.438 3.936 1 97.75 19 GLU B O 1
ATOM 2545 N N . VAL B 1 20 ? 15.164 19.5 4.137 1 98.44 20 VAL B N 1
ATOM 2546 C CA . VAL B 1 20 ? 13.859 20.141 4.254 1 98.44 20 VAL B CA 1
ATOM 2547 C C . VAL B 1 20 ? 13.789 20.922 5.57 1 98.44 20 VAL B C 1
ATOM 2549 O O . VAL B 1 20 ? 13.32 22.062 5.605 1 98.44 20 VAL B O 1
ATOM 2552 N N . THR B 1 21 ? 14.258 20.266 6.629 1 98.69 21 THR B N 1
ATOM 2553 C CA . THR B 1 21 ? 14.312 20.938 7.922 1 98.69 21 THR B CA 1
ATOM 2554 C C . THR B 1 21 ? 15.133 22.219 7.832 1 98.69 21 THR B C 1
ATOM 2556 O O . THR B 1 21 ? 14.68 23.281 8.266 1 98.69 21 THR B O 1
ATOM 2559 N N . LYS B 1 22 ? 16.25 22.141 7.246 1 98.62 22 LYS B N 1
ATOM 2560 C CA . LYS B 1 22 ? 17.141 23.281 7.086 1 98.62 22 LYS B CA 1
ATOM 2561 C C . LYS B 1 22 ? 16.484 24.391 6.277 1 98.62 22 LYS B C 1
ATOM 2563 O O . LYS B 1 22 ? 16.547 25.562 6.645 1 98.62 22 LYS B O 1
ATOM 2568 N N . GLU B 1 23 ? 15.836 24.016 5.207 1 98.69 23 GLU B N 1
ATOM 2569 C CA . GLU B 1 23 ? 15.172 24.984 4.34 1 98.69 23 GLU B CA 1
ATOM 2570 C C . GLU B 1 23 ? 14.023 25.688 5.062 1 98.69 23 GLU B C 1
ATOM 2572 O O . GLU B 1 23 ? 13.844 26.891 4.934 1 98.69 23 GLU B O 1
ATOM 2577 N N . LEU B 1 24 ? 13.234 24.922 5.805 1 98.69 24 LEU B N 1
ATOM 2578 C CA . LEU B 1 24 ? 12.148 25.484 6.59 1 98.69 24 LEU B CA 1
ATOM 2579 C C . LEU B 1 24 ? 12.68 26.484 7.613 1 98.69 24 LEU B C 1
ATOM 2581 O O . LEU B 1 24 ? 12.125 27.578 7.773 1 98.69 24 LEU B O 1
ATOM 2585 N N . LEU B 1 25 ? 13.75 26.141 8.281 1 98.56 25 LEU B N 1
ATOM 2586 C CA . LEU B 1 25 ? 14.367 27.016 9.266 1 98.56 25 LEU B CA 1
ATOM 2587 C C . LEU B 1 25 ? 14.859 28.297 8.625 1 98.56 25 LEU B C 1
ATOM 2589 O O . LEU B 1 25 ? 14.648 29.391 9.156 1 98.56 25 LEU B O 1
ATOM 2593 N N . ARG B 1 26 ? 15.453 28.156 7.488 1 98.19 26 ARG B N 1
ATOM 2594 C CA . ARG B 1 26 ? 15.945 29.312 6.746 1 98.19 26 ARG B CA 1
ATOM 2595 C C . ARG B 1 26 ? 14.812 30.281 6.422 1 98.19 26 ARG B C 1
ATOM 2597 O O . ARG B 1 26 ? 15.016 31.484 6.371 1 98.19 26 ARG B O 1
ATOM 2604 N N . ARG B 1 27 ? 13.688 29.766 6.312 1 97.81 27 ARG B N 1
ATOM 2605 C CA . ARG B 1 27 ? 12.539 30.578 5.895 1 97.81 27 ARG B CA 1
ATOM 2606 C C . ARG B 1 27 ? 11.742 31.047 7.102 1 97.81 27 ARG B C 1
ATOM 2608 O O . ARG B 1 27 ? 10.641 31.594 6.949 1 97.81 27 ARG B O 1
ATOM 2615 N N . GLY B 1 28 ? 12.164 30.719 8.273 1 97.56 28 GLY B N 1
ATOM 2616 C CA . GLY B 1 28 ? 11.609 31.344 9.469 1 97.56 28 GLY B CA 1
ATOM 2617 C C . GLY B 1 28 ? 10.68 30.422 10.242 1 97.56 28 GLY B C 1
ATOM 2618 O O . GLY B 1 28 ? 10.102 30.828 11.25 1 97.56 28 GLY B O 1
ATOM 2619 N N . TRP B 1 29 ? 10.531 29.156 9.828 1 98.38 29 TRP B N 1
ATOM 2620 C CA . TRP B 1 29 ? 9.672 28.219 10.523 1 98.38 29 TRP B CA 1
ATOM 2621 C C . TRP B 1 29 ? 10.312 27.75 11.828 1 98.38 29 TRP B C 1
ATOM 2623 O O . TRP B 1 29 ? 11.539 27.781 11.969 1 98.38 29 TRP B O 1
ATOM 2633 N N . TYR B 1 30 ? 9.484 27.422 12.797 1 98.56 30 TYR B N 1
ATOM 2634 C CA . TYR B 1 30 ? 9.898 26.562 13.906 1 98.56 30 TYR B CA 1
ATOM 2635 C C . TYR B 1 30 ? 9.719 25.094 13.547 1 98.56 30 TYR B C 1
ATOM 2637 O O . TYR B 1 30 ? 8.672 24.703 13.031 1 98.56 30 TYR B O 1
ATOM 2645 N N . VAL B 1 31 ? 10.766 24.312 13.789 1 98.75 31 VAL B N 1
ATOM 2646 C CA . VAL B 1 31 ? 10.703 22.953 13.242 1 98.75 31 VAL B CA 1
ATOM 2647 C C . VAL B 1 31 ? 11 21.938 14.344 1 98.75 31 VAL B C 1
ATOM 2649 O O . VAL B 1 31 ? 12.086 21.953 14.938 1 98.75 31 VAL B O 1
ATOM 2652 N N . TYR B 1 32 ? 9.961 21.141 14.664 1 98.69 32 TYR B N 1
ATOM 2653 C CA . TYR B 1 32 ? 10.234 19.906 15.375 1 98.69 32 TYR B CA 1
ATOM 2654 C C . TYR B 1 32 ? 10.898 18.891 14.453 1 98.69 32 TYR B C 1
ATOM 2656 O O . TYR B 1 32 ? 10.234 18.266 13.617 1 98.69 32 TYR B O 1
ATOM 2664 N N . ALA B 1 33 ? 12.203 18.734 14.617 1 98.56 33 ALA B N 1
ATOM 2665 C CA . ALA B 1 33 ? 12.992 17.812 13.797 1 98.56 33 ALA B CA 1
ATOM 2666 C C . ALA B 1 33 ? 13.086 16.438 14.445 1 98.56 33 ALA B C 1
ATOM 2668 O O . ALA B 1 33 ? 13.875 16.234 15.375 1 98.56 33 ALA B O 1
ATOM 2669 N N . CYS B 1 34 ? 12.367 15.5 13.891 1 98.56 34 CYS B N 1
ATOM 2670 C CA . CYS B 1 34 ? 12.188 14.219 14.562 1 98.56 34 CYS B CA 1
ATOM 2671 C C . CYS B 1 34 ? 12.992 13.125 13.867 1 98.56 34 CYS B C 1
ATOM 2673 O O . CYS B 1 34 ? 13.031 13.062 12.641 1 98.56 34 CYS B O 1
ATOM 2675 N N . ALA B 1 35 ? 13.617 12.32 14.609 1 97.69 35 ALA B N 1
ATOM 2676 C CA . ALA B 1 35 ? 14.359 11.164 14.109 1 97.69 35 ALA B CA 1
ATOM 2677 C C . ALA B 1 35 ? 14.719 10.211 15.25 1 97.69 35 ALA B C 1
ATOM 2679 O O . ALA B 1 35 ? 14.57 10.562 16.422 1 97.69 35 ALA B O 1
ATOM 2680 N N . ARG B 1 36 ? 15.156 9.055 14.891 1 94.25 36 ARG B N 1
ATOM 2681 C CA . ARG B 1 36 ? 15.633 8.125 15.906 1 94.25 36 ARG B CA 1
ATOM 2682 C C . ARG B 1 36 ? 16.938 8.617 16.531 1 94.25 36 ARG B C 1
ATOM 2684 O O . ARG B 1 36 ? 17.172 8.43 17.719 1 94.25 36 ARG B O 1
ATOM 2691 N N . ARG B 1 37 ? 17.797 9.211 15.664 1 91.44 37 ARG B N 1
ATOM 2692 C CA . ARG B 1 37 ? 19.031 9.867 16.078 1 91.44 37 ARG B CA 1
ATOM 2693 C C . ARG B 1 37 ? 18.938 11.375 15.922 1 91.44 37 ARG B C 1
ATOM 2695 O O . ARG B 1 37 ? 18.75 11.875 14.805 1 91.44 37 ARG B O 1
ATOM 2702 N N . THR B 1 38 ? 19.156 12.055 16.984 1 95.38 38 THR B N 1
ATOM 2703 C CA . THR B 1 38 ? 18.922 13.492 16.922 1 95.38 38 THR B CA 1
ATOM 2704 C C . THR B 1 38 ? 20.25 14.25 16.812 1 95.38 38 THR B C 1
ATOM 2706 O O . THR B 1 38 ? 20.25 15.445 16.516 1 95.38 38 THR B O 1
ATOM 2709 N N . HIS B 1 39 ? 21.328 13.586 16.875 1 95.38 39 HIS B N 1
ATOM 2710 C CA . HIS B 1 39 ? 22.641 14.234 16.938 1 95.38 39 HIS B CA 1
ATOM 2711 C C . HIS B 1 39 ? 22.906 15.031 15.664 1 95.38 39 HIS B C 1
ATOM 2713 O O . HIS B 1 39 ? 23.438 16.141 15.734 1 95.38 39 HIS B O 1
ATOM 2719 N N . PRO B 1 40 ? 22.484 14.562 14.539 1 93.06 40 PRO B N 1
ATOM 2720 C CA . PRO B 1 40 ? 22.781 15.328 13.32 1 93.06 40 PRO B CA 1
ATOM 2721 C C . PRO B 1 40 ? 22.125 16.703 13.32 1 93.06 40 PRO B C 1
ATOM 2723 O O . PRO B 1 40 ? 22.609 17.625 12.664 1 93.06 40 PRO B O 1
ATOM 2726 N N . MET B 1 41 ? 21.062 16.891 14.047 1 95.5 41 MET B N 1
ATOM 2727 C CA . MET B 1 41 ? 20.312 18.141 14.016 1 95.5 41 MET B CA 1
ATOM 2728 C C . MET B 1 41 ? 20.922 19.156 14.977 1 95.5 41 MET B C 1
ATOM 2730 O O . MET B 1 41 ? 20.5 20.312 15.016 1 95.5 41 MET B O 1
ATOM 2734 N N . GLU B 1 42 ? 21.922 18.719 15.766 1 95.25 42 GLU B N 1
ATOM 2735 C CA . GLU B 1 42 ? 22.578 19.656 16.672 1 95.25 42 GLU B CA 1
ATOM 2736 C C . GLU B 1 42 ? 23.234 20.797 15.891 1 95.25 42 GLU B C 1
ATOM 2738 O O . GLU B 1 42 ? 23.297 21.922 16.375 1 95.25 42 GLU B O 1
ATOM 2743 N N . GLU B 1 43 ? 23.703 20.469 14.742 1 95.56 43 GLU B N 1
ATOM 2744 C CA . GLU B 1 43 ? 24.266 21.516 13.891 1 95.56 43 GLU B CA 1
ATOM 2745 C C . GLU B 1 43 ? 23.203 22.531 13.492 1 95.56 43 GLU B C 1
ATOM 2747 O O . GLU B 1 43 ? 23.484 23.734 13.438 1 95.56 43 GLU B O 1
ATOM 2752 N N . LEU B 1 44 ? 22.031 22.078 13.234 1 97.44 44 LEU B N 1
ATOM 2753 C CA . LEU B 1 44 ? 20.922 22.984 12.891 1 97.44 44 LEU B CA 1
ATOM 2754 C C . LEU B 1 44 ? 20.5 23.812 14.094 1 97.44 44 LEU B C 1
ATOM 2756 O O . LEU B 1 44 ? 20.188 24.984 13.961 1 97.44 44 LEU B O 1
ATOM 2760 N N . ARG B 1 45 ? 20.5 23.156 15.219 1 97.06 45 ARG B N 1
ATOM 2761 C CA . ARG B 1 45 ? 20.156 23.859 16.438 1 97.06 45 ARG B CA 1
ATOM 2762 C C . ARG B 1 45 ? 21.156 24.969 16.734 1 97.06 45 ARG B C 1
ATOM 2764 O O . ARG B 1 45 ? 20.781 26.062 17.172 1 97.06 45 ARG B O 1
ATOM 2771 N N . ALA B 1 46 ? 22.406 24.703 16.469 1 97.44 46 ALA B N 1
ATOM 2772 C CA . ALA B 1 46 ? 23.453 25.703 16.688 1 97.44 46 ALA B CA 1
ATOM 2773 C C . ALA B 1 46 ? 23.281 26.891 15.734 1 97.44 46 ALA B C 1
ATOM 2775 O O . ALA B 1 46 ? 23.547 28.031 16.109 1 97.44 46 ALA B O 1
ATOM 2776 N N . GLU B 1 47 ? 22.844 26.609 14.578 1 97.62 47 GLU B N 1
ATOM 2777 C CA . GLU B 1 47 ? 22.734 27.625 13.539 1 97.62 47 GLU B CA 1
ATOM 2778 C C . GLU B 1 47 ? 21.438 28.422 13.68 1 97.62 47 GLU B C 1
ATOM 2780 O O . GLU B 1 47 ? 21.438 29.641 13.477 1 97.62 47 GLU B O 1
ATOM 2785 N N . PHE B 1 48 ? 20.344 27.781 14.086 1 97.94 48 PHE B N 1
ATOM 2786 C CA . PHE B 1 48 ? 19.047 28.438 13.992 1 97.94 48 PHE B CA 1
ATOM 2787 C C . PHE B 1 48 ? 18.438 28.609 15.375 1 97.94 48 PHE B C 1
ATOM 2789 O O . PHE B 1 48 ? 17.359 29.203 15.508 1 97.94 48 PHE B O 1
ATOM 2796 N N . GLY B 1 49 ? 19.109 28.094 16.406 1 96.94 49 GLY B N 1
ATOM 2797 C CA . GLY B 1 49 ? 18.703 28.312 17.781 1 96.94 49 GLY B CA 1
ATOM 2798 C C . GLY B 1 49 ? 17.438 27.547 18.156 1 96.94 49 GLY B C 1
ATOM 2799 O O . GLY B 1 49 ? 17.281 26.375 17.812 1 96.94 49 GLY B O 1
ATOM 2800 N N . ASP B 1 50 ? 16.531 28.266 18.859 1 96.31 50 ASP B N 1
ATOM 2801 C CA . ASP B 1 50 ? 15.383 27.641 19.484 1 96.31 50 ASP B CA 1
ATOM 2802 C C . ASP B 1 50 ? 14.336 27.25 18.438 1 96.31 50 ASP B C 1
ATOM 2804 O O . ASP B 1 50 ? 13.391 26.516 18.734 1 96.31 50 ASP B O 1
ATOM 2808 N N . ARG B 1 51 ? 14.562 27.688 17.219 1 97.88 51 ARG B N 1
ATOM 2809 C CA . ARG B 1 51 ? 13.594 27.359 16.172 1 97.88 51 ARG B CA 1
ATOM 2810 C C . ARG B 1 51 ? 13.766 25.922 15.719 1 97.88 51 ARG B C 1
ATOM 2812 O O . ARG B 1 51 ? 12.852 25.344 15.117 1 97.88 51 ARG B O 1
ATOM 2819 N N . CYS B 1 52 ? 14.945 25.375 15.898 1 98.44 52 CYS B N 1
ATOM 2820 C CA . CYS B 1 52 ? 15.172 23.953 15.641 1 98.44 52 CYS B CA 1
ATOM 2821 C C . CYS B 1 52 ? 14.984 23.125 16.906 1 98.44 52 CYS B C 1
ATOM 2823 O O . CYS B 1 52 ? 15.727 23.312 17.875 1 98.44 52 CYS B O 1
ATOM 2825 N N . ILE B 1 53 ? 14.094 22.234 16.953 1 98.06 53 ILE B N 1
ATOM 2826 C CA . ILE B 1 53 ? 13.742 21.469 18.141 1 98.06 53 ILE B CA 1
ATOM 2827 C C . ILE B 1 53 ? 13.891 19.984 17.844 1 98.06 53 ILE B C 1
ATOM 2829 O O . ILE B 1 53 ? 12.914 19.312 17.484 1 98.06 53 ILE B O 1
ATOM 2833 N N . PRO B 1 54 ? 15.078 19.422 18.078 1 97.88 54 PRO B N 1
ATOM 2834 C CA . PRO B 1 54 ? 15.258 17.984 17.859 1 97.88 54 PRO B CA 1
ATOM 2835 C C . PRO B 1 54 ? 14.438 17.141 18.844 1 97.88 54 PRO B C 1
ATOM 2837 O O . PRO B 1 54 ? 14.398 17.438 20.031 1 97.88 54 PRO B O 1
ATOM 2840 N N . ARG B 1 55 ? 13.711 16.188 18.328 1 97.62 55 ARG B N 1
ATOM 2841 C CA . ARG B 1 55 ? 12.914 15.258 19.125 1 97.62 55 ARG B CA 1
ATOM 2842 C C . ARG B 1 55 ? 13.172 13.812 18.703 1 97.62 55 ARG B C 1
ATOM 2844 O O . ARG B 1 55 ? 13.164 13.508 17.5 1 97.62 55 ARG B O 1
ATOM 2851 N N . LYS B 1 56 ? 13.469 12.984 19.688 1 97.88 56 LYS B N 1
ATOM 2852 C CA . LYS B 1 56 ? 13.609 11.562 19.375 1 97.88 56 LYS B CA 1
ATOM 2853 C C . LYS B 1 56 ? 12.258 10.938 19.047 1 97.88 56 LYS B C 1
ATOM 2855 O O . LYS B 1 56 ? 11.289 11.078 19.797 1 97.88 56 LYS B O 1
ATOM 2860 N N . LEU B 1 57 ? 12.195 10.281 17.891 1 98.38 57 LEU B N 1
ATOM 2861 C CA . LEU B 1 57 ? 10.961 9.656 17.438 1 98.38 57 LEU B CA 1
ATOM 2862 C C . LEU B 1 57 ? 11.258 8.461 16.531 1 98.38 57 LEU B C 1
ATOM 2864 O O . LEU B 1 57 ? 12 8.586 15.555 1 98.38 57 LEU B O 1
ATOM 2868 N N . ASP B 1 58 ? 10.781 7.332 16.922 1 98.44 58 ASP B N 1
ATOM 2869 C CA . ASP B 1 58 ? 10.641 6.184 16.031 1 98.44 58 ASP B CA 1
ATOM 2870 C C . ASP B 1 58 ? 9.211 6.07 15.5 1 98.44 58 ASP B C 1
ATOM 2872 O O . ASP B 1 58 ? 8.305 5.656 16.219 1 98.44 58 ASP B O 1
ATOM 2876 N N . VAL B 1 59 ? 9.07 6.371 14.211 1 98.25 59 VAL B N 1
ATOM 2877 C CA . VAL B 1 59 ? 7.73 6.48 13.648 1 98.25 59 VAL B CA 1
ATOM 2878 C C . VAL B 1 59 ? 7.066 5.105 13.617 1 98.25 59 VAL B C 1
ATOM 2880 O O . VAL B 1 59 ? 5.852 4.996 13.438 1 98.25 59 VAL B O 1
ATOM 2883 N N . SER B 1 60 ? 7.871 4.027 13.711 1 97.69 60 SER B N 1
ATOM 2884 C CA . SER B 1 60 ? 7.305 2.682 13.719 1 97.69 60 SER B CA 1
ATOM 2885 C C . SER B 1 60 ? 6.75 2.322 15.094 1 97.69 60 SER B C 1
ATOM 2887 O O . SER B 1 60 ? 6.133 1.269 15.266 1 97.69 60 SER B O 1
ATOM 2889 N N . ASN B 1 61 ? 6.992 3.16 16.078 1 98 61 ASN B N 1
ATOM 2890 C CA . ASN B 1 61 ? 6.543 2.943 17.453 1 98 61 ASN B CA 1
ATOM 2891 C C . ASN B 1 61 ? 5.371 3.855 17.812 1 98 61 ASN B C 1
ATOM 2893 O O . ASN B 1 61 ? 5.562 5.047 18.062 1 98 61 ASN B O 1
ATOM 2897 N N . GLN B 1 62 ? 4.215 3.283 17.969 1 97.12 62 GLN B N 1
ATOM 2898 C CA . GLN B 1 62 ? 2.992 4.039 18.219 1 97.12 62 GLN B CA 1
ATOM 2899 C C . GLN B 1 62 ? 3.104 4.844 19.516 1 97.12 62 GLN B C 1
ATOM 2901 O O . GLN B 1 62 ? 2.588 5.957 19.609 1 97.12 62 GLN B O 1
ATOM 2906 N N . ASN B 1 63 ? 3.695 4.281 20.484 1 97.5 63 ASN B N 1
ATOM 2907 C CA . ASN B 1 63 ? 3.844 4.977 21.766 1 97.5 63 ASN B CA 1
ATOM 2908 C C . ASN B 1 63 ? 4.688 6.238 21.625 1 97.5 63 ASN B C 1
ATOM 2910 O O . ASN B 1 63 ? 4.406 7.254 22.25 1 97.5 63 ASN B O 1
ATOM 2914 N N . ASP B 1 64 ? 5.73 6.191 20.828 1 98.38 64 ASP B N 1
ATOM 2915 C CA . ASP B 1 64 ? 6.543 7.375 20.562 1 98.38 64 ASP B CA 1
ATOM 2916 C C . ASP B 1 64 ? 5.695 8.492 19.953 1 98.38 64 ASP B C 1
ATOM 2918 O O . ASP B 1 64 ? 5.812 9.656 20.359 1 98.38 64 ASP B O 1
ATOM 2922 N N . ILE B 1 65 ? 4.852 8.141 19.047 1 98.5 65 ILE B N 1
ATOM 2923 C CA . ILE B 1 65 ? 4.02 9.117 18.344 1 98.5 65 ILE B CA 1
ATOM 2924 C C . ILE B 1 65 ? 3.02 9.734 19.312 1 98.5 65 ILE B C 1
ATOM 2926 O O . ILE B 1 65 ? 2.838 10.953 19.328 1 98.5 65 ILE B O 1
ATOM 2930 N N . THR B 1 66 ? 2.432 8.898 20.141 1 97.69 66 THR B N 1
ATOM 2931 C CA . THR B 1 66 ? 1.441 9.375 21.094 1 97.69 66 THR B CA 1
ATOM 2932 C C . THR B 1 66 ? 2.084 10.312 22.109 1 97.69 66 THR B C 1
ATOM 2934 O O . THR B 1 66 ? 1.508 11.344 22.469 1 97.69 66 THR B O 1
ATOM 2937 N N . GLN B 1 67 ? 3.246 9.938 22.562 1 98.06 67 GLN B N 1
ATOM 2938 C CA . GLN B 1 67 ? 3.957 10.781 23.516 1 98.06 67 GLN B CA 1
ATOM 2939 C C . GLN B 1 67 ? 4.328 12.125 22.906 1 98.06 67 GLN B C 1
ATOM 2941 O O . GLN B 1 67 ? 4.254 13.156 23.578 1 98.06 67 GLN B O 1
ATOM 2946 N N . LEU B 1 68 ? 4.738 12.094 21.688 1 98.44 68 LEU B N 1
ATOM 2947 C CA . LEU B 1 68 ? 5.07 13.344 21.016 1 98.44 68 LEU B CA 1
ATOM 2948 C C . LEU B 1 68 ? 3.832 14.227 20.859 1 98.44 68 LEU B C 1
ATOM 2950 O O . LEU B 1 68 ? 3.914 15.445 21 1 98.44 68 LEU B O 1
ATOM 2954 N N . LYS B 1 69 ? 2.711 13.617 20.516 1 98.12 69 LYS B N 1
ATOM 2955 C CA . LYS B 1 69 ? 1.455 14.359 20.422 1 98.12 69 LYS B CA 1
ATOM 2956 C C . LYS B 1 69 ? 1.153 15.094 21.719 1 98.12 69 LYS B C 1
ATOM 2958 O O . LYS B 1 69 ? 0.816 16.281 21.703 1 98.12 69 LYS B O 1
ATOM 2963 N N . LEU B 1 70 ? 1.293 14.406 22.812 1 97.19 70 LEU B N 1
ATOM 2964 C CA . LEU B 1 70 ? 1.026 15 24.109 1 97.19 70 LEU B CA 1
ATOM 2965 C C . LEU B 1 70 ? 1.974 16.156 24.375 1 97.19 70 LEU B C 1
ATOM 2967 O O . LEU B 1 70 ? 1.554 17.203 24.891 1 97.19 70 LEU B O 1
ATOM 2971 N N . LYS B 1 71 ? 3.152 16 24.031 1 97.62 71 LYS B N 1
ATOM 2972 C CA . LYS B 1 71 ? 4.137 17.062 24.203 1 97.62 71 LYS B CA 1
ATOM 2973 C C . LYS B 1 71 ? 3.795 18.281 23.328 1 97.62 71 LYS B C 1
ATOM 2975 O O . LYS B 1 71 ? 3.887 19.422 23.781 1 97.62 71 LYS B O 1
ATOM 2980 N N . LEU B 1 72 ? 3.432 18.031 22.078 1 97.94 72 LEU B N 1
ATOM 2981 C CA . LEU B 1 72 ? 3.102 19.094 21.156 1 97.94 72 LEU B CA 1
ATOM 2982 C C . LEU B 1 72 ? 1.872 19.875 21.625 1 97.94 72 LEU B C 1
ATOM 2984 O O . LEU B 1 72 ? 1.804 21.094 21.469 1 97.94 72 LEU B O 1
ATOM 2988 N N . GLU B 1 73 ? 0.934 19.156 22.156 1 95.81 73 GLU B N 1
ATOM 2989 C CA . GLU B 1 73 ? -0.279 19.781 22.672 1 95.81 73 GLU B CA 1
ATOM 2990 C C . GLU B 1 73 ? 0.046 20.797 23.766 1 95.81 73 GLU B C 1
ATOM 2992 O O . GLU B 1 73 ? -0.661 21.797 23.938 1 95.81 73 GLU B O 1
ATOM 2997 N N . GLN B 1 74 ? 1.132 20.547 24.438 1 95.62 74 GLN B N 1
ATOM 2998 C CA . GLN B 1 74 ? 1.556 21.438 25.516 1 95.62 74 GLN B CA 1
ATOM 2999 C C . GLN B 1 74 ? 2.443 22.562 24.984 1 95.62 74 GLN B C 1
ATOM 3001 O O . GLN B 1 74 ? 2.361 23.703 25.453 1 95.62 74 GLN B O 1
ATOM 3006 N N . GLU B 1 75 ? 3.189 22.266 23.984 1 96.44 75 GLU B N 1
ATOM 3007 C CA . GLU B 1 75 ? 4.262 23.172 23.578 1 96.44 75 GLU B CA 1
ATOM 3008 C C . GLU B 1 75 ? 3.795 24.125 22.469 1 96.44 75 GLU B C 1
ATOM 3010 O O . GLU B 1 75 ? 4.289 25.25 22.359 1 96.44 75 GLU B O 1
ATOM 3015 N N . LEU B 1 76 ? 2.84 23.703 21.641 1 96.44 76 LEU B N 1
ATOM 3016 C CA . LEU B 1 76 ? 2.436 24.484 20.484 1 96.44 76 LEU B CA 1
ATOM 3017 C C . LEU B 1 76 ? 1.469 25.609 20.891 1 96.44 76 LEU B C 1
ATOM 3019 O O . LEU B 1 76 ? 0.429 25.344 21.484 1 96.44 76 LEU B O 1
ATOM 3023 N N . PRO B 1 77 ? 1.819 26.797 20.516 1 92.88 77 PRO B N 1
ATOM 3024 C CA . PRO B 1 77 ? 0.842 27.875 20.734 1 92.88 77 PRO B CA 1
ATOM 3025 C C . PRO B 1 77 ? -0.479 27.625 20.016 1 92.88 77 PRO B C 1
ATOM 3027 O O . PRO B 1 77 ? -0.48 27.266 18.828 1 92.88 77 PRO B O 1
ATOM 3030 N N . ASP B 1 78 ? -1.562 27.703 20.719 1 91.69 78 ASP B N 1
ATOM 3031 C CA . ASP B 1 78 ? -2.918 27.562 20.203 1 91.69 78 ASP B CA 1
ATOM 3032 C C . ASP B 1 78 ? -3.137 26.172 19.625 1 91.69 78 ASP B C 1
ATOM 3034 O O . ASP B 1 78 ? -4.055 25.969 18.828 1 91.69 78 ASP B O 1
ATOM 3038 N N . GLN B 1 79 ? -2.145 25.219 19.859 1 95 79 GLN B N 1
ATOM 3039 C CA . GLN B 1 79 ? -2.234 23.844 19.391 1 95 79 GLN B CA 1
ATOM 3040 C C . GLN B 1 79 ? -2.324 23.781 17.859 1 95 79 GLN B C 1
ATOM 3042 O O . GLN B 1 79 ? -3.166 23.078 17.312 1 95 79 GLN B O 1
ATOM 3047 N N . LYS B 1 80 ? -1.507 24.672 17.297 1 97.31 80 LYS B N 1
ATOM 3048 C CA . LYS B 1 80 ? -1.482 24.75 15.836 1 97.31 80 LYS B CA 1
ATOM 3049 C C . LYS B 1 80 ? -0.191 24.156 15.281 1 97.31 80 LYS B C 1
ATOM 3051 O O . LYS B 1 80 ? 0.904 24.594 15.641 1 97.31 80 LYS B O 1
ATOM 3056 N N . LEU B 1 81 ? -0.334 23.125 14.5 1 98.44 81 LEU B N 1
ATOM 3057 C CA . LEU B 1 81 ? 0.747 22.562 13.695 1 98.44 81 LEU B CA 1
ATOM 3058 C C . LEU B 1 81 ? 0.52 22.844 12.219 1 98.44 81 LEU B C 1
ATOM 3060 O O . LEU B 1 81 ? -0.412 22.297 11.617 1 98.44 81 LEU B O 1
ATOM 3064 N N . HIS B 1 82 ? 1.369 23.672 11.633 1 98.44 82 HIS B N 1
ATOM 3065 C CA . HIS B 1 82 ? 1.123 24.203 10.297 1 98.44 82 HIS B CA 1
ATOM 3066 C C . HIS B 1 82 ? 1.587 23.219 9.227 1 98.44 82 HIS B C 1
ATOM 3068 O O . HIS B 1 82 ? 1.125 23.266 8.086 1 98.44 82 HIS B O 1
ATOM 3074 N N . LEU B 1 83 ? 2.561 22.312 9.602 1 98.81 83 LEU B N 1
ATOM 3075 C CA . LEU B 1 83 ? 3.088 21.359 8.633 1 98.81 83 LEU B CA 1
ATOM 3076 C C . LEU B 1 83 ? 3.457 20.031 9.312 1 98.81 83 LEU B C 1
ATOM 3078 O O . LEU B 1 83 ? 4.188 20.031 10.305 1 98.81 83 LEU B O 1
ATOM 3082 N N . LEU B 1 84 ? 2.871 19.016 8.891 1 98.88 84 LEU B N 1
ATOM 3083 C CA . LEU B 1 84 ? 3.342 17.656 9.164 1 98.88 84 LEU B CA 1
ATOM 3084 C C . LEU B 1 84 ? 3.996 17.047 7.93 1 98.88 84 LEU B C 1
ATOM 3086 O O . LEU B 1 84 ? 3.32 16.766 6.938 1 98.88 84 LEU B O 1
ATOM 3090 N N . TYR B 1 85 ? 5.285 16.891 7.953 1 98.88 85 TYR B N 1
ATOM 3091 C CA . TYR B 1 85 ? 6.02 16.281 6.852 1 98.88 85 TYR B CA 1
ATOM 3092 C C . TYR B 1 85 ? 6.426 14.852 7.191 1 98.88 85 TYR B C 1
ATOM 3094 O O . TYR B 1 85 ? 7.438 14.633 7.855 1 98.88 85 TYR B O 1
ATOM 3102 N N . ASN B 1 86 ? 5.641 13.922 6.699 1 98.75 86 ASN B N 1
ATOM 3103 C CA . ASN B 1 86 ? 5.965 12.508 6.828 1 98.75 86 ASN B CA 1
ATOM 3104 C C . ASN B 1 86 ? 7.062 12.094 5.848 1 98.75 86 ASN B C 1
ATOM 3106 O O . ASN B 1 86 ? 6.773 11.641 4.738 1 98.75 86 ASN B O 1
ATOM 3110 N N . ASN B 1 87 ? 8.266 12.148 6.348 1 98.06 87 ASN B N 1
ATOM 3111 C CA . ASN B 1 87 ? 9.406 11.922 5.469 1 98.06 87 ASN B CA 1
ATOM 3112 C C . ASN B 1 87 ? 10.148 10.633 5.836 1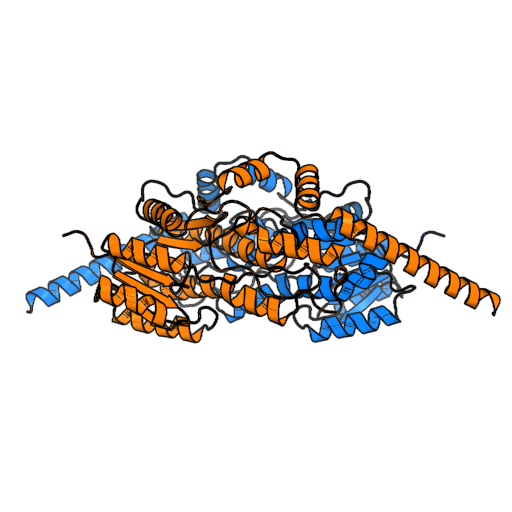 98.06 87 ASN B C 1
ATOM 3114 O O . ASN B 1 87 ? 10.812 10.031 4.992 1 98.06 87 ASN B O 1
ATOM 3118 N N . ALA B 1 88 ? 10.07 10.242 7.125 1 96.94 88 ALA B N 1
ATOM 3119 C CA . ALA B 1 88 ? 10.766 9.023 7.523 1 96.94 88 ALA B CA 1
ATOM 3120 C C . ALA B 1 88 ? 10.406 7.863 6.598 1 96.94 88 ALA B C 1
ATOM 3122 O O . ALA B 1 88 ? 9.25 7.703 6.211 1 96.94 88 ALA B O 1
ATOM 3123 N N . GLY B 1 89 ? 11.375 7.09 6.203 1 94.31 89 GLY B N 1
ATOM 3124 C CA . GLY B 1 89 ? 11.164 5.973 5.297 1 94.31 89 GLY B CA 1
ATOM 3125 C C . GLY B 1 89 ? 12.32 4.992 5.273 1 94.31 89 GLY B C 1
ATOM 3126 O O . GLY B 1 89 ? 13.422 5.312 5.73 1 94.31 89 GLY B O 1
ATOM 3127 N N . GLN B 1 90 ? 12.016 3.855 4.809 1 91.94 90 GLN B N 1
ATOM 3128 C CA . GLN B 1 90 ? 12.992 2.783 4.652 1 91.94 90 GLN B CA 1
ATOM 3129 C C . GLN B 1 90 ? 12.906 2.158 3.262 1 91.94 90 GLN B C 1
ATOM 3131 O O . GLN B 1 90 ? 11.805 1.939 2.74 1 91.94 90 GLN B O 1
ATOM 3136 N N . SER B 1 91 ? 14.102 1.937 2.68 1 91 91 SER B N 1
ATOM 3137 C CA . SER B 1 91 ? 14.148 1.258 1.388 1 91 91 SER B CA 1
ATOM 3138 C C . SER B 1 91 ? 14.117 -0.257 1.558 1 91 91 SER B C 1
ATOM 3140 O O . SER B 1 91 ? 14.328 -0.768 2.66 1 91 91 SER B O 1
ATOM 3142 N N . CYS B 1 92 ? 13.773 -0.948 0.493 1 93.19 92 CYS B N 1
ATOM 3143 C CA . CYS B 1 92 ? 13.812 -2.404 0.4 1 93.19 92 CYS B CA 1
ATOM 3144 C C . CYS B 1 92 ? 14.031 -2.852 -1.04 1 93.19 92 CYS B C 1
ATOM 3146 O O . CYS B 1 92 ? 13.094 -2.859 -1.842 1 93.19 92 CYS B O 1
ATOM 3148 N N . SER B 1 93 ? 15.242 -3.242 -1.364 1 93.25 93 SER B N 1
ATOM 3149 C CA . SER B 1 93 ? 15.57 -3.711 -2.707 1 93.25 93 SER B CA 1
ATOM 3150 C C . SER B 1 93 ? 15.906 -5.199 -2.707 1 93.25 93 SER B C 1
ATOM 3152 O O . SER B 1 93 ? 17.078 -5.574 -2.564 1 93.25 93 SER B O 1
ATOM 3154 N N . LEU B 1 94 ? 15.008 -5.984 -2.848 1 95.62 94 LEU B N 1
ATOM 3155 C CA . LEU B 1 94 ? 15.094 -7.438 -2.945 1 95.62 94 LEU B CA 1
ATOM 3156 C C . LEU B 1 94 ? 14.062 -7.977 -3.936 1 95.62 94 LEU B C 1
ATOM 3158 O O . LEU B 1 94 ? 13.031 -7.348 -4.168 1 95.62 94 LEU B O 1
ATOM 3162 N N . PRO B 1 95 ? 14.398 -9.117 -4.523 1 97 95 PRO B N 1
ATOM 3163 C CA . PRO B 1 95 ? 13.352 -9.75 -5.324 1 97 95 PRO B CA 1
ATOM 3164 C C . PRO B 1 95 ? 12.055 -9.961 -4.539 1 97 95 PRO B C 1
ATOM 3166 O O . PRO B 1 95 ? 12.094 -10.234 -3.338 1 97 95 PRO B O 1
ATOM 3169 N N . ALA B 1 96 ? 10.961 -9.898 -5.234 1 97.94 96 ALA B N 1
ATOM 3170 C CA . ALA B 1 96 ? 9.633 -9.953 -4.637 1 97.94 96 ALA B CA 1
ATOM 3171 C C . ALA B 1 96 ? 9.461 -11.203 -3.781 1 97.94 96 ALA B C 1
ATOM 3173 O O . ALA B 1 96 ? 8.828 -11.164 -2.727 1 97.94 96 ALA B O 1
ATOM 3174 N N . ILE B 1 97 ? 10.047 -12.312 -4.195 1 97.69 97 ILE B N 1
ATOM 3175 C CA . ILE B 1 97 ? 9.781 -13.578 -3.529 1 97.69 97 ILE B CA 1
ATOM 3176 C C . ILE B 1 97 ? 10.914 -13.891 -2.555 1 97.69 97 ILE B C 1
ATOM 3178 O O . ILE B 1 97 ? 11.055 -15.031 -2.092 1 97.69 97 ILE B O 1
ATOM 3182 N N . ASP B 1 98 ? 11.758 -12.875 -2.209 1 97.56 98 ASP B N 1
ATOM 3183 C CA . ASP B 1 98 ? 12.891 -13.109 -1.312 1 97.56 98 ASP B CA 1
ATOM 3184 C C . ASP B 1 98 ? 12.742 -12.305 -0.024 1 97.56 98 ASP B C 1
ATOM 3186 O O . ASP B 1 98 ? 13.602 -12.367 0.855 1 97.56 98 ASP B O 1
ATOM 3190 N N . VAL B 1 99 ? 11.719 -11.57 0.131 1 97.06 99 VAL B N 1
ATOM 3191 C CA . VAL B 1 99 ? 11.578 -10.664 1.271 1 97.06 99 VAL B CA 1
ATOM 3192 C C . VAL B 1 99 ? 10.945 -11.406 2.441 1 97.06 99 VAL B C 1
ATOM 3194 O O . VAL B 1 99 ? 9.828 -11.93 2.324 1 97.06 99 VAL B O 1
ATOM 3197 N N . SER B 1 100 ? 11.617 -11.461 3.537 1 95.81 100 SER B N 1
ATOM 3198 C CA . SER B 1 100 ? 11.109 -12.164 4.711 1 95.81 100 SER B CA 1
ATOM 3199 C C . SER B 1 100 ? 9.977 -11.391 5.375 1 95.81 100 SER B C 1
ATOM 3201 O O . SER B 1 100 ? 9.82 -10.188 5.145 1 95.81 100 SER B O 1
ATOM 3203 N N . GLU B 1 101 ? 9.234 -12.07 6.156 1 95.62 101 GLU B N 1
ATOM 3204 C CA . GLU B 1 101 ? 8.133 -11.438 6.879 1 95.62 101 GLU B CA 1
ATOM 3205 C C . GLU B 1 101 ? 8.633 -10.281 7.742 1 95.62 101 GLU B C 1
ATOM 3207 O O . GLU B 1 101 ? 7.965 -9.25 7.855 1 95.62 101 GLU B O 1
ATOM 3212 N N . GLU B 1 102 ? 9.742 -10.5 8.344 1 96.06 102 GLU B N 1
ATOM 3213 C CA . GLU B 1 102 ? 10.32 -9.477 9.203 1 96.06 102 GLU B CA 1
ATOM 3214 C C . GLU B 1 102 ? 10.641 -8.211 8.414 1 96.06 102 GLU B C 1
ATOM 3216 O O . GLU B 1 102 ? 10.375 -7.098 8.867 1 96.06 102 GLU B O 1
ATOM 3221 N N . ILE B 1 103 ? 11.195 -8.375 7.258 1 96.56 103 ILE B N 1
ATOM 3222 C CA . ILE B 1 103 ? 11.562 -7.242 6.422 1 96.56 103 ILE B CA 1
ATOM 3223 C C . ILE B 1 103 ? 10.297 -6.539 5.93 1 96.56 103 ILE B C 1
ATOM 3225 O O . ILE B 1 103 ? 10.234 -5.305 5.898 1 96.56 103 ILE B O 1
ATOM 3229 N N . ILE B 1 104 ? 9.289 -7.336 5.555 1 98.19 104 ILE B N 1
ATOM 3230 C CA . ILE B 1 104 ? 8.008 -6.758 5.152 1 98.19 104 ILE B CA 1
ATOM 3231 C C . ILE B 1 104 ? 7.461 -5.883 6.281 1 98.19 104 ILE B C 1
ATOM 3233 O O . ILE B 1 104 ? 7.113 -4.723 6.059 1 98.19 104 ILE B O 1
ATOM 3237 N N . ASP B 1 105 ? 7.434 -6.469 7.438 1 97.81 105 ASP B N 1
ATOM 3238 C CA . ASP B 1 105 ? 6.852 -5.793 8.594 1 97.81 105 ASP B CA 1
ATOM 3239 C C . ASP B 1 105 ? 7.594 -4.492 8.898 1 97.81 105 ASP B C 1
ATOM 3241 O O . ASP B 1 105 ? 6.969 -3.445 9.086 1 97.81 105 ASP B O 1
ATOM 3245 N N . ASN B 1 106 ? 8.883 -4.531 8.945 1 96.94 106 ASN B N 1
ATOM 3246 C CA . ASN B 1 106 ? 9.68 -3.346 9.227 1 96.94 106 ASN B CA 1
ATOM 3247 C C . ASN B 1 106 ? 9.453 -2.252 8.188 1 96.94 106 ASN B C 1
ATOM 3249 O O . ASN B 1 106 ? 9.312 -1.079 8.539 1 96.94 106 ASN B O 1
ATOM 3253 N N . THR B 1 107 ? 9.438 -2.609 6.938 1 97.69 107 THR B N 1
ATOM 3254 C CA . THR B 1 107 ? 9.242 -1.658 5.848 1 97.69 107 THR B CA 1
ATOM 3255 C C . THR B 1 107 ? 7.887 -0.975 5.957 1 97.69 107 THR B C 1
ATOM 3257 O O . THR B 1 107 ? 7.789 0.25 5.863 1 97.69 107 THR B O 1
ATOM 3260 N N . PHE B 1 108 ? 6.848 -1.733 6.238 1 98.56 108 PHE B N 1
ATOM 3261 C CA . PHE B 1 108 ? 5.5 -1.177 6.27 1 98.56 108 PHE B CA 1
ATOM 3262 C C . PHE B 1 108 ? 5.273 -0.379 7.551 1 98.56 108 PHE B C 1
ATOM 3264 O O . PHE B 1 108 ? 4.551 0.618 7.547 1 98.56 108 PHE B O 1
ATOM 3271 N N . ARG B 1 109 ? 5.855 -0.804 8.656 1 98.38 109 ARG B N 1
ATOM 3272 C CA . ARG B 1 109 ? 5.723 -0.058 9.906 1 98.38 109 ARG B CA 1
ATOM 3273 C C . ARG B 1 109 ? 6.297 1.349 9.766 1 98.38 109 ARG B C 1
ATOM 3275 O O . ARG B 1 109 ? 5.715 2.312 10.266 1 98.38 109 ARG B O 1
ATOM 3282 N N . VAL B 1 110 ? 7.332 1.486 9.047 1 98.19 110 VAL B N 1
ATOM 3283 C CA . VAL B 1 110 ? 7.984 2.783 8.898 1 98.19 110 VAL B CA 1
ATOM 3284 C C . VAL B 1 110 ? 7.305 3.578 7.785 1 98.19 110 VAL B C 1
ATOM 3286 O O . VAL B 1 110 ? 6.926 4.734 7.984 1 98.19 110 VAL B O 1
ATOM 3289 N N . ASN B 1 111 ? 7.113 2.934 6.641 1 98.44 111 ASN B N 1
ATOM 3290 C CA . ASN B 1 111 ? 6.715 3.652 5.438 1 98.44 111 ASN B CA 1
ATOM 3291 C C . ASN B 1 111 ? 5.207 3.898 5.402 1 98.44 111 ASN B C 1
ATOM 3293 O O . ASN B 1 111 ? 4.734 4.785 4.691 1 98.44 111 ASN B O 1
ATOM 3297 N N . VAL B 1 112 ? 4.445 3.07 6.133 1 98.81 112 VAL B N 1
ATOM 3298 C CA . VAL B 1 112 ? 2.998 3.123 5.953 1 98.81 112 VAL B CA 1
ATOM 3299 C C . VAL B 1 112 ? 2.32 3.373 7.301 1 98.81 112 VAL B C 1
ATOM 3301 O O . VAL B 1 112 ? 1.638 4.383 7.48 1 98.81 112 VAL B O 1
ATOM 3304 N N . TYR B 1 113 ? 2.604 2.498 8.305 1 98.69 113 TYR B N 1
ATOM 3305 C CA . TYR B 1 113 ? 1.95 2.658 9.594 1 98.69 113 TYR B CA 1
ATOM 3306 C C . TYR B 1 113 ? 2.355 3.971 10.25 1 98.69 113 TYR B C 1
ATOM 3308 O O . TYR B 1 113 ? 1.513 4.68 10.812 1 98.69 113 TYR B O 1
ATOM 3316 N N . GLY B 1 114 ? 3.617 4.262 10.195 1 98.56 114 GLY B N 1
ATOM 3317 C CA . GLY B 1 114 ? 4.141 5.48 10.797 1 98.56 114 GLY B CA 1
ATOM 3318 C C . GLY B 1 114 ? 3.408 6.73 10.344 1 98.56 114 GLY B C 1
ATOM 3319 O O . GLY B 1 114 ? 2.799 7.43 11.156 1 98.56 114 GLY B O 1
ATOM 3320 N N . PRO B 1 115 ? 3.42 6.953 9.031 1 98.62 115 PRO B N 1
ATOM 3321 C CA . PRO B 1 115 ? 2.717 8.133 8.516 1 98.62 115 PRO B CA 1
ATOM 3322 C C . PRO B 1 115 ? 1.223 8.109 8.828 1 98.62 115 PRO B C 1
ATOM 3324 O O . PRO B 1 115 ? 0.642 9.156 9.148 1 98.62 115 PRO B O 1
ATOM 3327 N N . ILE B 1 116 ? 0.541 6.961 8.742 1 98.81 116 ILE B N 1
ATOM 3328 C CA . ILE B 1 116 ? -0.891 6.867 9.008 1 98.81 116 ILE B CA 1
ATOM 3329 C C . ILE B 1 116 ? -1.17 7.207 10.469 1 98.81 116 ILE B C 1
ATOM 3331 O O . ILE B 1 116 ? -2.061 8.008 10.766 1 98.81 116 ILE B O 1
ATOM 3335 N N . ASN B 1 117 ? -0.396 6.629 11.352 1 98.69 117 ASN B N 1
ATOM 3336 C CA . ASN B 1 117 ? -0.547 6.906 12.773 1 98.69 117 ASN B CA 1
ATOM 3337 C C . ASN B 1 117 ? -0.251 8.367 13.094 1 98.69 117 ASN B C 1
ATOM 3339 O O . ASN B 1 117 ? -0.926 8.969 13.93 1 98.69 117 ASN B O 1
ATOM 3343 N N . SER B 1 118 ? 0.768 8.898 12.469 1 98.81 118 SER B N 1
ATOM 3344 C CA . SER B 1 118 ? 1.09 10.312 12.656 1 98.81 118 SER B CA 1
ATOM 3345 C C . SER B 1 118 ? -0.071 11.203 12.234 1 98.81 118 SER B C 1
ATOM 3347 O O . SER B 1 118 ? -0.438 12.133 12.961 1 98.81 118 SER B O 1
ATOM 3349 N N . CYS B 1 119 ? -0.648 10.914 11.07 1 98.69 119 CYS B N 1
ATOM 3350 C CA . CYS B 1 119 ? -1.8 11.68 10.609 1 98.69 119 CYS B CA 1
ATOM 3351 C C . CYS B 1 119 ? -2.941 11.609 11.617 1 98.69 119 CYS B C 1
ATOM 3353 O O . CYS B 1 119 ? -3.553 12.625 11.945 1 98.69 119 CYS B O 1
ATOM 3355 N N . ARG B 1 120 ? -3.197 10.391 12.078 1 98.06 120 ARG B N 1
ATOM 3356 C CA . ARG B 1 120 ? -4.273 10.203 13.047 1 98.06 120 ARG B CA 1
ATOM 3357 C C . ARG B 1 120 ? -4.02 11.016 14.312 1 98.06 120 ARG B C 1
ATOM 3359 O O . ARG B 1 120 ? -4.895 11.758 14.766 1 98.06 120 ARG B O 1
ATOM 3366 N N . GLU B 1 121 ? -2.832 10.945 14.859 1 98.19 121 GLU B N 1
ATOM 3367 C CA . GLU B 1 121 ? -2.527 11.523 16.172 1 98.19 121 GLU B CA 1
ATOM 3368 C C . GLU B 1 121 ? -2.391 13.047 16.078 1 98.19 121 GLU B C 1
ATOM 3370 O O . GLU B 1 121 ? -2.766 13.758 17 1 98.19 121 GLU B O 1
ATOM 3375 N N . PHE B 1 122 ? -1.905 13.602 14.977 1 98.56 122 PHE B N 1
ATOM 3376 C CA . PHE B 1 122 ? -1.601 15.023 14.891 1 98.56 122 PHE B CA 1
ATOM 3377 C C . PHE B 1 122 ? -2.699 15.766 14.141 1 98.56 122 PHE B C 1
ATOM 3379 O O . PHE B 1 122 ? -2.686 17 14.078 1 98.56 122 PHE B O 1
ATOM 3386 N N . ALA B 1 123 ? -3.699 15.078 13.617 1 97.75 123 ALA B N 1
ATOM 3387 C CA . ALA B 1 123 ? -4.742 15.664 12.773 1 97.75 123 ALA B CA 1
ATOM 3388 C C . ALA B 1 123 ? -5.434 16.812 13.484 1 97.75 123 ALA B C 1
ATOM 3390 O O . ALA B 1 123 ? -5.652 17.875 12.891 1 97.75 123 ALA B O 1
ATOM 3391 N N . PRO B 1 124 ? -5.746 16.656 14.805 1 96.44 124 PRO B N 1
ATOM 3392 C CA . PRO B 1 124 ? -6.422 17.781 15.453 1 96.44 124 PRO B CA 1
ATOM 3393 C C . PRO B 1 124 ? -5.586 19.062 15.43 1 96.44 124 PRO B C 1
ATOM 3395 O O . PRO B 1 124 ? -6.121 20.156 15.195 1 96.44 124 PRO B O 1
ATOM 3398 N N . LEU B 1 125 ? -4.305 18.969 15.625 1 97.88 125 LEU B N 1
ATOM 3399 C CA . LEU B 1 125 ? -3.402 20.125 15.625 1 97.88 125 LEU B CA 1
ATOM 3400 C C . LEU B 1 125 ? -3.307 20.734 14.227 1 97.88 125 LEU B C 1
ATOM 3402 O O . LEU B 1 125 ? -3.227 21.953 14.086 1 97.88 125 LEU B O 1
ATOM 3406 N N . ILE B 1 126 ? -3.359 19.922 13.211 1 98.38 126 ILE B N 1
ATOM 3407 C CA . ILE B 1 126 ? -3.209 20.359 11.828 1 98.38 126 ILE B CA 1
ATOM 3408 C C . ILE B 1 126 ? -4.504 21.016 11.352 1 98.38 126 ILE B C 1
ATOM 3410 O O . ILE B 1 126 ? -4.473 22.031 10.664 1 98.38 126 ILE B O 1
ATOM 3414 N N . ILE B 1 127 ? -5.617 20.359 11.672 1 96.94 127 ILE B N 1
ATOM 3415 C CA . ILE B 1 127 ? -6.918 20.906 11.312 1 96.94 127 ILE B CA 1
ATOM 3416 C C . ILE B 1 127 ? -7.086 22.281 11.953 1 96.94 127 ILE B C 1
ATOM 3418 O O . ILE B 1 127 ? -7.539 23.219 11.297 1 96.94 127 ILE B O 1
ATOM 3422 N N . ASN B 1 128 ? -6.656 22.359 13.203 1 95.5 128 ASN B N 1
ATOM 3423 C CA . ASN B 1 128 ? -6.738 23.641 13.914 1 95.5 128 ASN B CA 1
ATOM 3424 C C . ASN B 1 128 ? -5.926 24.719 13.211 1 95.5 128 ASN B C 1
ATOM 3426 O O . ASN B 1 128 ? -6.309 25.891 13.219 1 95.5 128 ASN B O 1
ATOM 3430 N N . ALA B 1 129 ? -4.875 24.391 12.586 1 96.69 129 ALA B N 1
ATOM 3431 C CA . ALA B 1 129 ? -3.977 25.328 11.93 1 96.69 129 ALA B CA 1
ATOM 3432 C C . ALA B 1 129 ? -4.363 25.516 10.461 1 96.69 129 ALA B C 1
ATOM 3434 O O . ALA B 1 129 ? -3.805 26.375 9.773 1 96.69 129 ALA B O 1
ATOM 3435 N N . LYS B 1 130 ? -5.348 24.703 10.023 1 96.31 130 LYS B N 1
ATOM 3436 C CA . LYS B 1 130 ? -5.574 24.609 8.586 1 96.31 130 LYS B CA 1
ATOM 3437 C C . LYS B 1 130 ? -4.258 24.438 7.832 1 96.31 130 LYS B C 1
ATOM 3439 O O . LYS B 1 130 ? -3.969 25.172 6.887 1 96.31 130 LYS B O 1
ATOM 3444 N N . GLY B 1 131 ? -3.533 23.469 8.32 1 97.62 131 GLY B N 1
ATOM 3445 C CA . GLY B 1 131 ? -2.16 23.266 7.879 1 97.62 131 GLY B CA 1
ATOM 3446 C C . GLY B 1 131 ? -2.045 22.312 6.699 1 97.62 131 GLY B C 1
ATOM 3447 O O . GLY B 1 131 ? -3.01 22.125 5.957 1 97.62 131 GLY B O 1
ATOM 3448 N N . THR B 1 132 ? -0.771 21.828 6.469 1 98.38 132 THR B N 1
ATOM 3449 C CA . THR B 1 132 ? -0.438 20.969 5.34 1 98.38 132 THR B CA 1
ATOM 3450 C C . THR B 1 132 ? 0.194 19.672 5.82 1 98.38 132 THR B C 1
ATOM 3452 O O . THR B 1 132 ? 1.032 19.672 6.727 1 98.38 132 THR B O 1
ATOM 3455 N N . ILE B 1 133 ? -0.29 18.609 5.328 1 98.69 133 ILE B N 1
ATOM 3456 C CA . ILE B 1 133 ? 0.337 17.297 5.512 1 98.69 133 ILE B CA 1
ATOM 3457 C C . ILE B 1 133 ? 1.082 16.906 4.242 1 98.69 133 ILE B C 1
ATOM 3459 O O . ILE B 1 133 ? 0.528 16.969 3.143 1 98.69 133 ILE B O 1
ATOM 3463 N N . VAL B 1 134 ? 2.348 16.531 4.367 1 98.75 134 VAL B N 1
ATOM 3464 C CA . VAL B 1 134 ? 3.16 16.141 3.221 1 98.75 134 VAL B CA 1
ATOM 3465 C C . VAL B 1 134 ? 3.682 14.719 3.418 1 98.75 134 VAL B C 1
ATOM 3467 O O . VAL B 1 134 ? 4.086 14.352 4.523 1 98.75 134 VAL B O 1
ATOM 3470 N N . PHE B 1 135 ? 3.602 13.945 2.383 1 98.56 135 PHE B N 1
ATOM 3471 C CA . PHE B 1 135 ? 4.211 12.617 2.34 1 98.56 135 PHE B CA 1
ATOM 3472 C C . PHE B 1 135 ? 5.375 12.586 1.354 1 98.56 135 PHE B C 1
ATOM 3474 O O . PHE B 1 135 ? 5.316 13.227 0.3 1 98.56 135 PHE B O 1
ATOM 3481 N N . THR B 1 136 ? 6.457 11.867 1.749 1 97.12 136 THR B N 1
ATOM 3482 C CA . THR B 1 136 ? 7.5 11.562 0.779 1 97.12 136 THR B CA 1
ATOM 3483 C C . THR B 1 136 ? 7.168 10.281 0.015 1 97.12 136 THR B C 1
ATOM 3485 O O . THR B 1 136 ? 7.484 9.18 0.467 1 97.12 136 THR B O 1
ATOM 3488 N N . GLY B 1 137 ? 6.539 10.461 -1.108 1 96.06 137 GLY B N 1
ATOM 3489 C CA . GLY B 1 137 ? 6.266 9.344 -2.004 1 96.06 137 GLY B CA 1
ATOM 3490 C C . GLY B 1 137 ? 7.477 8.922 -2.816 1 96.06 137 GLY B C 1
ATOM 3491 O O . GLY B 1 137 ? 8.617 9.078 -2.371 1 96.06 137 GLY B O 1
ATOM 3492 N N . SER B 1 138 ? 7.207 8.227 -3.928 1 93.19 138 SER B N 1
ATOM 3493 C CA . SER B 1 138 ? 8.281 7.719 -4.777 1 93.19 138 SER B CA 1
ATOM 3494 C C . SER B 1 138 ? 7.75 7.316 -6.152 1 93.19 138 SER B C 1
ATOM 3496 O O . SER B 1 138 ? 6.582 6.945 -6.289 1 93.19 138 SER B O 1
ATOM 3498 N N . LEU B 1 139 ? 8.625 7.383 -7.074 1 93.38 139 LEU B N 1
ATOM 3499 C CA . LEU B 1 139 ? 8.305 6.824 -8.383 1 93.38 139 LEU B CA 1
ATOM 3500 C C . LEU B 1 139 ? 8.055 5.324 -8.281 1 93.38 139 LEU B C 1
ATOM 3502 O O . LEU B 1 139 ? 7.309 4.762 -9.094 1 93.38 139 LEU B O 1
ATOM 3506 N N . ALA B 1 140 ? 8.664 4.711 -7.312 1 93.56 140 ALA B N 1
ATOM 3507 C CA . ALA B 1 140 ? 8.477 3.275 -7.109 1 93.56 140 ALA B CA 1
ATOM 3508 C C . ALA B 1 140 ? 7.02 2.945 -6.805 1 93.56 140 ALA B C 1
ATOM 3510 O O . ALA B 1 140 ? 6.582 1.808 -6.988 1 93.56 140 ALA B O 1
ATOM 3511 N N . GLY B 1 141 ? 6.266 3.887 -6.375 1 95.88 141 GLY B N 1
ATOM 3512 C CA . GLY B 1 141 ? 4.855 3.678 -6.09 1 95.88 141 GLY B CA 1
ATOM 3513 C C . GLY B 1 141 ? 3.996 3.621 -7.336 1 95.88 141 GLY B C 1
ATOM 3514 O O . GLY B 1 141 ? 2.832 3.225 -7.277 1 95.88 141 GLY B O 1
ATOM 3515 N N . ILE B 1 142 ? 4.598 3.977 -8.469 1 94.06 142 ILE B N 1
ATOM 3516 C CA . ILE B 1 142 ? 3.797 4.016 -9.688 1 94.06 142 ILE B CA 1
ATOM 3517 C C . ILE B 1 142 ? 4.492 3.213 -10.789 1 94.06 142 ILE B C 1
ATOM 3519 O O . ILE B 1 142 ? 3.832 2.553 -11.594 1 94.06 142 ILE B O 1
ATOM 3523 N N . CYS B 1 143 ? 5.781 3.225 -10.828 1 95.12 143 CYS B N 1
ATOM 3524 C CA . CYS B 1 143 ? 6.543 2.471 -11.82 1 95.12 143 CYS B CA 1
ATOM 3525 C C . CYS B 1 143 ? 7.012 1.138 -11.242 1 95.12 143 CYS B C 1
ATOM 3527 O O . CYS B 1 143 ? 7.566 1.09 -10.148 1 95.12 143 CYS B O 1
ATOM 3529 N N . PRO B 1 144 ? 6.852 0.068 -11.961 1 95.88 144 PRO B N 1
ATOM 3530 C CA . PRO B 1 144 ? 7.211 -1.246 -11.43 1 95.88 144 PRO B CA 1
ATOM 3531 C C . PRO B 1 144 ? 8.695 -1.57 -11.609 1 95.88 144 PRO B C 1
ATOM 3533 O O . PRO B 1 144 ? 9.039 -2.568 -12.25 1 95.88 144 PRO B O 1
ATOM 3536 N N . PHE B 1 145 ? 9.539 -0.855 -10.93 1 94.75 145 PHE B N 1
ATOM 3537 C CA . PHE B 1 145 ? 10.961 -1.184 -10.938 1 94.75 145 PHE B CA 1
ATOM 3538 C C . PHE B 1 145 ? 11.203 -2.568 -10.352 1 94.75 145 PHE B C 1
ATOM 3540 O O . PHE B 1 145 ? 10.68 -2.893 -9.281 1 94.75 145 PHE B O 1
ATOM 3547 N N . PRO B 1 146 ? 12.047 -3.373 -11.07 1 96.38 146 PRO B N 1
ATOM 3548 C CA . PRO B 1 146 ? 12.312 -4.703 -10.523 1 96.38 146 PRO B CA 1
ATOM 3549 C C . PRO B 1 146 ? 13.102 -4.66 -9.219 1 96.38 146 PRO B C 1
ATOM 3551 O O . PRO B 1 146 ? 13.75 -3.652 -8.914 1 96.38 146 PRO B O 1
ATOM 3554 N N . PHE B 1 147 ? 12.945 -5.734 -8.398 1 96.19 147 PHE B N 1
ATOM 3555 C CA . PHE B 1 147 ? 13.711 -5.949 -7.18 1 96.19 147 PHE B CA 1
ATOM 3556 C C . PHE B 1 147 ? 13.398 -4.879 -6.145 1 96.19 147 PHE B C 1
ATOM 3558 O O . PHE B 1 147 ? 14.297 -4.387 -5.457 1 96.19 147 PHE B O 1
ATOM 3565 N N . GLY B 1 148 ? 12.148 -4.5 -6.059 1 96.25 148 GLY B N 1
ATOM 3566 C CA . GLY B 1 148 ? 11.664 -3.527 -5.09 1 96.25 148 GLY B CA 1
ATOM 3567 C C . GLY B 1 148 ? 10.18 -3.639 -4.816 1 96.25 148 GLY B C 1
ATOM 3568 O O . GLY B 1 148 ? 9.5 -2.629 -4.605 1 96.25 148 GLY B O 1
ATOM 3569 N N . ALA B 1 149 ? 9.719 -4.84 -4.926 1 98.06 149 ALA B N 1
ATOM 3570 C CA . ALA B 1 149 ? 8.281 -5.074 -4.898 1 98.06 149 ALA B CA 1
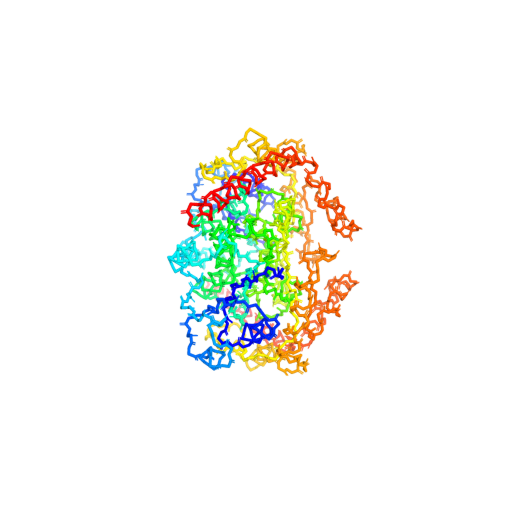ATOM 3571 C C . ALA B 1 149 ? 7.672 -4.613 -3.574 1 98.06 149 ALA B C 1
ATOM 3573 O O . ALA B 1 149 ? 6.633 -3.951 -3.559 1 98.06 149 ALA B O 1
ATOM 3574 N N . VAL B 1 150 ? 8.32 -4.945 -2.467 1 98.31 150 VAL B N 1
ATOM 3575 C CA . VAL B 1 150 ? 7.793 -4.617 -1.146 1 98.31 150 VAL B CA 1
ATOM 3576 C C . VAL B 1 150 ? 7.895 -3.111 -0.906 1 98.31 150 VAL B C 1
ATOM 3578 O O . VAL B 1 150 ? 6.957 -2.492 -0.405 1 98.31 150 VAL B O 1
ATOM 3581 N N . TYR B 1 151 ? 8.977 -2.494 -1.269 1 97.12 151 TYR B N 1
ATOM 3582 C CA . TYR B 1 151 ? 9.125 -1.044 -1.195 1 97.12 151 TYR B CA 1
ATOM 3583 C C . TYR B 1 151 ? 8.07 -0.346 -2.053 1 97.12 151 TYR B C 1
ATOM 3585 O O . TYR B 1 151 ? 7.406 0.584 -1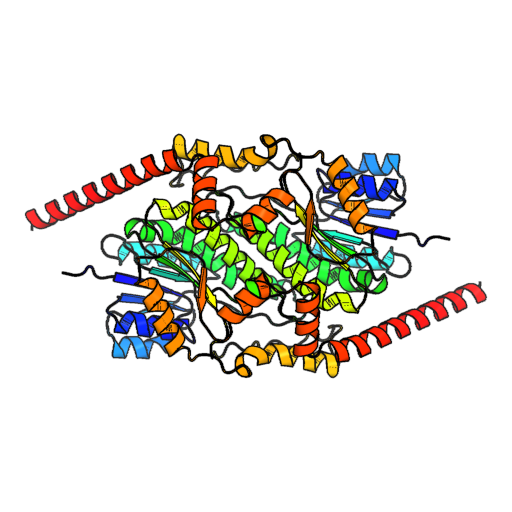.595 1 97.12 151 TYR B O 1
ATOM 3593 N N . SER B 1 152 ? 7.973 -0.79 -3.311 1 98 152 SER B N 1
ATOM 3594 C CA . SER B 1 152 ? 6.996 -0.23 -4.238 1 98 152 SER B CA 1
ATOM 3595 C C . SER B 1 152 ? 5.578 -0.334 -3.684 1 98 152 SER B C 1
ATOM 3597 O O . SER B 1 152 ? 4.789 0.604 -3.805 1 98 152 SER B O 1
ATOM 3599 N N . ALA B 1 153 ? 5.301 -1.467 -3.098 1 98.75 153 ALA B N 1
ATOM 3600 C CA . ALA B 1 153 ? 3.996 -1.67 -2.471 1 98.75 153 ALA B CA 1
ATOM 3601 C C . ALA B 1 153 ? 3.758 -0.652 -1.358 1 98.75 153 ALA B C 1
ATOM 3603 O O . ALA B 1 153 ? 2.682 -0.055 -1.274 1 98.75 153 ALA B O 1
ATOM 3604 N N . SER B 1 154 ? 4.73 -0.436 -0.515 1 98.62 154 SER B N 1
ATOM 3605 C CA . SER B 1 154 ? 4.602 0.494 0.603 1 98.62 154 SER B CA 1
ATOM 3606 C C . SER B 1 154 ? 4.375 1.92 0.112 1 98.62 154 SER B C 1
ATOM 3608 O O . SER B 1 154 ? 3.564 2.656 0.678 1 98.62 154 SER B O 1
ATOM 3610 N N . LYS B 1 155 ? 5.066 2.312 -0.92 1 98.56 155 LYS B N 1
ATOM 3611 C CA . LYS B 1 155 ? 4.93 3.668 -1.442 1 98.56 155 LYS B CA 1
ATOM 3612 C C . LYS B 1 155 ? 3.602 3.846 -2.174 1 98.56 155 LYS B C 1
ATOM 3614 O O . LYS B 1 155 ? 2.973 4.902 -2.082 1 98.56 155 LYS B O 1
ATOM 3619 N N . ALA B 1 156 ? 3.176 2.805 -2.852 1 98.69 156 ALA B N 1
ATOM 3620 C CA . ALA B 1 156 ? 1.847 2.855 -3.457 1 98.69 156 ALA B CA 1
ATOM 3621 C C . ALA B 1 156 ? 0.765 3.016 -2.395 1 98.69 156 ALA B C 1
ATOM 3623 O O . ALA B 1 156 ? -0.216 3.734 -2.602 1 98.69 156 ALA B O 1
ATOM 3624 N N . ALA B 1 157 ? 0.949 2.314 -1.319 1 98.81 157 ALA B N 1
ATOM 3625 C CA . ALA B 1 157 ? -0.003 2.398 -0.215 1 98.81 157 ALA B CA 1
ATOM 3626 C C . ALA B 1 157 ? -0.146 3.836 0.276 1 98.81 157 ALA B C 1
ATOM 3628 O O . ALA B 1 157 ? -1.262 4.348 0.399 1 98.81 157 ALA B O 1
ATOM 3629 N N . ILE B 1 158 ? 0.935 4.527 0.488 1 98.31 158 ILE B N 1
ATOM 3630 C CA . ILE B 1 158 ? 0.871 5.871 1.058 1 98.31 158 ILE B CA 1
ATOM 3631 C C . ILE B 1 158 ? 0.339 6.852 0.015 1 98.31 158 ILE B C 1
ATOM 3633 O O . ILE B 1 158 ? -0.357 7.809 0.353 1 98.31 158 ILE B O 1
ATOM 3637 N N . HIS B 1 159 ? 0.67 6.609 -1.324 1 98.56 159 HIS B N 1
ATOM 3638 C CA . HIS B 1 159 ? 0.075 7.426 -2.375 1 98.56 159 HIS B CA 1
ATOM 3639 C C . HIS B 1 159 ? -1.447 7.426 -2.279 1 98.56 159 HIS B C 1
ATOM 3641 O O . HIS B 1 159 ? -2.076 8.484 -2.305 1 98.56 159 HIS B O 1
ATOM 3647 N N . GLN B 1 160 ? -1.962 6.219 -2.174 1 98.75 160 GLN B N 1
ATOM 3648 C CA . GLN B 1 160 ? -3.416 6.082 -2.182 1 98.75 160 GLN B CA 1
ATOM 3649 C C . GLN B 1 160 ? -4.023 6.594 -0.877 1 98.75 160 GLN B C 1
ATOM 3651 O O . GLN B 1 160 ? -5.09 7.207 -0.883 1 98.75 160 GLN B O 1
ATOM 3656 N N . TYR B 1 161 ? -3.363 6.363 0.28 1 98.81 161 TYR B N 1
ATOM 3657 C CA . TYR B 1 161 ? -3.801 6.926 1.553 1 98.81 161 TYR B CA 1
ATOM 3658 C C . TYR B 1 161 ? -3.887 8.445 1.478 1 98.81 161 TYR B C 1
ATOM 3660 O O . TYR B 1 161 ? -4.879 9.039 1.904 1 98.81 161 TYR B O 1
ATOM 3668 N N . ALA B 1 162 ? -2.867 9.062 0.89 1 98.69 162 ALA B N 1
ATOM 3669 C CA . ALA B 1 162 ? -2.789 10.516 0.771 1 98.69 162 ALA B CA 1
ATOM 3670 C C . ALA B 1 162 ? -3.953 11.062 -0.051 1 98.69 162 ALA B C 1
ATOM 3672 O O . ALA B 1 162 ? -4.535 12.094 0.295 1 98.69 162 ALA B O 1
ATOM 3673 N N . ARG B 1 163 ? -4.301 10.383 -1.081 1 98 163 ARG B N 1
ATOM 3674 C CA . ARG B 1 163 ? -5.371 10.836 -1.96 1 98 163 ARG B CA 1
ATOM 3675 C C . ARG B 1 16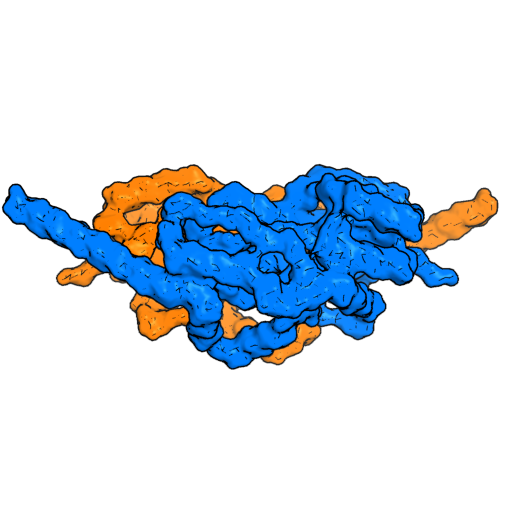3 ? -6.719 10.797 -1.246 1 98 163 ARG B C 1
ATOM 3677 O O . ARG B 1 163 ? -7.527 11.719 -1.379 1 98 163 ARG B O 1
ATOM 3684 N N . VAL B 1 164 ? -6.965 9.719 -0.506 1 98.12 164 VAL B N 1
ATOM 3685 C CA . VAL B 1 164 ? -8.219 9.625 0.236 1 98.12 164 VAL B CA 1
ATOM 3686 C C . VAL B 1 164 ? -8.242 10.672 1.347 1 98.12 164 VAL B C 1
ATOM 3688 O O . VAL B 1 164 ? -9.25 11.352 1.553 1 98.12 164 VAL B O 1
ATOM 3691 N N . LEU B 1 165 ? -7.125 10.844 2.012 1 98.31 165 LEU B N 1
ATOM 3692 C CA . LEU B 1 165 ? -6.992 11.836 3.072 1 98.31 165 LEU B CA 1
ATOM 3693 C C . LEU B 1 165 ? -7.262 13.242 2.541 1 98.31 165 LEU B C 1
ATOM 3695 O O . LEU B 1 165 ? -7.922 14.047 3.207 1 98.31 165 LEU B O 1
ATOM 3699 N N . HIS B 1 166 ? -6.75 13.562 1.388 1 97.94 166 HIS B N 1
ATOM 3700 C CA . HIS B 1 166 ? -6.949 14.844 0.723 1 97.94 166 HIS B CA 1
ATOM 3701 C C . HIS B 1 166 ? -8.438 15.148 0.549 1 97.94 166 HIS B C 1
ATOM 3703 O O . HIS B 1 166 ? -8.883 16.266 0.822 1 97.94 166 HIS B O 1
ATOM 3709 N N . GLY B 1 167 ? -9.148 14.148 0.128 1 95.88 167 GLY B N 1
ATOM 3710 C CA . GLY B 1 167 ? -10.578 14.312 -0.055 1 95.88 167 GLY B CA 1
ATOM 3711 C C . GLY B 1 167 ? -11.328 14.516 1.248 1 95.88 167 GLY B C 1
ATOM 3712 O O . GLY B 1 167 ? -12.312 15.258 1.297 1 95.88 167 GLY B O 1
ATOM 3713 N N . GLU B 1 168 ? -10.844 13.906 2.291 1 96.62 168 GLU B N 1
ATOM 3714 C CA . GLU B 1 168 ? -11.555 13.93 3.568 1 96.62 168 GLU B CA 1
ATOM 3715 C C . GLU B 1 168 ? -11.242 15.211 4.344 1 96.62 168 GLU B C 1
ATOM 3717 O O . GLU B 1 168 ? -12.117 15.766 5.008 1 96.62 168 GLU B O 1
ATOM 3722 N N . LEU B 1 169 ? -10.023 15.727 4.207 1 96.56 169 LEU B N 1
ATOM 3723 C CA . LEU B 1 169 ? -9.625 16.844 5.062 1 96.56 169 LEU B CA 1
ATOM 3724 C C . LEU B 1 169 ? -9.625 18.156 4.285 1 96.56 169 LEU B C 1
ATOM 3726 O O . LEU B 1 169 ? -9.625 19.234 4.879 1 96.56 169 LEU B O 1
ATOM 3730 N N . GLY B 1 170 ? -9.633 18.062 2.979 1 94.94 170 GLY B N 1
ATOM 3731 C CA . GLY B 1 170 ? -9.586 19.234 2.129 1 94.94 170 GLY B CA 1
ATOM 3732 C C . GLY B 1 170 ? -10.641 20.266 2.49 1 94.94 170 GLY B C 1
ATOM 3733 O O . GLY B 1 170 ? -10.32 21.453 2.666 1 94.94 170 GLY B O 1
ATOM 3734 N N . PRO B 1 171 ? -11.789 19.844 2.67 1 93.5 171 PRO B N 1
ATOM 3735 C CA . PRO B 1 171 ? -12.867 20.781 2.961 1 93.5 171 PRO B CA 1
ATOM 3736 C C . PRO B 1 171 ? -12.719 21.453 4.328 1 93.5 171 PRO B C 1
ATOM 3738 O O . PRO B 1 171 ? -13.406 22.422 4.625 1 93.5 171 PRO B O 1
ATOM 3741 N N . LEU B 1 172 ? -11.844 20.953 5.164 1 94.56 172 LEU B N 1
ATOM 3742 C CA . LEU B 1 172 ? -11.578 21.547 6.477 1 94.56 172 LEU B CA 1
ATOM 3743 C C . LEU B 1 172 ? -10.398 22.5 6.418 1 94.56 172 LEU B C 1
ATOM 3745 O O . LEU B 1 172 ? -9.93 22.984 7.453 1 94.56 172 LEU B O 1
ATOM 3749 N N . GLY B 1 173 ? -9.867 22.688 5.242 1 94.88 173 GLY B N 1
ATOM 3750 C CA . GLY B 1 173 ? -8.781 23.641 5.047 1 94.88 173 GLY B CA 1
ATOM 3751 C C . GLY B 1 173 ? -7.406 23 5.121 1 94.88 173 GLY B C 1
ATOM 3752 O O . GLY B 1 173 ? -6.387 23.688 5.062 1 94.88 173 GLY B O 1
ATOM 3753 N N . VAL B 1 174 ? -7.367 21.719 5.281 1 97.06 174 VAL B N 1
ATOM 3754 C CA . VAL B 1 174 ? -6.094 21.016 5.371 1 97.06 174 VAL B CA 1
ATOM 3755 C C . VAL B 1 174 ? -5.629 20.609 3.975 1 97.06 174 VAL B C 1
ATOM 3757 O O . VAL B 1 174 ? -6.383 19.984 3.223 1 97.06 174 VAL B O 1
ATOM 3760 N N . ARG B 1 175 ? -4.445 20.984 3.633 1 97.75 175 ARG B N 1
ATOM 3761 C CA . ARG B 1 175 ? -3.84 20.547 2.381 1 97.75 175 ARG B CA 1
ATOM 3762 C C . ARG B 1 175 ? -3.076 19.234 2.576 1 97.75 175 ARG B C 1
ATOM 3764 O O . ARG B 1 1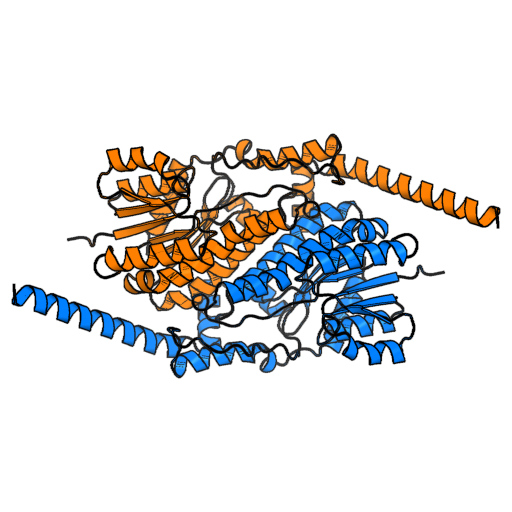75 ? -2.447 19.031 3.617 1 97.75 175 ARG B O 1
ATOM 3771 N N . VAL B 1 176 ? -3.182 18.359 1.619 1 98.25 176 VAL B N 1
ATOM 3772 C CA . VAL B 1 176 ? -2.418 17.125 1.612 1 98.25 176 VAL B CA 1
ATOM 3773 C C . VAL B 1 176 ? -1.602 17.016 0.325 1 98.25 176 VAL B C 1
ATOM 3775 O O . VAL B 1 176 ? -2.152 17.109 -0.774 1 98.25 176 VAL B O 1
ATOM 3778 N N . ILE B 1 177 ? -0.278 16.875 0.495 1 98.06 177 ILE B N 1
ATOM 3779 C CA . ILE B 1 177 ? 0.623 16.797 -0.649 1 98.06 177 ILE B CA 1
ATOM 3780 C C . ILE B 1 177 ? 1.373 15.469 -0.628 1 98.06 177 ILE B C 1
ATOM 3782 O O . ILE B 1 177 ? 1.953 15.094 0.393 1 98.06 177 ILE B O 1
ATOM 3786 N N . ASN B 1 178 ? 1.266 14.734 -1.654 1 97.94 178 ASN B N 1
ATOM 3787 C CA . ASN B 1 178 ? 2.072 13.547 -1.912 1 97.94 178 ASN B CA 1
ATOM 3788 C C . ASN B 1 178 ? 3.211 13.844 -2.885 1 97.94 178 ASN B C 1
ATOM 3790 O O . ASN B 1 178 ? 2.984 13.969 -4.09 1 97.94 178 ASN B O 1
ATOM 3794 N N . MET B 1 179 ? 4.441 13.977 -2.342 1 97.56 179 MET B N 1
ATOM 3795 C CA . MET B 1 179 ? 5.605 14.258 -3.178 1 97.56 179 MET B CA 1
ATOM 3796 C C . MET B 1 179 ? 6.09 13 -3.885 1 97.56 179 MET B C 1
ATOM 3798 O O . MET B 1 179 ? 6.844 12.211 -3.311 1 97.56 179 MET B O 1
ATOM 3802 N N . ILE B 1 180 ? 5.691 12.789 -5.094 1 97 180 ILE B N 1
ATOM 3803 C CA . ILE B 1 180 ? 6.207 11.664 -5.867 1 97 180 ILE B CA 1
ATOM 3804 C C . ILE B 1 180 ? 7.652 11.938 -6.277 1 97 180 ILE B C 1
ATOM 3806 O O . ILE B 1 180 ? 7.902 12.625 -7.27 1 97 180 ILE B O 1
ATOM 3810 N N . THR B 1 181 ? 8.531 11.336 -5.523 1 94.44 181 THR B N 1
ATOM 3811 C CA . THR B 1 181 ? 9.945 11.711 -5.531 1 94.44 181 THR B CA 1
ATOM 3812 C C . THR B 1 181 ? 10.727 10.828 -6.496 1 94.44 181 THR B C 1
ATOM 3814 O O . THR B 1 181 ? 10.633 9.594 -6.438 1 94.44 181 THR B O 1
ATOM 3817 N N . GLY B 1 182 ? 11.477 11.461 -7.352 1 92.81 182 GLY B N 1
ATOM 3818 C CA . GLY B 1 182 ? 12.414 10.766 -8.227 1 92.81 182 GLY B CA 1
ATOM 3819 C C . GLY B 1 182 ? 13.812 10.695 -7.652 1 92.81 182 GLY B C 1
ATOM 3820 O O . GLY B 1 182 ? 13.992 10.508 -6.445 1 92.81 182 GLY B O 1
ATOM 3821 N N . GLY B 1 183 ? 14.828 10.742 -8.508 1 87.81 183 GLY B N 1
ATOM 3822 C CA . GLY B 1 183 ? 16.203 10.609 -8.055 1 87.81 183 GLY B CA 1
ATOM 3823 C C . GLY B 1 183 ? 16.672 11.797 -7.242 1 87.81 183 GLY B C 1
ATOM 3824 O O . GLY B 1 183 ? 16.719 12.922 -7.742 1 87.81 183 GLY B O 1
ATOM 3825 N N . VAL B 1 184 ? 16.906 11.539 -5.977 1 85.19 184 VAL B N 1
ATOM 3826 C CA . VAL B 1 184 ? 17.562 12.484 -5.074 1 85.19 184 VAL B CA 1
ATOM 3827 C C . VAL B 1 184 ? 18.781 11.836 -4.422 1 85.19 184 VAL B C 1
ATOM 3829 O O . VAL B 1 184 ? 18.719 10.68 -3.996 1 85.19 184 VAL B O 1
ATOM 3832 N N . ALA B 1 185 ? 19.844 12.492 -4.5 1 78.44 185 ALA B N 1
ATOM 3833 C CA . ALA B 1 185 ? 21.078 11.945 -3.947 1 78.44 185 ALA B CA 1
ATOM 3834 C C . ALA B 1 185 ? 20.969 11.781 -2.432 1 78.44 185 ALA B C 1
ATOM 3836 O O . ALA B 1 185 ? 20.859 12.773 -1.705 1 78.44 185 ALA B O 1
ATOM 3837 N N . THR B 1 186 ? 20.734 10.547 -2.051 1 69.88 186 THR B N 1
ATOM 3838 C CA . THR B 1 186 ? 20.688 10.25 -0.622 1 69.88 186 THR B CA 1
ATOM 3839 C C . THR B 1 186 ? 21.484 8.984 -0.311 1 69.88 186 THR B C 1
ATOM 3841 O O . THR B 1 186 ? 21.906 8.266 -1.223 1 69.88 186 THR B O 1
ATOM 3844 N N . ASP B 1 187 ? 21.906 8.945 0.857 1 60.03 187 ASP B N 1
ATOM 3845 C CA . ASP B 1 187 ? 22.594 7.73 1.276 1 60.03 187 ASP B CA 1
ATOM 3846 C C . ASP B 1 187 ? 21.609 6.602 1.555 1 60.03 187 ASP B C 1
ATOM 3848 O O . ASP B 1 187 ? 21.562 6.07 2.666 1 60.03 187 ASP B O 1
ATOM 3852 N N . ILE B 1 188 ? 20.703 6.395 0.603 1 59.25 188 ILE B N 1
ATOM 3853 C CA . ILE B 1 188 ? 19.625 5.473 0.937 1 59.25 188 ILE B CA 1
ATOM 3854 C C . ILE B 1 188 ? 19.828 4.145 0.214 1 59.25 188 ILE B C 1
ATOM 3856 O O . ILE B 1 188 ? 19.031 3.221 0.349 1 59.25 188 ILE B O 1
ATOM 3860 N N . ALA B 1 189 ? 20.984 3.994 -0.303 1 61.41 189 ALA B N 1
ATOM 3861 C CA . ALA B 1 189 ? 21.156 2.715 -0.99 1 61.41 189 ALA B CA 1
ATOM 3862 C C . ALA B 1 189 ? 20.938 1.547 -0.031 1 61.41 189 ALA B C 1
ATOM 3864 O O . ALA B 1 189 ? 21.453 1.56 1.093 1 61.41 189 ALA B O 1
ATOM 3865 N N . ASP B 1 190 ? 20.141 0.66 -0.479 1 71.75 190 ASP B N 1
ATOM 3866 C CA . ASP B 1 190 ? 19.797 -0.522 0.302 1 71.75 190 ASP B CA 1
ATOM 3867 C C . ASP B 1 190 ? 21 -1.455 0.452 1 71.75 190 ASP B C 1
ATOM 3869 O O . ASP B 1 190 ? 21.625 -1.83 -0.539 1 71.75 190 ASP B O 1
ATOM 3873 N N . LYS B 1 191 ? 21.391 -1.717 1.645 1 73.88 191 LYS B N 1
ATOM 3874 C CA . LYS B 1 191 ? 22.578 -2.521 1.906 1 73.88 191 LYS B CA 1
ATOM 3875 C C . LYS B 1 191 ? 22.219 -3.988 2.121 1 73.88 191 LYS B C 1
ATOM 3877 O O . LYS B 1 191 ? 23.094 -4.824 2.35 1 73.88 191 LYS B O 1
ATOM 3882 N N . LYS B 1 192 ? 21 -4.305 1.847 1 80.94 192 LYS B N 1
ATOM 3883 C CA . LYS B 1 192 ? 20.562 -5.684 2.043 1 80.94 192 LYS B CA 1
ATOM 3884 C C . LYS B 1 192 ? 21.172 -6.609 0.987 1 80.94 192 LYS B C 1
ATOM 3886 O O . LYS B 1 192 ? 21.281 -6.23 -0.182 1 80.94 192 LYS B O 1
ATOM 3891 N N . THR B 1 193 ? 21.516 -7.77 1.452 1 83.44 193 THR B N 1
ATOM 3892 C CA . THR B 1 193 ? 22.094 -8.758 0.544 1 83.44 193 THR B CA 1
ATOM 3893 C C . THR B 1 193 ? 21.031 -9.781 0.134 1 83.44 193 THR B C 1
ATOM 3895 O O . THR B 1 193 ? 20.078 -10.031 0.873 1 83.44 193 THR B O 1
ATOM 3898 N N . LEU B 1 194 ? 21.266 -10.328 -1.045 1 91.56 194 LEU B N 1
ATOM 3899 C CA . LEU B 1 194 ? 20.406 -11.414 -1.511 1 91.56 194 LEU B CA 1
ATOM 3900 C C . LEU B 1 194 ? 20.5 -12.617 -0.578 1 91.56 194 LEU B C 1
ATOM 3902 O O . LEU B 1 194 ? 21.594 -13.016 -0.174 1 91.56 194 LEU B O 1
ATOM 3906 N N . PRO B 1 195 ? 19.375 -13.117 -0.214 1 91.75 195 PRO B N 1
ATOM 3907 C CA . PRO B 1 195 ? 19.438 -14.336 0.602 1 91.75 195 PRO B CA 1
ATOM 3908 C C . PRO B 1 195 ? 20.094 -15.508 -0.126 1 91.75 195 PRO B C 1
ATOM 3910 O O . PRO B 1 195 ? 20.016 -15.594 -1.355 1 91.75 195 PRO B O 1
ATOM 3913 N N . GLU B 1 196 ? 20.641 -16.391 0.636 1 90.88 196 GLU B N 1
ATOM 3914 C CA . GLU B 1 196 ? 21.344 -17.547 0.068 1 90.88 196 GLU B CA 1
ATOM 3915 C C . GLU B 1 196 ? 20.406 -18.391 -0.786 1 90.88 196 GLU B C 1
ATOM 3917 O O . GLU B 1 196 ? 20.812 -18.938 -1.816 1 90.88 196 GLU B O 1
ATOM 3922 N N . GLY B 1 197 ? 19.188 -18.531 -0.463 1 91.81 197 GLY B N 1
ATOM 3923 C CA . GLY B 1 197 ? 18.234 -19.375 -1.153 1 91.81 197 GLY B CA 1
ATOM 3924 C C . GLY B 1 197 ? 17.516 -18.672 -2.281 1 91.81 197 GLY B C 1
ATOM 3925 O O . GLY B 1 197 ? 16.656 -19.266 -2.936 1 91.81 197 GLY B O 1
ATOM 3926 N N . SER B 1 198 ? 17.984 -17.531 -2.664 1 95.44 198 SER B N 1
ATOM 3927 C CA . SER B 1 198 ? 17.312 -16.781 -3.729 1 95.44 198 SER B CA 1
ATOM 3928 C C . SER B 1 198 ? 17.531 -17.438 -5.086 1 95.44 198 SER B C 1
ATOM 3930 O O . SER B 1 198 ? 18.625 -17.906 -5.391 1 95.44 198 SER B O 1
ATOM 3932 N N . ILE B 1 199 ? 16.531 -17.406 -5.891 1 94.25 199 ILE B N 1
ATOM 3933 C CA . ILE B 1 199 ? 16.656 -17.969 -7.23 1 94.25 199 ILE B CA 1
ATOM 3934 C C . ILE B 1 199 ? 17.562 -17.078 -8.078 1 94.25 199 ILE B C 1
ATOM 3936 O O . ILE B 1 199 ? 18.031 -17.5 -9.148 1 94.25 199 ILE B O 1
ATOM 3940 N N . PHE B 1 200 ? 17.844 -15.891 -7.566 1 95.5 200 PHE B N 1
ATOM 3941 C CA . PHE B 1 200 ? 18.672 -14.938 -8.305 1 95.5 200 PHE B CA 1
ATOM 3942 C C . PHE B 1 200 ? 20.109 -14.945 -7.797 1 95.5 200 PHE B C 1
ATOM 3944 O O . PHE B 1 200 ? 20.922 -14.117 -8.203 1 95.5 200 PHE B O 1
ATOM 3951 N N . ASN B 1 201 ? 20.438 -15.922 -6.898 1 94.81 201 ASN B N 1
ATOM 3952 C CA . ASN B 1 201 ? 21.75 -15.945 -6.277 1 94.81 201 ASN B CA 1
ATOM 3953 C C . ASN B 1 201 ? 22.781 -16.609 -7.184 1 94.81 201 ASN B C 1
ATOM 3955 O O . ASN B 1 201 ? 23.281 -17.688 -6.871 1 94.81 201 ASN B O 1
ATOM 3959 N N . PHE B 1 202 ? 23.125 -16 -8.25 1 94.75 202 PHE B N 1
ATOM 3960 C CA . PHE B 1 202 ? 24.156 -16.312 -9.234 1 94.75 202 PHE B CA 1
ATOM 3961 C C . PHE B 1 202 ? 24.656 -15.055 -9.922 1 94.75 202 PHE B C 1
ATOM 3963 O O . PHE B 1 202 ? 24.047 -13.992 -9.797 1 94.75 202 PHE B O 1
ATOM 3970 N N . PRO B 1 203 ? 25.75 -15.117 -10.57 1 94.94 203 PRO B N 1
ATOM 3971 C CA . PRO B 1 203 ? 26.453 -13.906 -11 1 94.94 203 PRO B CA 1
ATOM 3972 C C . PRO B 1 203 ? 25.547 -12.953 -11.781 1 94.94 203 PRO B C 1
ATOM 3974 O O . PRO B 1 203 ? 25.469 -11.766 -11.453 1 94.94 203 PRO B O 1
ATOM 3977 N N . GLU B 1 204 ? 24.828 -13.406 -12.734 1 95.38 204 GLU B N 1
ATOM 3978 C CA . GLU B 1 204 ? 23.969 -12.539 -13.547 1 95.38 204 GLU B CA 1
ATOM 3979 C C . GLU B 1 204 ? 22.797 -11.992 -12.734 1 95.38 204 GLU B C 1
ATOM 3981 O O . GLU B 1 204 ? 22.375 -10.859 -12.938 1 95.38 204 GLU B O 1
ATOM 3986 N N . GLY B 1 205 ? 22.266 -12.867 -11.859 1 95.06 205 GLY B N 1
ATOM 3987 C CA . GLY B 1 205 ? 21.203 -12.406 -10.984 1 95.06 205 GLY B CA 1
ATOM 3988 C C . GLY B 1 205 ? 21.656 -11.359 -9.984 1 95.06 205 GLY B C 1
ATOM 3989 O O . GLY B 1 205 ? 20.969 -10.352 -9.789 1 95.06 205 GLY B O 1
ATOM 3990 N N . ILE B 1 206 ? 22.797 -11.578 -9.445 1 94.81 206 ILE B N 1
ATOM 3991 C CA . ILE B 1 206 ? 23.375 -10.641 -8.492 1 94.81 206 ILE B CA 1
ATOM 3992 C C . ILE B 1 206 ? 23.641 -9.305 -9.18 1 94.81 206 ILE B C 1
ATOM 3994 O O . ILE B 1 206 ? 23.375 -8.242 -8.609 1 94.81 206 ILE B O 1
ATOM 3998 N N . LYS B 1 207 ? 24.125 -9.367 -10.344 1 94.19 207 LYS B N 1
ATOM 3999 C CA . LYS B 1 207 ? 24.391 -8.156 -11.109 1 94.19 207 LYS B CA 1
ATOM 4000 C C . LYS B 1 207 ? 23.109 -7.371 -11.359 1 94.19 207 LYS B C 1
ATOM 4002 O O . LYS B 1 207 ? 23.109 -6.141 -11.281 1 94.19 207 LYS B O 1
ATOM 4007 N N . ALA B 1 208 ? 22.078 -8.023 -11.68 1 94.44 208 ALA B N 1
ATOM 4008 C CA . ALA B 1 208 ? 20.781 -7.379 -11.906 1 94.44 208 ALA B CA 1
ATOM 4009 C C . ALA B 1 208 ? 20.297 -6.668 -10.648 1 94.44 208 ALA B C 1
ATOM 4011 O O . ALA B 1 208 ? 19.875 -5.508 -10.711 1 94.44 208 ALA B O 1
ATOM 4012 N N . VAL B 1 209 ? 20.375 -7.344 -9.539 1 93.56 209 VAL B N 1
ATOM 4013 C CA . VAL B 1 209 ? 19.938 -6.785 -8.266 1 93.56 209 VAL B CA 1
ATOM 4014 C C . VAL B 1 209 ? 20.797 -5.578 -7.902 1 93.56 209 VAL B C 1
ATOM 4016 O O . VAL B 1 209 ? 20.281 -4.555 -7.441 1 93.56 209 VAL B O 1
ATOM 4019 N N . GLU B 1 210 ? 22.047 -5.656 -8.172 1 91.19 210 GLU B N 1
ATOM 4020 C CA . GLU B 1 210 ? 22.953 -4.566 -7.867 1 91.19 210 GLU B CA 1
ATOM 4021 C C . GLU B 1 210 ? 22.688 -3.355 -8.758 1 91.19 210 GLU B C 1
ATOM 4023 O O . GLU B 1 210 ? 22.844 -2.213 -8.328 1 91.19 210 GLU B O 1
ATOM 4028 N N . THR B 1 211 ? 22.375 -3.662 -9.961 1 90.31 211 THR B N 1
ATOM 4029 C CA . THR B 1 211 ? 22.016 -2.58 -10.875 1 90.31 211 THR B CA 1
ATOM 4030 C C . THR B 1 211 ? 20.844 -1.771 -10.336 1 90.31 211 THR B C 1
ATOM 4032 O O . THR B 1 211 ? 20.844 -0.542 -10.414 1 90.31 211 THR B O 1
ATOM 4035 N N . ARG B 1 212 ? 19.906 -2.443 -9.797 1 89.44 212 ARG B N 1
ATOM 4036 C CA . ARG B 1 212 ? 18.75 -1.786 -9.188 1 89.44 212 ARG B CA 1
ATOM 4037 C C . ARG B 1 212 ? 19.156 -0.975 -7.965 1 89.44 212 ARG B C 1
ATOM 4039 O O . ARG B 1 212 ? 18.734 0.166 -7.797 1 89.44 212 ARG B O 1
ATOM 4046 N N . LYS B 1 213 ? 19.953 -1.493 -7.164 1 86.25 213 LYS B N 1
ATOM 4047 C CA . LYS B 1 213 ? 20.375 -0.845 -5.926 1 86.25 213 LYS B CA 1
ATOM 4048 C C . LYS B 1 213 ? 21.125 0.447 -6.211 1 86.25 213 LYS B C 1
ATOM 4050 O O . LYS B 1 213 ? 21.031 1.408 -5.445 1 86.25 213 LYS B O 1
ATOM 4055 N N . LYS B 1 214 ? 21.75 0.502 -7.32 1 81.81 214 LYS B N 1
ATOM 4056 C CA . LYS B 1 214 ? 22.594 1.637 -7.652 1 81.81 214 LYS B CA 1
ATOM 4057 C C . LYS B 1 214 ? 21.891 2.605 -8.594 1 81.81 214 LYS B C 1
ATOM 4059 O O . LYS B 1 214 ? 22.5 3.572 -9.07 1 81.81 214 LYS B O 1
ATOM 4064 N N . MET B 1 215 ? 20.703 2.293 -8.836 1 80.06 215 MET B N 1
ATOM 4065 C CA . MET B 1 215 ? 19.953 3.08 -9.812 1 80.06 215 MET B CA 1
ATOM 4066 C C . MET B 1 215 ? 19.938 4.555 -9.43 1 80.06 215 MET B C 1
ATOM 4068 O O . MET B 1 215 ? 20.188 5.418 -10.273 1 80.06 215 MET B O 1
ATOM 4072 N N . SER B 1 216 ? 19.703 4.875 -8.203 1 70.81 216 SER B N 1
ATOM 4073 C CA . SER B 1 216 ? 19.578 6.262 -7.762 1 70.81 216 SER B CA 1
ATOM 4074 C C . SER B 1 216 ? 20.922 6.988 -7.863 1 70.81 216 SER B C 1
ATOM 4076 O O . SER B 1 216 ? 20.953 8.18 -8.18 1 70.81 216 SER B O 1
ATOM 4078 N N . GLU B 1 217 ? 21.938 6.281 -7.633 1 72.31 217 GLU B N 1
ATOM 4079 C CA . GLU B 1 217 ? 23.266 6.859 -7.676 1 72.31 217 GLU B CA 1
ATOM 4080 C C . GLU B 1 217 ? 23.719 7.105 -9.109 1 72.31 217 GLU B C 1
ATOM 4082 O O . GLU B 1 217 ? 24.391 8.102 -9.398 1 72.31 217 GLU B O 1
ATOM 4087 N N . LYS B 1 218 ? 23.281 6.309 -9.977 1 75.44 218 LYS B N 1
ATOM 4088 C CA . LYS B 1 218 ? 23.844 6.32 -11.328 1 75.44 218 LYS B CA 1
ATOM 4089 C C . LYS B 1 218 ? 23.047 7.25 -12.242 1 75.44 218 LYS B C 1
ATOM 4091 O O . LYS B 1 218 ? 23.531 7.641 -13.305 1 75.44 218 LYS B O 1
ATOM 4096 N N . ASN B 1 219 ? 21.891 7.691 -11.766 1 75.69 219 ASN B N 1
ATOM 4097 C CA . ASN B 1 219 ? 21.047 8.469 -12.664 1 75.69 219 ASN B CA 1
ATOM 4098 C C . ASN B 1 219 ? 21.094 9.961 -12.32 1 75.69 219 ASN B C 1
ATOM 4100 O O . ASN B 1 219 ? 20.062 10.633 -12.336 1 75.69 219 ASN B O 1
ATOM 4104 N N . GLN B 1 220 ? 22.297 10.539 -11.992 1 77.88 220 GLN B N 1
ATOM 4105 C CA . GLN B 1 220 ? 22.516 11.961 -11.734 1 77.88 220 GLN B CA 1
ATOM 4106 C C . GLN B 1 220 ? 21.422 12.531 -10.836 1 77.88 220 GLN B C 1
ATOM 4108 O O . GLN B 1 220 ? 20.703 13.445 -11.234 1 77.88 220 GLN B O 1
ATOM 4113 N N . PRO B 1 221 ? 21.375 12.133 -9.758 1 84.56 221 PRO B N 1
ATOM 4114 C CA . PRO B 1 221 ? 20.297 12.562 -8.852 1 84.56 221 PRO B CA 1
ATOM 4115 C C . PRO B 1 221 ? 20.375 14.039 -8.5 1 84.56 221 PRO B C 1
ATOM 4117 O O . PRO B 1 221 ? 21.469 14.617 -8.461 1 84.56 221 PRO B O 1
ATOM 4120 N N . MET B 1 222 ? 19.172 14.68 -8.328 1 89.25 222 MET B N 1
ATOM 4121 C CA . MET B 1 222 ? 19.062 16.031 -7.785 1 89.25 222 MET B CA 1
ATOM 4122 C C . MET B 1 222 ? 19.672 16.109 -6.395 1 89.25 222 MET B C 1
ATOM 4124 O O . MET B 1 222 ? 19.609 15.156 -5.621 1 89.25 222 MET B O 1
ATOM 4128 N N . SER B 1 223 ? 20.281 17.25 -6.129 1 91.81 223 SER B N 1
ATOM 4129 C CA . SER B 1 223 ? 20.812 17.406 -4.773 1 91.81 223 SER B CA 1
ATOM 4130 C C . SER B 1 223 ? 19.688 17.484 -3.75 1 91.81 223 SER B C 1
ATOM 4132 O O . SER B 1 223 ? 18.641 18.094 -4.012 1 91.81 223 SER B O 1
ATOM 4134 N N . PRO B 1 224 ? 19.906 16.984 -2.582 1 93.12 224 PRO B N 1
ATOM 4135 C CA . PRO B 1 224 ? 18.875 17.078 -1.541 1 93.12 224 PRO B CA 1
ATOM 4136 C C . PRO B 1 224 ? 18.5 18.516 -1.209 1 93.12 224 PRO B C 1
ATOM 4138 O O . PRO B 1 224 ? 17.344 18.812 -0.925 1 93.12 224 PRO B O 1
ATOM 4141 N N . ALA B 1 225 ? 19.453 19.422 -1.316 1 95.44 225 ALA B N 1
ATOM 4142 C CA . ALA B 1 225 ? 19.203 20.828 -1.028 1 95.44 225 ALA B CA 1
ATOM 4143 C C . ALA B 1 225 ? 18.266 21.453 -2.07 1 95.44 225 ALA B C 1
ATOM 4145 O O . ALA B 1 225 ? 17.344 22.203 -1.728 1 95.44 225 ALA B O 1
ATOM 4146 N N . ASP B 1 226 ? 18.516 21.156 -3.305 1 96.19 226 ASP B N 1
ATOM 4147 C CA . ASP B 1 226 ? 17.656 21.641 -4.371 1 96.19 226 ASP B CA 1
ATOM 4148 C C . ASP B 1 226 ? 16.25 21.047 -4.262 1 96.19 226 ASP B C 1
ATOM 4150 O O . ASP B 1 226 ? 15.258 21.766 -4.434 1 96.19 226 ASP B O 1
ATOM 4154 N N . TYR B 1 227 ? 16.219 19.812 -3.982 1 96.5 227 TYR B N 1
ATOM 4155 C CA . TYR B 1 227 ? 14.938 19.141 -3.785 1 96.5 227 TYR B CA 1
ATOM 4156 C C . TYR B 1 227 ? 14.156 19.781 -2.646 1 96.5 227 TYR B C 1
ATOM 4158 O O . TYR B 1 227 ? 12.953 20.031 -2.768 1 96.5 227 TYR B O 1
ATOM 4166 N N . ALA B 1 228 ? 14.836 20.062 -1.591 1 97.75 228 ALA B N 1
ATOM 4167 C CA . ALA B 1 228 ? 14.219 20.656 -0.416 1 97.75 228 ALA B CA 1
ATOM 4168 C C . ALA B 1 228 ? 13.664 22.047 -0.739 1 97.75 228 ALA B C 1
ATOM 4170 O O . ALA B 1 228 ? 12.555 22.391 -0.324 1 97.75 228 ALA B O 1
ATOM 4171 N N . ARG B 1 229 ? 14.414 22.844 -1.462 1 97.75 229 ARG B N 1
ATOM 4172 C CA . ARG B 1 229 ? 13.977 24.172 -1.844 1 97.75 229 ARG B CA 1
ATOM 4173 C C . ARG B 1 229 ? 12.688 24.125 -2.658 1 97.75 229 ARG B C 1
ATOM 4175 O O . ARG B 1 229 ? 11.742 24.859 -2.379 1 97.75 229 ARG B O 1
ATOM 4182 N N . GLU B 1 230 ? 12.672 23.234 -3.611 1 97 230 GLU B N 1
ATOM 4183 C CA . GLU B 1 230 ? 11.484 23.094 -4.449 1 97 230 GLU B CA 1
ATOM 4184 C C . GLU B 1 230 ? 10.289 22.594 -3.639 1 97 230 GLU B C 1
ATOM 4186 O O . GLU B 1 230 ? 9.172 23.078 -3.814 1 97 230 GLU B O 1
ATOM 4191 N N . THR B 1 231 ? 10.539 21.672 -2.783 1 97.12 231 THR B N 1
ATOM 4192 C CA . THR B 1 231 ? 9.492 21.078 -1.954 1 97.12 231 THR B CA 1
ATOM 4193 C C . THR B 1 231 ? 8.883 22.125 -1.031 1 97.12 231 THR B C 1
ATOM 4195 O O . THR B 1 231 ? 7.66 22.25 -0.934 1 97.12 231 THR B O 1
ATOM 4198 N N . VAL B 1 232 ? 9.719 22.922 -0.376 1 98.19 232 VAL B N 1
ATOM 4199 C CA . VAL B 1 232 ? 9.211 23.938 0.546 1 98.19 232 VAL B CA 1
ATOM 4200 C C . VAL B 1 232 ? 8.5 25.031 -0.235 1 98.19 232 VAL B C 1
ATOM 4202 O O . VAL B 1 232 ? 7.508 25.594 0.233 1 98.19 232 VAL B O 1
ATOM 4205 N N . ASN B 1 233 ? 8.945 25.359 -1.489 1 97.69 233 ASN B N 1
ATOM 4206 C CA . ASN B 1 233 ? 8.188 26.25 -2.363 1 97.69 233 ASN B CA 1
ATOM 4207 C C . ASN B 1 233 ? 6.766 25.75 -2.582 1 97.69 233 ASN B C 1
ATOM 4209 O O . ASN B 1 233 ? 5.812 26.516 -2.527 1 97.69 233 ASN B O 1
ATOM 4213 N N . ASP B 1 234 ? 6.699 24.453 -2.861 1 96.69 234 ASP B N 1
ATOM 4214 C CA . ASP B 1 234 ? 5.391 23.844 -3.094 1 96.69 234 ASP B CA 1
ATOM 4215 C C . ASP B 1 234 ? 4.52 23.922 -1.842 1 96.69 234 ASP B C 1
ATOM 4217 O O . ASP B 1 234 ? 3.309 24.141 -1.934 1 96.69 234 ASP B O 1
ATOM 4221 N N . ILE B 1 235 ? 5.109 23.75 -0.686 1 96.75 235 ILE B N 1
ATOM 4222 C CA . ILE B 1 235 ? 4.398 23.781 0.587 1 96.75 235 ILE B CA 1
ATOM 4223 C C . ILE B 1 235 ? 3.873 25.188 0.859 1 96.75 235 ILE B C 1
ATOM 4225 O O . ILE B 1 235 ? 2.729 25.359 1.286 1 96.75 235 ILE B O 1
ATOM 4229 N N . GLU B 1 236 ? 4.637 26.141 0.579 1 96.19 236 GLU B N 1
ATOM 4230 C CA . GLU B 1 236 ? 4.281 27.516 0.899 1 96.19 236 GLU B CA 1
ATOM 4231 C C . GLU B 1 236 ? 3.35 28.109 -0.158 1 96.19 236 GLU B C 1
ATOM 4233 O O . GLU B 1 236 ? 2.682 29.109 0.087 1 96.19 236 GLU B O 1
ATOM 4238 N N . ASN B 1 237 ? 3.428 27.438 -1.344 1 91.44 237 ASN B N 1
ATOM 4239 C CA . ASN B 1 237 ? 2.537 27.922 -2.396 1 91.44 237 ASN B CA 1
ATOM 4240 C C . ASN B 1 237 ? 1.116 27.391 -2.207 1 91.44 237 ASN B C 1
ATOM 4242 O O . ASN B 1 237 ? 0.776 26.328 -2.705 1 91.44 237 ASN B O 1
ATOM 4246 N N . GLY B 1 238 ? 0.255 28.094 -1.663 1 83.12 238 GLY B N 1
ATOM 4247 C CA . GLY B 1 238 ? -1.088 27.672 -1.308 1 83.12 238 GLY B CA 1
ATOM 4248 C C . GLY B 1 238 ? -2.096 27.891 -2.422 1 83.12 238 GLY B C 1
ATOM 4249 O O . GLY B 1 238 ? -3.277 27.562 -2.266 1 83.12 238 GLY B O 1
ATOM 4250 N N . SER B 1 239 ? -1.716 28.234 -3.621 1 82.75 239 SER B N 1
ATOM 4251 C CA . SER B 1 239 ? -2.654 28.594 -4.684 1 82.75 239 SER B CA 1
ATOM 4252 C C . SER B 1 239 ? -3.148 27.344 -5.422 1 82.75 239 SER B C 1
ATOM 4254 O O . SER B 1 239 ? -4.195 27.391 -6.066 1 82.75 239 SER B O 1
ATOM 4256 N N . ILE B 1 240 ? -2.412 26.281 -5.348 1 78.38 240 ILE B N 1
ATOM 4257 C CA . ILE B 1 240 ? -2.799 25.047 -6.02 1 78.38 240 ILE B CA 1
ATOM 4258 C C . ILE B 1 240 ? -2.828 23.891 -5.016 1 78.38 240 ILE B C 1
ATOM 4260 O O . ILE B 1 240 ? -2.094 23.906 -4.023 1 78.38 240 ILE B O 1
ATOM 4264 N N . ASP B 1 241 ? -3.754 22.938 -5.344 1 86.88 241 ASP B N 1
ATOM 4265 C CA . ASP B 1 241 ? -3.875 21.812 -4.41 1 86.88 241 ASP B CA 1
ATOM 4266 C C . ASP B 1 241 ? -4.02 20.484 -5.156 1 86.88 241 ASP B C 1
ATOM 4268 O O . ASP B 1 241 ? -5.012 19.781 -4.988 1 86.88 241 ASP B O 1
ATOM 4272 N N . PRO B 1 242 ? -3.098 20.031 -5.852 1 86.06 242 PRO B N 1
ATOM 4273 C CA . PRO B 1 242 ? -3.207 18.844 -6.707 1 86.06 242 PRO B CA 1
ATOM 4274 C C . PRO B 1 242 ? -3.086 17.531 -5.922 1 86.06 242 PRO B C 1
ATOM 4276 O O . PRO B 1 242 ? -3.498 16.484 -6.41 1 86.06 242 PRO B O 1
ATOM 4279 N N . VAL B 1 243 ? -2.676 17.297 -4.879 1 93.81 243 VAL B N 1
ATOM 4280 C CA . VAL B 1 243 ? -2.338 16.203 -3.979 1 93.81 243 VAL B CA 1
ATOM 4281 C C . VAL B 1 243 ? -0.987 15.609 -4.371 1 93.81 243 VAL B C 1
ATOM 4283 O O . VAL B 1 243 ? -0.114 15.422 -3.52 1 93.81 243 VAL B O 1
ATOM 4286 N N . ASP B 1 244 ? -0.831 15.242 -5.711 1 95.44 244 ASP B N 1
ATOM 4287 C CA . ASP B 1 244 ? 0.426 14.664 -6.176 1 95.44 244 ASP B CA 1
ATOM 4288 C C . ASP B 1 244 ? 1.313 15.727 -6.816 1 95.44 244 ASP B C 1
ATOM 4290 O O . ASP B 1 244 ? 0.881 16.438 -7.73 1 95.44 244 ASP B O 1
ATOM 4294 N N . ILE B 1 245 ? 2.514 15.867 -6.34 1 96.06 245 ILE B N 1
ATOM 4295 C CA . ILE B 1 245 ? 3.523 16.734 -6.934 1 96.06 245 ILE B CA 1
ATOM 4296 C C . ILE B 1 245 ? 4.766 15.922 -7.281 1 96.06 245 ILE B C 1
ATOM 4298 O O . ILE B 1 245 ? 5.258 15.148 -6.457 1 96.06 245 ILE B O 1
ATOM 4302 N N . TYR B 1 246 ? 5.207 16 -8.469 1 95.12 246 TYR B N 1
ATOM 4303 C CA . TYR B 1 246 ? 6.383 15.273 -8.938 1 95.12 246 TYR B CA 1
ATOM 4304 C C . TYR B 1 246 ? 7.637 16.125 -8.836 1 95.12 246 TYR B C 1
ATOM 4306 O O . TYR B 1 246 ? 7.695 17.219 -9.406 1 95.12 246 TYR B O 1
ATOM 4314 N N . ARG B 1 247 ? 8.586 15.68 -8.094 1 93.75 247 ARG B N 1
ATOM 4315 C CA . ARG B 1 247 ? 9.867 16.359 -7.941 1 93.75 247 ARG B CA 1
ATOM 4316 C C . ARG B 1 247 ? 11.023 15.367 -7.977 1 93.75 247 ARG B C 1
ATOM 4318 O O . ARG B 1 247 ? 10.844 14.188 -7.652 1 93.75 247 ARG B O 1
ATOM 4325 N N . GLY B 1 248 ? 12.25 15.781 -8.273 1 91.75 248 GLY B N 1
ATOM 4326 C CA . GLY B 1 248 ? 13.43 14.938 -8.375 1 91.75 248 GLY B CA 1
ATOM 4327 C C . GLY B 1 248 ? 13.742 14.508 -9.797 1 91.75 248 GLY B C 1
ATOM 4328 O O . GLY B 1 248 ? 12.914 14.664 -10.688 1 91.75 248 GLY B O 1
ATOM 4329 N N . THR B 1 249 ? 14.938 13.867 -9.953 1 89.12 249 THR B N 1
ATOM 4330 C CA . THR B 1 249 ? 15.383 13.477 -11.281 1 89.12 249 THR B CA 1
ATOM 4331 C C . THR B 1 249 ? 14.445 12.438 -11.891 1 89.12 249 THR B C 1
ATOM 4333 O O . THR B 1 249 ? 14.078 11.461 -11.234 1 89.12 249 THR B O 1
ATOM 4336 N N . MET B 1 250 ? 13.938 12.664 -13.07 1 88.69 250 MET B N 1
ATOM 4337 C CA . MET B 1 250 ? 13.148 11.781 -13.922 1 88.69 250 MET B CA 1
ATOM 4338 C C . MET B 1 250 ? 11.711 11.688 -13.43 1 88.69 250 MET B C 1
ATOM 4340 O O . MET B 1 250 ? 10.922 10.906 -13.953 1 88.69 250 MET B O 1
ATOM 4344 N N . ALA B 1 251 ? 11.328 12.484 -12.438 1 89.06 251 ALA B N 1
ATOM 4345 C CA . ALA B 1 251 ? 9.992 12.352 -11.852 1 89.06 251 ALA B CA 1
ATOM 4346 C C . ALA B 1 251 ? 8.914 12.672 -12.883 1 89.06 251 ALA B C 1
ATOM 4348 O O . ALA B 1 251 ? 8.008 11.867 -13.109 1 89.06 251 ALA B O 1
ATOM 4349 N N . THR B 1 252 ? 9.109 13.727 -13.57 1 88.19 252 THR B N 1
ATOM 4350 C CA . THR B 1 252 ? 8.102 14.133 -14.539 1 88.19 252 THR B CA 1
ATOM 4351 C C . THR B 1 252 ? 8.148 13.242 -15.773 1 88.19 252 THR B C 1
ATOM 4353 O O . THR B 1 252 ? 7.109 12.938 -16.359 1 88.19 252 THR B O 1
ATOM 4356 N N . VAL B 1 253 ? 9.32 12.812 -16.109 1 89.06 253 VAL B N 1
ATOM 4357 C CA . VAL B 1 253 ? 9.492 11.953 -17.281 1 89.06 253 VAL B CA 1
ATOM 4358 C C . VAL B 1 253 ? 8.773 10.625 -17.047 1 89.06 253 VAL B C 1
ATOM 4360 O O . VAL B 1 253 ? 8.023 10.156 -17.906 1 89.06 253 VAL B O 1
ATOM 4363 N N . VAL B 1 254 ? 8.984 10.102 -15.891 1 90.12 254 VAL B N 1
ATOM 4364 C CA . VAL B 1 254 ? 8.383 8.812 -15.57 1 90.12 254 VAL B CA 1
ATOM 4365 C C . VAL B 1 254 ? 6.867 8.961 -15.477 1 90.12 254 VAL B C 1
ATOM 4367 O O . VAL B 1 254 ? 6.125 8.07 -15.906 1 90.12 254 VAL B O 1
ATOM 4370 N N . LYS B 1 255 ? 6.426 10.07 -15 1 89.12 255 LYS B N 1
ATOM 4371 C CA . LYS B 1 255 ? 4.992 10.352 -14.977 1 89.12 255 LYS B CA 1
ATOM 4372 C C . LYS B 1 255 ? 4.379 10.188 -16.359 1 89.12 255 LYS B C 1
ATOM 4374 O O . LYS B 1 255 ? 3.396 9.461 -16.531 1 89.12 255 LYS B O 1
ATOM 4379 N N . TRP B 1 256 ? 4.973 10.75 -17.312 1 88.94 256 TRP B N 1
ATOM 4380 C CA . TRP B 1 256 ? 4.434 10.742 -18.672 1 88.94 256 TRP B CA 1
ATOM 4381 C C . TRP B 1 256 ? 4.625 9.375 -19.312 1 88.94 256 TRP B C 1
ATOM 4383 O O . TRP B 1 256 ? 3.777 8.922 -20.094 1 88.94 256 TRP B O 1
ATOM 4393 N N . LEU B 1 257 ? 5.746 8.773 -19.031 1 89.94 257 LEU B N 1
ATOM 4394 C CA . LEU B 1 257 ? 5.973 7.426 -19.547 1 89.94 257 LEU B CA 1
ATOM 4395 C C . LEU B 1 257 ? 4.883 6.469 -19.062 1 89.94 257 LEU B C 1
ATOM 4397 O O . LEU B 1 257 ? 4.34 5.695 -19.859 1 89.94 257 LEU B O 1
ATOM 4401 N N . MET B 1 258 ? 4.535 6.574 -17.812 1 89.06 258 MET B N 1
ATOM 4402 C CA . MET B 1 258 ? 3.525 5.695 -17.219 1 89.06 258 MET B CA 1
ATOM 4403 C C . MET B 1 258 ? 2.154 5.957 -17.844 1 89.06 258 MET B C 1
ATOM 4405 O O . MET B 1 258 ? 1.331 5.047 -17.938 1 89.06 258 MET B O 1
ATOM 4409 N N . LEU B 1 259 ? 1.93 7.18 -18.266 1 84.12 259 LEU B N 1
ATOM 4410 C CA . LEU B 1 259 ? 0.637 7.566 -18.812 1 84.12 259 LEU B CA 1
ATOM 4411 C C . LEU B 1 259 ? 0.513 7.129 -20.266 1 84.12 259 LEU B C 1
ATOM 4413 O O . LEU B 1 259 ? -0.566 6.73 -20.719 1 84.12 259 LEU B O 1
ATOM 4417 N N . LEU B 1 260 ? 1.645 7.098 -20.969 1 88.12 260 LEU B N 1
ATOM 4418 C CA . LEU B 1 260 ? 1.523 7.039 -22.422 1 88.12 260 LEU B CA 1
ATOM 4419 C C . LEU B 1 260 ? 2.035 5.707 -22.953 1 88.12 260 LEU B C 1
ATOM 4421 O O . LEU B 1 260 ? 1.607 5.258 -24.016 1 88.12 260 LEU B O 1
ATOM 4425 N N . ILE B 1 261 ? 2.939 5.078 -22.328 1 91.19 261 ILE B N 1
ATOM 4426 C CA . ILE B 1 261 ? 3.602 3.898 -22.875 1 91.19 261 ILE B CA 1
ATOM 4427 C C . ILE B 1 261 ? 2.783 2.65 -22.547 1 91.19 261 ILE B C 1
ATOM 4429 O O . ILE B 1 261 ? 2.389 2.443 -21.406 1 91.19 261 ILE B O 1
ATOM 4433 N N . PRO B 1 262 ? 2.568 1.871 -23.578 1 90.69 262 PRO B N 1
ATOM 4434 C CA . PRO B 1 262 ? 1.924 0.59 -23.281 1 90.69 262 PRO B CA 1
ATOM 4435 C C . PRO B 1 262 ? 2.689 -0.229 -22.234 1 90.69 262 PRO B C 1
ATOM 4437 O O . PRO B 1 262 ? 3.922 -0.249 -22.25 1 90.69 262 PRO B O 1
ATOM 4440 N N . TYR B 1 263 ? 1.969 -0.829 -21.406 1 89.94 263 TYR B N 1
ATOM 4441 C CA . TYR B 1 263 ? 2.527 -1.521 -20.25 1 89.94 263 TYR B CA 1
ATOM 4442 C C . TYR B 1 263 ? 3.562 -2.555 -20.688 1 89.94 263 TYR B C 1
ATOM 4444 O O . TYR B 1 263 ? 4.617 -2.686 -20.062 1 89.94 263 TYR B O 1
ATOM 4452 N N . ALA B 1 264 ? 3.285 -3.346 -21.734 1 90.81 264 ALA B N 1
ATOM 4453 C CA . ALA B 1 264 ? 4.203 -4.379 -22.219 1 90.81 264 ALA B CA 1
ATOM 4454 C C . ALA B 1 264 ? 5.543 -3.775 -22.625 1 90.81 264 ALA B C 1
ATOM 4456 O O . ALA B 1 264 ? 6.598 -4.371 -22.391 1 90.81 264 ALA B O 1
ATOM 4457 N N . LEU B 1 265 ? 5.484 -2.623 -23.25 1 92.75 265 LEU B N 1
ATOM 4458 C CA . LEU B 1 265 ? 6.703 -1.94 -23.672 1 92.75 265 LEU B CA 1
ATOM 4459 C C . LEU B 1 265 ? 7.465 -1.403 -22.469 1 92.75 265 LEU B C 1
ATOM 4461 O O . LEU B 1 265 ? 8.695 -1.42 -22.438 1 92.75 265 LEU B O 1
ATOM 4465 N N . LEU B 1 266 ? 6.711 -0.91 -21.516 1 93.44 266 LEU B N 1
ATOM 4466 C CA . LEU B 1 266 ? 7.324 -0.439 -20.281 1 93.44 266 LEU B CA 1
ATOM 4467 C C . LEU B 1 266 ? 8.086 -1.563 -19.594 1 93.44 266 LEU B C 1
ATOM 4469 O O . LEU B 1 266 ? 9.242 -1.386 -19.203 1 93.44 266 LEU B O 1
ATOM 4473 N N . GLU B 1 267 ? 7.477 -2.707 -19.516 1 93.12 267 GLU B N 1
ATOM 4474 C CA . GLU B 1 267 ? 8.102 -3.848 -18.844 1 93.12 267 GLU B CA 1
ATOM 4475 C C . GLU B 1 267 ? 9.352 -4.309 -19.594 1 93.12 267 GLU B C 1
ATOM 4477 O O . GLU B 1 267 ? 10.359 -4.656 -18.984 1 93.12 267 GLU B O 1
ATOM 4482 N N . TRP B 1 268 ? 9.203 -4.352 -20.844 1 92.81 268 TRP B N 1
ATOM 4483 C CA . TRP B 1 268 ? 10.336 -4.719 -21.688 1 92.81 268 TRP B CA 1
ATOM 4484 C C . TRP B 1 268 ? 11.516 -3.785 -21.438 1 92.81 268 TRP B C 1
ATOM 4486 O O . TRP B 1 268 ? 12.648 -4.242 -21.266 1 92.81 268 TRP B O 1
ATOM 4496 N N . GLY B 1 269 ? 11.234 -2.506 -21.484 1 93.88 269 GLY B N 1
ATOM 4497 C CA . GLY B 1 269 ? 12.273 -1.518 -21.234 1 93.88 269 GLY B CA 1
ATOM 4498 C C . GLY B 1 269 ? 12.914 -1.655 -19.859 1 93.88 269 GLY B C 1
ATOM 4499 O O . GLY B 1 269 ? 14.133 -1.514 -19.719 1 93.88 269 GLY B O 1
ATOM 4500 N N . LEU B 1 270 ? 12.125 -1.91 -18.875 1 94.44 270 LEU B N 1
ATOM 4501 C CA . LEU B 1 270 ? 12.633 -2.061 -17.516 1 94.44 270 LEU B CA 1
ATOM 4502 C C . LEU B 1 270 ? 13.508 -3.305 -17.391 1 94.44 270 LEU B C 1
ATOM 4504 O O . LEU B 1 270 ? 14.555 -3.275 -16.734 1 94.44 270 LEU B O 1
ATOM 4508 N N . ARG B 1 271 ? 13.078 -4.41 -18.031 1 93.94 271 ARG B N 1
ATOM 4509 C CA . ARG B 1 271 ? 13.875 -5.629 -18.016 1 93.94 271 ARG B CA 1
ATOM 4510 C C . ARG B 1 271 ? 15.234 -5.406 -18.672 1 93.94 271 ARG B C 1
ATOM 4512 O O . ARG B 1 271 ? 16.25 -5.93 -18.203 1 93.94 271 ARG B O 1
ATOM 4519 N N . LYS B 1 272 ? 15.211 -4.652 -19.719 1 93.5 272 LYS B N 1
ATOM 4520 C CA . LYS B 1 272 ? 16.453 -4.344 -20.406 1 93.5 272 LYS B CA 1
ATOM 4521 C C . LYS B 1 272 ? 17.344 -3.436 -19.562 1 93.5 272 LYS B C 1
ATOM 4523 O O . LYS B 1 272 ? 18.531 -3.709 -19.391 1 93.5 272 LYS B O 1
ATOM 4528 N N . LYS B 1 273 ? 16.766 -2.412 -19.047 1 92.44 273 LYS B N 1
ATOM 4529 C CA . LYS B 1 273 ? 17.5 -1.416 -18.266 1 92.44 273 LYS B CA 1
ATOM 4530 C C . LYS B 1 273 ? 18.156 -2.045 -17.031 1 92.44 273 LYS B C 1
ATOM 4532 O O . LYS B 1 273 ? 19.266 -1.678 -16.656 1 92.44 273 LYS B O 1
ATOM 4537 N N . PHE B 1 274 ? 17.531 -3.047 -16.5 1 93.31 274 PHE B N 1
ATOM 4538 C CA . PHE B 1 274 ? 18.016 -3.592 -15.227 1 93.31 274 PHE B CA 1
ATOM 4539 C C . PHE B 1 274 ? 18.688 -4.938 -15.438 1 93.31 274 PHE B C 1
ATOM 4541 O O . PHE B 1 274 ? 18.891 -5.699 -14.492 1 93.31 274 PHE B O 1
ATOM 4548 N N . LYS B 1 275 ? 18.922 -5.273 -16.656 1 92.69 275 LYS B N 1
ATOM 4549 C CA . LYS B 1 275 ? 19.75 -6.418 -17.031 1 92.69 275 LYS B CA 1
ATOM 4550 C C . LYS B 1 275 ? 19.125 -7.727 -16.547 1 92.69 275 LYS B C 1
ATOM 4552 O O . LYS B 1 275 ? 19.828 -8.602 -16.031 1 92.69 275 LYS B O 1
ATOM 4557 N N . LEU B 1 276 ? 17.859 -7.844 -16.703 1 93.38 276 LEU B N 1
ATOM 4558 C CA . LEU B 1 276 ? 17.141 -9.039 -16.25 1 93.38 276 LEU B CA 1
ATOM 4559 C C . LEU B 1 276 ? 17.281 -10.164 -17.266 1 93.38 276 LEU B C 1
ATOM 4561 O O . LEU B 1 276 ? 17.203 -11.344 -16.906 1 93.38 276 LEU B O 1
ATOM 4565 N N . TYR B 1 277 ? 17.578 -9.883 -18.484 1 94.12 277 TYR B N 1
ATOM 4566 C CA . TYR B 1 277 ? 17.562 -10.883 -19.531 1 94.12 277 TYR B CA 1
ATOM 4567 C C . TYR B 1 277 ? 18.688 -11.891 -19.344 1 94.12 277 TYR B C 1
ATOM 4569 O O . TYR B 1 277 ? 18.469 -13.102 -19.438 1 94.12 277 TYR B O 1
ATOM 4577 N N . PRO B 1 278 ? 19.891 -11.406 -19.047 1 94.81 278 PRO B N 1
ATOM 4578 C CA . PRO B 1 278 ? 20.938 -12.398 -18.75 1 94.81 278 PRO B CA 1
ATOM 4579 C C . PRO B 1 278 ? 20.562 -13.305 -17.578 1 94.81 278 PRO B C 1
ATOM 4581 O O . PRO B 1 278 ? 20.828 -14.516 -17.625 1 94.81 278 PRO B O 1
ATOM 4584 N N . ALA B 1 279 ? 19.984 -12.758 -16.609 1 94.56 279 ALA B N 1
ATOM 4585 C CA . ALA B 1 279 ? 19.578 -13.547 -15.453 1 94.56 279 ALA B CA 1
ATOM 4586 C C . ALA B 1 279 ? 18.5 -14.57 -15.828 1 94.56 279 ALA B C 1
ATOM 4588 O O . ALA B 1 279 ? 18.562 -15.719 -15.398 1 94.56 279 ALA B O 1
ATOM 4589 N N . TYR B 1 280 ? 17.594 -14.195 -16.625 1 94.56 280 TYR B N 1
ATOM 4590 C CA . TYR B 1 280 ? 16.5 -15.078 -17.031 1 94.56 280 TYR B CA 1
ATOM 4591 C C . TYR B 1 280 ? 17.016 -16.219 -17.906 1 94.56 280 TYR B C 1
ATOM 4593 O O . TYR B 1 280 ? 16.484 -17.328 -17.859 1 94.56 280 TYR B O 1
ATOM 4601 N N . SER B 1 281 ? 18 -15.906 -18.688 1 94.38 281 SER B N 1
ATOM 4602 C CA . SER B 1 281 ? 18.594 -16.953 -19.5 1 94.38 281 SER B CA 1
ATOM 4603 C C . SER B 1 281 ? 19.156 -18.078 -18.625 1 94.38 281 SER B C 1
ATOM 4605 O O . SER B 1 281 ? 18.938 -19.266 -18.906 1 94.38 281 SER B O 1
ATOM 4607 N N . VAL B 1 282 ? 19.766 -17.656 -17.594 1 94.19 282 VAL B N 1
ATOM 4608 C CA . VAL B 1 282 ? 20.344 -18.641 -16.672 1 94.19 282 VAL B CA 1
ATOM 4609 C C . VAL B 1 282 ? 19.234 -19.391 -15.961 1 94.19 282 VAL B C 1
ATOM 4611 O O . VAL B 1 282 ? 19.281 -20.625 -15.844 1 94.19 282 VAL B O 1
ATOM 4614 N N . LEU B 1 283 ? 18.25 -18.734 -15.492 1 93.19 283 LEU B N 1
ATOM 4615 C CA . LEU B 1 283 ? 17.156 -19.328 -14.742 1 93.19 283 LEU B CA 1
ATOM 4616 C C . LEU B 1 283 ? 16.359 -20.297 -15.617 1 93.19 283 LEU B C 1
ATOM 4618 O O . LEU B 1 283 ? 15.953 -21.359 -15.156 1 93.19 283 LEU B O 1
ATOM 4622 N N . ASN B 1 284 ? 16.125 -19.922 -16.812 1 92.25 284 ASN B N 1
ATOM 4623 C CA . ASN B 1 284 ? 15.398 -20.781 -17.734 1 92.25 284 ASN B CA 1
ATOM 4624 C C . ASN B 1 284 ? 16.172 -22.062 -18.031 1 92.25 284 ASN B C 1
ATOM 4626 O O . ASN B 1 284 ? 15.586 -23.141 -18.156 1 92.25 284 ASN B O 1
ATOM 4630 N N . LYS B 1 285 ? 17.453 -21.938 -18.109 1 90.88 285 LYS B N 1
ATOM 4631 C CA . LYS B 1 285 ? 18.297 -23.109 -18.328 1 90.88 285 LYS B CA 1
ATOM 4632 C C . LYS B 1 285 ? 18.25 -24.047 -17.109 1 90.88 285 LYS B C 1
ATOM 4634 O O . LYS B 1 285 ? 18.203 -25.266 -17.266 1 90.88 285 LYS B O 1
ATOM 4639 N N . ARG B 1 286 ? 18.219 -23.453 -15.969 1 88.94 286 ARG B N 1
ATOM 4640 C CA . ARG B 1 286 ? 18.156 -24.234 -14.742 1 88.94 286 ARG B CA 1
ATOM 4641 C C . ARG B 1 286 ? 16.828 -24.953 -14.625 1 88.94 286 ARG B C 1
ATOM 4643 O O . ARG B 1 286 ? 16.766 -26.094 -14.148 1 88.94 286 ARG B O 1
ATOM 4650 N N . GLN B 1 287 ? 15.812 -24.312 -14.984 1 86.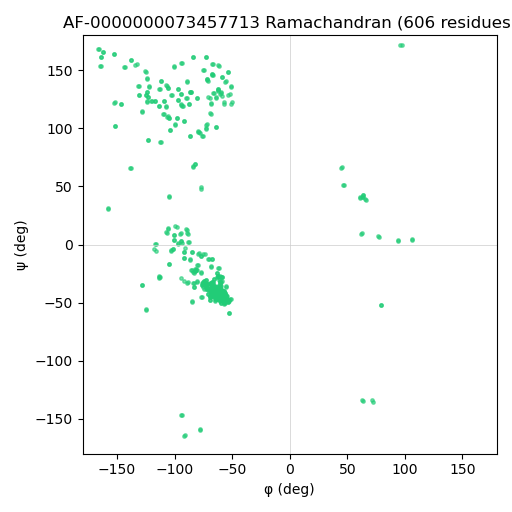31 287 GLN B N 1
ATOM 4651 C CA . GLN B 1 287 ? 14.484 -24.906 -14.938 1 86.31 287 GLN B CA 1
ATOM 4652 C C . GLN B 1 287 ? 14.375 -26.078 -15.906 1 86.31 287 GLN B C 1
ATOM 4654 O O . GLN B 1 287 ? 13.758 -27.109 -15.586 1 86.31 287 GLN B O 1
ATOM 4659 N N . LEU B 1 288 ? 14.93 -25.938 -17 1 84.31 288 LEU B N 1
ATOM 4660 C CA . LEU B 1 288 ? 14.914 -27 -18 1 84.31 288 LEU B CA 1
ATOM 4661 C C . LEU B 1 288 ? 15.703 -28.219 -17.531 1 84.31 288 LEU B C 1
ATOM 4663 O O . LEU B 1 288 ? 15.289 -29.359 -17.75 1 84.31 288 LEU B O 1
ATOM 4667 N N . GLN B 1 289 ? 16.797 -27.875 -16.906 1 85.12 289 GLN B N 1
ATOM 4668 C CA . GLN B 1 289 ? 17.641 -28.953 -16.391 1 85.12 289 GLN B CA 1
ATOM 4669 C C . GLN B 1 289 ? 16.938 -29.719 -15.273 1 85.12 289 GLN B C 1
ATOM 4671 O O . GLN B 1 289 ? 17.016 -30.938 -15.203 1 85.12 289 GLN B O 1
ATOM 4676 N N . SER B 1 290 ? 16.281 -28.969 -14.422 1 82.62 290 SER B N 1
ATOM 4677 C CA . SER B 1 290 ? 15.547 -29.594 -13.32 1 82.62 290 SER B CA 1
ATOM 4678 C C . SER B 1 290 ? 14.391 -30.453 -13.836 1 82.62 290 SER B C 1
ATOM 4680 O O . SER B 1 290 ? 14.141 -31.531 -13.312 1 82.62 290 SER B O 1
ATOM 4682 N N . GLN B 1 291 ? 13.734 -30.031 -14.844 1 78.44 291 GLN B N 1
ATOM 4683 C CA . GLN B 1 291 ? 12.625 -30.766 -15.438 1 78.44 291 GLN B CA 1
ATOM 4684 C C . GLN B 1 291 ? 13.109 -32.062 -16.109 1 78.44 291 GLN B C 1
ATOM 4686 O O . GLN B 1 291 ? 12.477 -33.094 -15.977 1 78.44 291 GLN B O 1
ATOM 4691 N N . ARG B 1 292 ? 14.234 -31.953 -16.719 1 81.75 292 ARG B N 1
ATOM 4692 C CA . ARG B 1 292 ? 14.812 -33.125 -17.391 1 81.75 292 ARG B CA 1
ATOM 4693 C C . ARG B 1 292 ? 15.25 -34.156 -16.375 1 81.75 292 ARG B C 1
ATOM 4695 O O . ARG B 1 292 ? 15.078 -35.375 -16.609 1 81.75 292 ARG B O 1
ATOM 4702 N N . GLN B 1 293 ? 15.805 -33.625 -15.352 1 81.31 293 GLN B N 1
ATOM 4703 C CA . GLN B 1 293 ? 16.234 -34.562 -14.312 1 81.31 293 GLN B CA 1
ATOM 4704 C C . GLN B 1 293 ? 15.055 -35.281 -13.688 1 81.31 293 GLN B C 1
ATOM 4706 O O . GLN B 1 293 ? 15.117 -36.469 -13.422 1 81.31 293 GLN B O 1
ATOM 4711 N N . ARG B 1 294 ? 14.023 -34.625 -13.477 1 79 294 ARG B N 1
ATOM 4712 C CA . ARG B 1 294 ? 12.82 -35.219 -12.891 1 79 294 ARG B CA 1
ATOM 4713 C C . ARG B 1 294 ? 12.18 -36.219 -13.844 1 79 294 ARG B C 1
ATOM 4715 O O . ARG B 1 294 ? 11.703 -37.281 -13.414 1 79 294 ARG B O 1
ATOM 4722 N N . GLN B 1 295 ? 12.109 -35.812 -15.094 1 75.31 295 GLN B N 1
ATOM 4723 C CA . GLN B 1 295 ? 11.57 -36.719 -16.109 1 75.31 295 GLN B CA 1
ATOM 4724 C C . GLN B 1 295 ? 12.383 -38 -16.188 1 75.31 295 GLN B C 1
ATOM 4726 O O . GLN B 1 295 ? 11.82 -39.094 -16.312 1 75.31 295 GLN B O 1
ATOM 4731 N N . ARG B 1 296 ? 13.641 -37.844 -16.062 1 81.5 296 ARG B N 1
ATOM 4732 C CA . ARG B 1 296 ? 14.531 -39 -16.109 1 81.5 296 ARG B CA 1
ATOM 4733 C C . ARG B 1 296 ? 14.305 -39.906 -14.906 1 81.5 296 ARG B C 1
ATOM 4735 O O . ARG B 1 296 ? 14.305 -41.125 -15.039 1 81.5 296 ARG B O 1
ATOM 4742 N N . LEU B 1 297 ? 14.117 -39.25 -13.812 1 78 297 LEU B N 1
ATOM 4743 C CA . LEU B 1 297 ? 13.891 -40 -12.594 1 78 297 LEU B CA 1
ATOM 4744 C C . LEU B 1 297 ? 12.562 -40.75 -12.672 1 78 297 LEU B C 1
ATOM 4746 O O . LEU B 1 297 ? 12.469 -41.906 -12.227 1 78 297 LEU B O 1
ATOM 4750 N N . LEU B 1 298 ? 11.539 -40.156 -13.195 1 74.44 298 LEU B N 1
ATOM 4751 C CA . LEU B 1 298 ? 10.219 -40.75 -13.352 1 74.44 298 LEU B CA 1
ATOM 4752 C C . LEU B 1 298 ? 10.273 -41.938 -14.336 1 74.44 298 LEU B C 1
ATOM 4754 O O . LEU B 1 298 ? 9.656 -42.969 -14.102 1 74.44 298 LEU B O 1
ATOM 4758 N N . GLU B 1 299 ? 11.008 -41.719 -15.367 1 76.5 299 GLU B N 1
ATOM 4759 C CA . GLU B 1 299 ? 11.164 -42.781 -16.375 1 76.5 299 GLU B CA 1
ATOM 4760 C C . GLU B 1 299 ? 11.914 -43.969 -15.805 1 76.5 299 GLU B C 1
ATOM 4762 O O . GLU B 1 299 ? 11.586 -45.125 -16.109 1 76.5 299 GLU B O 1
ATOM 4767 N N . ASN B 1 300 ? 12.789 -43.625 -14.93 1 80.44 300 ASN B N 1
ATOM 4768 C CA . ASN B 1 300 ? 13.562 -44.719 -14.305 1 80.44 300 ASN B CA 1
ATOM 4769 C C . ASN B 1 300 ? 12.734 -45.469 -13.281 1 80.44 300 ASN B C 1
ATOM 4771 O O . ASN B 1 300 ? 12.922 -46.688 -13.086 1 80.44 300 ASN B O 1
ATOM 4775 N N . THR B 1 301 ? 11.883 -44.781 -12.648 1 73.44 301 THR B N 1
ATOM 4776 C CA . THR B 1 301 ? 11.016 -45.438 -11.664 1 73.44 301 THR B CA 1
ATOM 4777 C C . THR B 1 301 ? 9.961 -46.281 -12.344 1 73.44 301 THR B C 1
ATOM 4779 O O . THR B 1 301 ? 9.633 -47.375 -11.859 1 73.44 301 THR B O 1
ATOM 4782 N N . ILE B 1 302 ? 9.461 -45.906 -13.438 1 68.81 302 ILE B N 1
ATOM 4783 C CA . ILE B 1 302 ? 8.469 -46.656 -14.195 1 68.81 302 ILE B CA 1
ATOM 4784 C C . ILE B 1 302 ? 9.117 -47.906 -14.789 1 68.81 302 ILE B C 1
ATOM 4786 O O . ILE B 1 302 ? 8.508 -49 -14.82 1 68.81 302 ILE B O 1
ATOM 4790 N N . LYS B 1 303 ? 10.406 -47.969 -15.211 1 71.19 303 LYS B N 1
ATOM 4791 C CA . LYS B 1 303 ? 11.094 -49.125 -15.797 1 71.19 303 LYS B CA 1
ATOM 4792 C C . LYS B 1 303 ? 11.398 -50.188 -14.734 1 71.19 303 LYS B C 1
ATOM 4794 O O . LYS B 1 303 ? 11.523 -51.375 -15.055 1 71.19 303 LYS B O 1
ATOM 4799 N N . HIS B 1 304 ? 11.578 -49.688 -13.609 1 68.19 304 HIS B N 1
ATOM 4800 C CA . HIS B 1 304 ? 11.922 -50.656 -12.594 1 68.19 304 HIS B CA 1
ATOM 4801 C C . HIS B 1 304 ? 10.672 -51.188 -11.891 1 68.19 304 HIS B C 1
ATOM 4803 O O . HIS B 1 304 ? 10.758 -52.031 -11.008 1 68.19 304 HIS B O 1
ATOM 4809 N N . ASP B 1 305 ? 9.562 -50.688 -12.227 1 51.62 305 ASP B N 1
ATOM 4810 C CA . ASP B 1 305 ? 8.344 -51.375 -11.781 1 51.62 305 ASP B CA 1
ATOM 4811 C C . ASP B 1 305 ? 7.75 -52.219 -12.891 1 51.62 305 ASP B C 1
ATOM 4813 O O . ASP B 1 305 ? 7.691 -51.812 -14.047 1 51.62 305 ASP B O 1
#

Nearest PDB structures (foldseek):
  2jap-assembly1_D  TM=8.862E-01  e=1.108E-18  Streptomyces clavuligerus
  4npc-assembly1_A  TM=8.494E-01  e=1.480E-16  Brucella suis ATCC 23445
  6zyz-assembly1_B  TM=8.237E-01  e=8.205E-17  Salvia rosmarinus
  3ndr-assembly1_D  TM=8.330E-01  e=2.102E-15  Mesorhizobium loti
  6t6n-assembly1_A  TM=8.413E-01  e=3.176E-15  Klebsiella pneumoniae 30684/NJST258_2